Protein AF-A0A965RM20-F1 (afdb_monomer)

Structure (mmCIF, N/CA/C/O backbone):
data_AF-A0A965RM20-F1
#
_entry.id   AF-A0A965RM20-F1
#
loop_
_atom_site.group_PDB
_atom_site.id
_atom_site.type_symbol
_atom_site.label_atom_id
_atom_site.label_alt_id
_atom_site.label_comp_id
_atom_site.label_asym_id
_atom_site.label_entity_id
_atom_site.label_seq_id
_atom_site.pdbx_PDB_ins_code
_atom_site.Cartn_x
_atom_site.Cartn_y
_atom_site.Cartn_z
_atom_site.occupancy
_atom_site.B_iso_or_equiv
_atom_site.auth_seq_id
_atom_site.auth_comp_id
_atom_site.auth_asym_id
_atom_site.auth_atom_id
_atom_site.pdbx_PDB_model_num
ATOM 1 N N . PRO A 1 1 ? -33.122 11.699 17.972 1.00 32.84 1 PRO A N 1
ATOM 2 C CA . PRO A 1 1 ? -33.521 12.817 18.857 1.00 32.84 1 PRO A CA 1
ATOM 3 C C . PRO A 1 1 ? -34.446 12.333 19.983 1.00 32.84 1 PRO A C 1
ATOM 5 O O . PRO A 1 1 ? -35.595 11.990 19.729 1.00 32.84 1 PRO A O 1
ATOM 8 N N . VAL A 1 2 ? -33.918 12.237 21.207 1.00 36.31 2 VAL A N 1
ATOM 9 C CA . VAL A 1 2 ? -34.731 12.017 22.412 1.00 36.31 2 VAL A CA 1
ATOM 10 C C . VAL A 1 2 ? -35.053 13.401 22.963 1.00 36.31 2 VAL A C 1
ATOM 12 O O . VAL A 1 2 ? -34.188 14.048 23.544 1.00 36.31 2 VAL A O 1
ATOM 15 N N . THR A 1 3 ? -36.254 13.899 22.696 1.00 39.00 3 THR A N 1
ATOM 16 C CA . THR A 1 3 ? -36.725 15.182 23.227 1.00 39.00 3 THR A CA 1
ATOM 17 C C . THR A 1 3 ? -37.344 14.920 24.595 1.00 39.00 3 THR A C 1
ATOM 19 O O . THR A 1 3 ? -38.378 14.266 24.690 1.00 39.00 3 THR A O 1
ATOM 22 N N . ALA A 1 4 ? -36.682 15.377 25.655 1.00 50.94 4 ALA A N 1
ATOM 23 C CA . ALA A 1 4 ? -37.259 15.439 26.991 1.00 50.94 4 ALA A CA 1
ATOM 24 C C . ALA A 1 4 ? -37.867 16.836 27.177 1.00 50.94 4 ALA A C 1
ATOM 26 O O . ALA A 1 4 ? -37.135 17.824 27.109 1.00 50.94 4 ALA A O 1
ATOM 27 N N . GLU A 1 5 ? -39.182 16.927 27.373 1.00 51.47 5 GLU A N 1
ATOM 28 C CA . GLU A 1 5 ? -39.807 18.157 27.868 1.00 51.47 5 GLU A CA 1
ATOM 29 C C . GLU A 1 5 ? -39.437 18.311 29.347 1.00 51.47 5 GLU A C 1
ATOM 31 O O . GLU A 1 5 ? -39.635 17.393 30.142 1.00 51.47 5 GLU A O 1
ATOM 36 N N . LEU A 1 6 ? -38.814 19.441 29.683 1.00 58.28 6 LEU A N 1
ATOM 37 C CA . LEU A 1 6 ? -38.391 19.789 31.037 1.00 58.28 6 LEU A CA 1
ATOM 38 C C . LEU A 1 6 ? -39.292 20.931 31.512 1.00 58.28 6 LEU A C 1
ATOM 40 O O . LEU A 1 6 ? -39.357 21.971 30.856 1.00 58.28 6 LEU A O 1
ATOM 44 N N . GLU A 1 7 ? -40.001 20.735 32.622 1.00 58.09 7 GLU A N 1
ATOM 45 C CA . GLU A 1 7 ? -41.026 21.681 33.097 1.00 58.09 7 GLU A CA 1
ATOM 46 C C . GLU A 1 7 ? -40.463 22.766 34.038 1.00 58.09 7 GLU A C 1
ATOM 48 O O . GLU A 1 7 ? -41.152 23.741 34.344 1.00 58.09 7 GLU A O 1
ATOM 53 N N . GLY A 1 8 ? -39.208 22.643 34.492 1.00 62.31 8 GLY A N 1
ATOM 54 C CA . GLY A 1 8 ? -38.568 23.589 35.413 1.00 62.31 8 GLY A CA 1
ATOM 55 C C . GLY A 1 8 ? -37.155 24.026 35.014 1.00 62.31 8 GLY A C 1
ATOM 56 O O . GLY A 1 8 ? -36.543 23.486 34.097 1.00 62.31 8 GLY A O 1
ATOM 57 N N . GLY A 1 9 ? -36.617 25.024 35.734 1.00 72.94 9 GLY A N 1
ATOM 58 C CA . GLY A 1 9 ? -35.262 25.564 35.562 1.00 72.94 9 GLY A CA 1
ATOM 59 C C . GLY A 1 9 ? -34.168 24.540 35.876 1.00 72.94 9 GLY A C 1
ATOM 60 O O . GLY A 1 9 ? -33.583 24.556 36.956 1.00 72.94 9 GLY A O 1
ATOM 61 N N . VAL A 1 10 ? -33.907 23.642 34.930 1.00 84.31 10 VAL A N 1
ATOM 62 C CA . VAL A 1 10 ? -32.833 22.652 34.991 1.00 84.31 10 VAL A CA 1
ATOM 63 C C . VAL A 1 10 ? -31.493 23.349 34.768 1.00 84.31 10 VAL A C 1
ATOM 65 O O . VAL A 1 10 ? -31.271 23.983 33.737 1.00 84.31 10 VAL A O 1
ATOM 68 N N . LYS A 1 11 ? -30.571 23.200 35.721 1.00 88.19 11 LYS A N 1
ATOM 69 C CA . LYS A 1 11 ? -29.186 23.659 35.596 1.00 88.19 11 LYS A CA 1
ATOM 70 C C . LYS A 1 11 ? -28.258 22.453 35.556 1.00 88.19 11 LYS A C 1
ATOM 72 O O . LYS A 1 11 ? -28.249 21.640 36.476 1.00 88.19 11 LYS A O 1
ATOM 77 N N . ILE A 1 12 ? -27.473 22.355 34.490 1.00 90.94 12 ILE A N 1
ATOM 78 C CA . ILE A 1 12 ? -26.477 21.302 34.293 1.00 90.94 12 ILE A CA 1
ATOM 79 C C . ILE A 1 12 ? -25.111 21.977 34.239 1.00 90.94 12 ILE A C 1
ATOM 81 O O . ILE A 1 12 ? -24.907 22.903 33.454 1.00 90.94 12 ILE A O 1
ATOM 85 N N . THR A 1 13 ? -24.184 21.531 35.078 1.00 91.88 13 THR A N 1
ATOM 86 C CA . THR A 1 13 ? -22.796 22.006 35.090 1.00 91.88 13 THR A CA 1
ATOM 87 C C . THR A 1 13 ? -21.851 20.814 35.092 1.00 91.88 13 THR A C 1
ATOM 89 O O . THR A 1 13 ? -22.064 19.868 35.843 1.00 91.88 13 THR A O 1
ATOM 92 N N . SER A 1 14 ? -20.809 20.853 34.267 1.00 94.62 14 SER A N 1
ATOM 93 C CA . SER A 1 14 ? -19.762 19.829 34.223 1.00 94.62 14 SER A CA 1
ATOM 94 C C . SER A 1 14 ? -18.563 20.239 35.072 1.00 94.62 14 SER A C 1
ATOM 96 O O . SER A 1 14 ? -18.095 21.373 34.952 1.00 94.62 14 SER A O 1
ATOM 98 N N . ASP A 1 15 ? -18.029 19.309 35.856 1.00 95.69 15 ASP A N 1
ATOM 99 C CA . ASP A 1 15 ? -16.698 19.415 36.441 1.00 95.69 15 ASP A CA 1
ATOM 100 C C . ASP A 1 15 ? -15.720 18.550 35.637 1.00 95.69 15 ASP A C 1
ATOM 102 O O . ASP A 1 15 ? -15.744 17.318 35.687 1.00 95.69 15 ASP A O 1
ATOM 106 N N . ALA A 1 16 ? -14.851 19.217 34.878 1.00 93.62 16 ALA A N 1
ATOM 107 C CA . ALA A 1 16 ? -13.869 18.556 34.030 1.00 93.62 16 ALA A CA 1
ATOM 108 C C . ALA A 1 16 ? -12.754 17.867 34.833 1.00 93.62 16 ALA A C 1
ATOM 110 O O . ALA A 1 16 ? -12.184 16.896 34.345 1.00 93.62 16 ALA A O 1
ATOM 111 N N . ALA A 1 17 ? -12.442 18.332 36.051 1.00 94.00 17 ALA A N 1
ATOM 112 C CA . ALA A 1 17 ? -11.348 17.765 36.842 1.00 94.00 17 ALA A CA 1
ATOM 113 C C . ALA A 1 17 ? -11.677 16.355 37.352 1.00 94.00 17 ALA A C 1
ATOM 115 O O . ALA A 1 17 ? -10.795 15.504 37.447 1.00 94.00 17 ALA A O 1
ATOM 116 N N . THR A 1 18 ? -12.952 16.105 37.653 1.00 93.88 18 THR A N 1
ATOM 117 C CA . THR A 1 18 ? -13.449 14.812 38.143 1.00 93.88 18 THR A CA 1
ATOM 118 C C . THR A 1 18 ? -14.221 14.017 37.088 1.00 93.88 18 THR A C 1
ATOM 120 O O . THR A 1 18 ? -14.688 12.921 37.385 1.00 93.88 18 THR A O 1
ATOM 123 N N . ASN A 1 19 ? -14.356 14.550 35.865 1.00 92.81 19 ASN A N 1
ATOM 124 C CA . ASN A 1 19 ? -15.216 14.015 34.804 1.00 92.81 19 ASN A CA 1
ATOM 125 C C . ASN A 1 19 ? -16.644 13.724 35.306 1.00 92.81 19 ASN A C 1
ATOM 127 O O . ASN A 1 19 ? -17.208 12.658 35.057 1.00 92.81 19 ASN A O 1
ATOM 131 N N . SER A 1 20 ? -17.205 14.663 36.071 1.00 93.06 20 SER A N 1
ATOM 132 C CA . SER A 1 20 ? -18.515 14.515 36.704 1.00 93.06 20 SER A CA 1
ATOM 133 C C . SER A 1 20 ? -19.493 15.600 36.254 1.00 93.06 20 SER A C 1
ATOM 135 O O . SER A 1 20 ? -19.115 16.685 35.802 1.00 93.06 20 SER A O 1
ATOM 137 N N . LEU A 1 21 ? -20.787 15.296 36.352 1.00 91.62 21 LEU A N 1
ATOM 138 C CA . LEU A 1 21 ? -21.869 16.202 35.980 1.00 91.62 21 LEU A CA 1
ATOM 139 C C . LEU A 1 21 ? -22.718 16.512 37.217 1.00 91.62 21 LEU A C 1
ATOM 141 O O . LEU A 1 21 ? -23.281 15.611 37.837 1.00 91.62 21 LEU A O 1
ATOM 145 N N . VAL A 1 22 ? -22.850 17.793 37.552 1.00 91.56 22 VAL A N 1
ATOM 146 C CA . VAL A 1 22 ? -23.730 18.277 38.619 1.00 91.56 22 VAL A CA 1
ATOM 147 C C . VAL A 1 22 ? -25.034 18.755 37.987 1.00 91.56 22 VAL A C 1
ATOM 149 O O . VAL A 1 22 ? -25.050 19.692 37.186 1.00 91.56 22 VAL A O 1
ATOM 152 N N . ILE A 1 23 ? -26.136 18.095 38.345 1.00 91.38 23 ILE A N 1
ATOM 153 C CA . ILE A 1 23 ? -27.475 18.379 37.820 1.00 91.38 23 ILE A CA 1
ATOM 154 C C . ILE A 1 23 ? -28.342 18.912 38.956 1.00 91.38 23 ILE A C 1
ATOM 156 O O . ILE A 1 23 ? -28.523 18.248 39.974 1.00 91.38 23 ILE A O 1
ATOM 160 N N . THR A 1 24 ? -28.912 20.098 38.773 1.00 91.62 24 THR A N 1
ATOM 161 C CA . THR A 1 24 ? -29.936 20.667 39.656 1.00 91.62 24 THR A CA 1
ATOM 162 C C . THR A 1 24 ? -31.247 20.738 38.883 1.00 91.62 24 THR A C 1
ATOM 164 O O . THR A 1 24 ? -31.360 21.499 37.924 1.00 91.62 24 THR A O 1
ATOM 167 N N . ALA A 1 25 ? -32.219 19.911 39.264 1.00 91.12 25 ALA A N 1
ATOM 168 C CA . ALA A 1 25 ? -33.496 19.761 38.571 1.00 91.12 25 ALA A CA 1
ATOM 169 C C . ALA A 1 25 ? -34.602 19.327 39.548 1.00 91.12 25 ALA A C 1
ATOM 171 O O . ALA A 1 25 ? -34.311 18.836 40.641 1.00 91.12 25 ALA A O 1
ATOM 172 N N . ASN A 1 26 ? -35.868 19.469 39.145 1.00 91.06 26 ASN A N 1
ATOM 173 C CA . ASN A 1 26 ? -36.992 18.870 39.865 1.00 91.06 26 ASN A CA 1
ATOM 174 C C . ASN A 1 26 ? -36.927 17.327 39.774 1.00 91.06 26 ASN A C 1
ATOM 176 O O . ASN A 1 26 ? -36.317 16.772 38.860 1.00 91.06 26 ASN A O 1
ATOM 180 N N . SER A 1 27 ? -37.566 16.612 40.705 1.00 87.31 27 SER A N 1
ATOM 181 C CA . SER A 1 27 ? -37.489 15.144 40.804 1.00 87.31 27 SER A CA 1
ATOM 182 C C . SER A 1 27 ? -37.934 14.428 39.520 1.00 87.31 27 SER A C 1
ATOM 184 O O . SER A 1 27 ? -37.311 13.443 39.117 1.00 87.31 27 SER A O 1
ATOM 186 N N . ASN A 1 28 ? -38.975 14.933 38.849 1.00 87.81 28 ASN A N 1
ATOM 187 C CA . ASN A 1 28 ? -39.467 14.363 37.590 1.00 87.81 28 ASN A CA 1
ATOM 188 C C . ASN A 1 28 ? -38.471 14.579 36.437 1.00 87.81 28 ASN A C 1
ATOM 190 O O . ASN A 1 28 ? -38.099 13.613 35.771 1.00 87.81 28 ASN A O 1
ATOM 194 N N . ASP A 1 29 ? -37.957 15.801 36.274 1.00 88.94 29 ASP A N 1
ATOM 195 C CA . ASP A 1 29 ? -36.952 16.146 35.258 1.00 88.94 29 ASP A CA 1
ATOM 196 C C . ASP A 1 29 ? -35.656 15.340 35.442 1.00 88.94 29 ASP A C 1
ATOM 198 O O . ASP A 1 29 ? -35.086 14.832 34.475 1.00 88.94 29 ASP A O 1
ATOM 202 N N . TYR A 1 30 ? -35.213 15.143 36.691 1.00 89.50 30 TYR A N 1
ATOM 203 C CA . TYR A 1 30 ? -34.039 14.324 36.999 1.00 89.50 30 TYR A CA 1
ATOM 204 C C . TYR A 1 30 ? -34.222 12.860 36.578 1.00 89.50 30 TYR A C 1
ATOM 206 O O . TYR A 1 30 ? -33.298 12.265 36.022 1.00 89.50 30 TYR A O 1
ATOM 214 N N . LYS A 1 31 ? -35.405 12.262 36.791 1.00 89.44 31 LYS A N 1
ATOM 215 C CA . LYS A 1 31 ? -35.685 10.882 36.346 1.00 89.44 31 LYS A CA 1
ATOM 216 C C . LYS A 1 31 ? -35.602 10.760 34.826 1.00 89.44 31 LYS A C 1
ATOM 218 O O . LYS A 1 31 ? -35.030 9.788 34.330 1.00 89.44 31 LYS A O 1
ATOM 223 N N . THR A 1 32 ? -36.121 11.746 34.097 1.00 89.44 32 THR A N 1
ATOM 224 C CA . THR A 1 32 ? -36.027 11.797 32.634 1.00 89.44 32 THR A CA 1
ATOM 225 C C . THR A 1 32 ? -34.573 11.951 32.182 1.00 89.44 32 THR A C 1
ATOM 227 O O . THR A 1 32 ? -34.100 11.157 31.369 1.00 89.44 32 THR A O 1
ATOM 230 N N . LEU A 1 33 ? -33.818 12.882 32.777 1.00 90.06 33 LEU A N 1
ATOM 231 C CA . LEU A 1 33 ? -32.390 13.075 32.493 1.00 90.06 33 LEU A CA 1
ATOM 232 C C . LEU A 1 33 ? -31.563 11.824 32.798 1.00 90.06 33 LEU A C 1
ATOM 234 O O . LEU A 1 33 ? -30.727 11.439 31.988 1.00 90.06 33 LEU A O 1
ATOM 238 N N . ARG A 1 34 ? -31.826 11.131 33.912 1.00 89.69 34 ARG A N 1
ATOM 239 C CA . ARG A 1 34 ? -31.138 9.880 34.268 1.00 89.69 34 ARG A CA 1
ATOM 240 C C . ARG A 1 34 ? -31.366 8.782 33.227 1.00 89.69 34 ARG A C 1
ATOM 242 O O . ARG A 1 34 ? -30.452 8.005 32.960 1.00 89.69 34 ARG A O 1
ATOM 249 N N . LYS A 1 35 ? -32.564 8.693 32.636 1.00 89.88 35 LYS A N 1
ATOM 250 C CA . LYS A 1 35 ? -32.844 7.748 31.538 1.00 89.88 35 LYS A CA 1
ATOM 251 C C . LYS A 1 35 ? -32.078 8.118 30.267 1.00 89.88 35 LYS A C 1
ATOM 253 O O . LYS A 1 35 ? -31.538 7.231 29.615 1.00 89.88 35 LYS A O 1
ATOM 258 N N . VAL A 1 36 ? -31.993 9.407 29.937 1.00 90.69 36 VAL A N 1
ATOM 259 C CA . VAL A 1 36 ? -31.220 9.890 28.780 1.00 90.69 36 VAL A CA 1
ATOM 260 C C . VAL A 1 36 ? -29.721 9.650 28.976 1.00 90.69 36 VAL A C 1
ATOM 262 O O . VAL A 1 36 ? -29.080 9.109 28.081 1.00 90.69 36 VAL A O 1
ATOM 265 N N . LEU A 1 37 ? -29.176 9.976 30.151 1.00 89.62 37 LEU A N 1
ATOM 266 C CA . LEU A 1 37 ? -27.760 9.783 30.475 1.00 89.62 37 LEU A CA 1
ATOM 267 C C . LEU A 1 37 ? -27.353 8.313 30.388 1.00 89.62 37 LEU A C 1
ATOM 269 O O . LEU A 1 37 ? -26.351 8.016 29.753 1.00 89.62 37 LEU A O 1
ATOM 273 N N . ARG A 1 38 ? -28.171 7.386 30.905 1.00 87.81 38 ARG A N 1
ATOM 274 C CA . ARG A 1 38 ? -27.920 5.940 30.765 1.00 87.81 38 ARG A CA 1
ATOM 275 C C . ARG A 1 38 ? -27.852 5.464 29.309 1.00 87.81 38 ARG A C 1
ATOM 277 O O . ARG A 1 38 ? -27.168 4.490 29.030 1.00 87.81 38 ARG A O 1
ATOM 284 N N . LYS A 1 39 ? -28.557 6.125 28.385 1.00 85.69 39 LYS A N 1
ATOM 285 C CA . LYS A 1 39 ? -28.514 5.798 26.947 1.00 85.69 39 LYS A CA 1
ATOM 286 C C . LYS A 1 39 ? -27.341 6.455 26.215 1.00 85.69 39 LYS A C 1
ATOM 288 O O . LYS A 1 39 ? -27.015 6.020 25.115 1.00 85.69 39 LYS A O 1
ATOM 293 N N . LEU A 1 40 ? -26.758 7.509 26.787 1.00 88.25 40 LEU A N 1
ATOM 294 C CA . LEU A 1 40 ? -25.660 8.270 26.192 1.00 88.25 40 LEU A CA 1
ATOM 295 C C . LEU A 1 40 ? -24.290 7.801 26.695 1.00 88.25 40 LEU A C 1
ATOM 297 O O . LEU A 1 40 ? -23.351 7.734 25.908 1.00 88.25 40 LEU A O 1
ATOM 301 N N . ASP A 1 41 ? -24.188 7.474 27.984 1.00 87.81 41 ASP A N 1
ATOM 302 C CA . ASP A 1 41 ? -22.965 7.015 28.643 1.00 87.81 41 ASP A CA 1
ATOM 303 C C . ASP A 1 41 ? -22.758 5.511 28.420 1.00 87.81 41 ASP A C 1
ATOM 305 O O . ASP A 1 41 ? -22.906 4.680 29.317 1.00 87.81 41 ASP A O 1
ATOM 309 N N . ILE A 1 42 ? -22.500 5.159 27.160 1.00 83.56 42 ILE A N 1
ATOM 310 C CA . ILE A 1 42 ? -22.158 3.804 26.729 1.00 83.56 42 ILE A CA 1
ATOM 311 C C . ILE A 1 42 ? -20.725 3.776 26.185 1.00 83.56 42 ILE A C 1
ATOM 313 O O . ILE A 1 42 ? -20.285 4.741 25.550 1.00 83.56 42 ILE A O 1
ATOM 317 N N . PRO A 1 43 ? -19.983 2.671 26.381 1.00 81.69 43 PRO A N 1
ATOM 318 C CA . PRO A 1 43 ? -18.664 2.525 25.785 1.00 81.69 43 PRO A CA 1
ATOM 319 C C . PRO A 1 43 ? -18.763 2.589 24.256 1.00 81.69 43 PRO A C 1
ATOM 321 O O . PRO A 1 43 ? -19.621 1.956 23.637 1.00 81.69 43 PRO A O 1
ATOM 324 N N . ARG A 1 44 ? -17.867 3.363 23.638 1.00 86.19 44 ARG A N 1
ATOM 325 C CA . ARG A 1 44 ? -17.774 3.472 22.177 1.00 86.19 44 ARG A CA 1
ATOM 326 C C . ARG A 1 44 ? -17.084 2.236 21.609 1.00 86.19 44 ARG A C 1
ATOM 328 O O . ARG A 1 44 ? -16.089 1.764 22.158 1.00 86.19 44 ARG A O 1
ATOM 335 N N . LEU A 1 45 ? -17.594 1.746 20.482 1.00 89.81 45 LEU A N 1
ATOM 336 C CA . LEU A 1 45 ? -16.963 0.660 19.737 1.00 89.81 45 LEU A CA 1
ATOM 337 C C . LEU A 1 45 ? -15.677 1.151 19.070 1.00 89.81 45 LEU A C 1
ATOM 339 O O . LEU A 1 45 ? -15.570 2.311 18.662 1.00 89.81 45 LEU A O 1
ATOM 343 N N . GLN A 1 46 ? -14.718 0.244 18.935 1.00 93.06 46 GLN A N 1
ATOM 344 C CA . GLN A 1 46 ? -13.520 0.458 18.136 1.00 93.06 46 GLN A CA 1
ATOM 345 C C . GLN A 1 46 ? -13.645 -0.329 16.833 1.00 93.06 46 GLN A C 1
ATOM 347 O O . GLN A 1 46 ? -14.297 -1.370 16.778 1.00 93.06 46 GLN A O 1
ATOM 352 N N . VAL A 1 47 ? -13.023 0.163 15.772 1.00 95.00 47 VAL A N 1
ATOM 353 C CA . VAL A 1 47 ? -12.945 -0.519 14.484 1.00 95.00 47 VAL A CA 1
ATOM 354 C C . VAL A 1 47 ? -11.483 -0.686 14.133 1.00 95.00 47 VAL A C 1
ATOM 356 O O . VAL A 1 47 ? -10.753 0.290 13.966 1.00 95.00 47 VAL A O 1
ATOM 359 N N . PHE A 1 48 ? -11.068 -1.938 14.019 1.00 95.44 48 PHE A N 1
ATOM 360 C CA . PHE A 1 48 ? -9.810 -2.305 13.402 1.00 95.44 48 PHE A CA 1
ATOM 361 C C . PHE A 1 48 ? -10.003 -2.367 11.896 1.00 95.44 48 PHE A C 1
ATOM 363 O O . PHE A 1 48 ? -10.940 -2.996 11.407 1.00 95.44 48 PHE A O 1
ATOM 370 N N . VAL A 1 49 ? -9.128 -1.705 11.157 1.00 94.69 49 VAL A N 1
ATOM 371 C CA . VAL A 1 49 ? -9.178 -1.661 9.705 1.00 94.69 49 VAL A CA 1
ATOM 372 C C . VAL A 1 49 ? -7.864 -2.174 9.162 1.00 94.69 49 VAL A C 1
ATOM 374 O O . VAL A 1 49 ? -6.796 -1.629 9.439 1.00 94.69 49 VAL A O 1
ATOM 377 N N . GLU A 1 50 ? -7.973 -3.213 8.350 1.00 93.31 50 GLU A N 1
ATOM 378 C CA . GLU A 1 50 ? -6.878 -3.777 7.587 1.00 93.31 50 GLU A CA 1
ATOM 379 C C . GLU A 1 50 ? -7.093 -3.460 6.109 1.00 93.31 50 GLU A C 1
ATOM 381 O O . GLU A 1 50 ? -8.177 -3.666 5.561 1.00 93.31 50 GLU A O 1
ATOM 386 N N . THR A 1 51 ? -6.053 -2.967 5.450 1.00 92.38 51 THR A N 1
ATOM 387 C CA . THR A 1 51 ? -6.028 -2.822 3.991 1.00 92.38 51 THR A CA 1
ATOM 388 C C . THR A 1 51 ? -5.006 -3.792 3.431 1.00 92.38 51 THR A C 1
ATOM 390 O O . THR A 1 51 ? -3.977 -4.011 4.057 1.00 92.38 51 THR A O 1
ATOM 393 N N . ALA A 1 52 ? -5.272 -4.380 2.271 1.00 91.50 52 ALA A N 1
ATOM 394 C CA . ALA A 1 52 ? -4.300 -5.194 1.555 1.00 91.50 52 ALA A CA 1
ATOM 395 C C . ALA A 1 52 ? -4.148 -4.649 0.139 1.00 91.50 52 ALA A C 1
ATOM 397 O O . ALA A 1 52 ? -5.112 -4.585 -0.623 1.00 91.50 52 ALA A O 1
ATOM 398 N N . ILE A 1 53 ? -2.932 -4.240 -0.199 1.00 90.94 53 ILE A N 1
ATOM 399 C CA . ILE A 1 53 ? -2.562 -3.778 -1.530 1.00 90.94 53 ILE A CA 1
ATOM 400 C C . ILE A 1 53 ? -1.685 -4.849 -2.148 1.00 90.94 53 ILE A C 1
ATOM 402 O O . ILE A 1 53 ? -0.632 -5.181 -1.604 1.00 90.94 53 ILE A O 1
ATOM 406 N N . LEU A 1 54 ? -2.128 -5.370 -3.283 1.00 92.44 54 LEU A N 1
ATOM 407 C CA . LEU A 1 54 ? -1.400 -6.358 -4.054 1.00 92.44 54 LEU A CA 1
ATOM 408 C C . LEU A 1 54 ? -1.091 -5.753 -5.409 1.00 92.44 54 LEU A C 1
ATOM 410 O O . LEU A 1 54 ? -2.007 -5.412 -6.153 1.00 92.44 54 LEU A O 1
ATOM 414 N N . GLU A 1 55 ? 0.188 -5.627 -5.729 1.00 91.31 55 GLU A N 1
ATOM 415 C CA . GLU A 1 55 ? 0.635 -5.181 -7.037 1.00 91.31 55 GLU A CA 1
ATOM 416 C C . GLU A 1 55 ? 1.587 -6.182 -7.660 1.00 91.31 55 GLU A C 1
ATOM 418 O O . GLU A 1 55 ? 2.548 -6.619 -7.035 1.00 91.31 55 GLU A O 1
ATOM 423 N N . VAL A 1 56 ? 1.341 -6.488 -8.927 1.00 93.00 56 VAL A N 1
ATOM 424 C CA . VAL A 1 56 ? 2.246 -7.244 -9.778 1.00 93.00 56 VAL A CA 1
ATOM 425 C C . VAL A 1 56 ? 2.599 -6.371 -10.972 1.00 93.00 56 VAL A C 1
ATOM 427 O O . VAL A 1 56 ? 1.728 -5.962 -11.744 1.00 93.00 56 VAL A O 1
ATOM 430 N N . ASN A 1 57 ? 3.887 -6.089 -11.125 1.00 91.69 57 ASN A N 1
ATOM 431 C CA . ASN A 1 57 ? 4.452 -5.415 -12.278 1.00 91.69 57 ASN A CA 1
ATOM 432 C C . ASN A 1 57 ? 5.312 -6.403 -13.071 1.00 91.69 57 ASN A C 1
ATOM 434 O O . ASN A 1 57 ? 6.247 -6.998 -12.539 1.00 91.69 57 ASN A O 1
ATOM 438 N N . VAL A 1 58 ? 4.989 -6.565 -14.350 1.00 92.75 58 VAL A N 1
ATOM 439 C CA . VAL A 1 58 ? 5.756 -7.377 -15.296 1.00 92.75 58 VAL A CA 1
ATOM 440 C C . VAL A 1 58 ? 6.273 -6.456 -16.387 1.00 92.75 58 VAL A C 1
ATOM 442 O O . VAL A 1 58 ? 5.497 -5.798 -17.081 1.00 92.75 58 VAL A O 1
ATOM 445 N N . ASN A 1 59 ? 7.586 -6.414 -16.557 1.00 91.56 59 ASN A N 1
ATOM 446 C CA . ASN A 1 59 ? 8.265 -5.604 -17.552 1.00 91.56 59 ASN A CA 1
ATOM 447 C C . ASN A 1 59 ? 9.151 -6.495 -18.423 1.00 91.56 59 ASN A C 1
ATOM 449 O O . ASN A 1 59 ? 10.240 -6.903 -18.020 1.00 91.56 59 ASN A O 1
ATOM 453 N N . ASN A 1 60 ? 8.687 -6.751 -19.641 1.00 91.62 60 ASN A N 1
ATOM 454 C CA . ASN A 1 60 ? 9.399 -7.550 -20.626 1.00 91.62 60 ASN A CA 1
ATOM 455 C C . ASN A 1 60 ? 9.871 -6.640 -21.756 1.00 91.62 60 ASN A C 1
ATOM 457 O O . ASN A 1 60 ? 9.084 -5.910 -22.356 1.00 91.62 60 ASN A O 1
ATOM 461 N N . SER A 1 61 ? 11.160 -6.685 -22.071 1.00 90.19 61 SER A N 1
ATOM 462 C CA . SER A 1 61 ? 11.758 -5.923 -23.161 1.00 90.19 61 SER A CA 1
ATOM 463 C C . SER A 1 61 ? 12.570 -6.853 -24.047 1.00 90.19 61 SER A C 1
ATOM 465 O O . SER A 1 61 ? 13.606 -7.366 -23.632 1.00 90.19 61 SER A O 1
ATOM 467 N N . THR A 1 62 ? 12.156 -6.997 -25.301 1.00 88.75 62 THR A N 1
ATOM 468 C CA . THR A 1 62 ? 12.920 -7.701 -26.331 1.00 88.75 62 THR A CA 1
ATOM 469 C C . THR A 1 62 ? 13.469 -6.685 -27.319 1.00 88.75 62 THR A C 1
ATOM 471 O O . THR A 1 62 ? 12.728 -5.887 -27.893 1.00 88.75 62 THR A O 1
ATOM 474 N N . LYS A 1 63 ? 14.780 -6.716 -27.525 1.00 84.62 63 LYS A N 1
ATOM 475 C CA . LYS A 1 63 ? 15.501 -5.916 -28.508 1.00 84.62 63 LYS A CA 1
ATOM 476 C C . LYS A 1 63 ? 16.181 -6.858 -29.489 1.00 84.62 63 LYS A C 1
ATOM 478 O O . LYS A 1 63 ? 16.927 -7.753 -29.092 1.00 84.62 63 LYS A O 1
ATOM 483 N N . LEU A 1 64 ? 15.909 -6.640 -30.767 1.00 85.50 64 LEU A N 1
ATOM 484 C CA . LEU A 1 64 ? 16.531 -7.351 -31.872 1.00 85.50 64 LEU A CA 1
ATOM 485 C C . LEU A 1 64 ? 16.857 -6.341 -32.959 1.00 85.50 64 LEU A C 1
ATOM 487 O O . LEU A 1 64 ? 15.950 -5.731 -33.527 1.00 85.50 64 LEU A O 1
ATOM 491 N N . GLY A 1 65 ? 18.130 -6.193 -33.297 1.00 79.75 65 GLY A N 1
ATOM 492 C CA . GLY A 1 65 ? 18.500 -5.301 -34.381 1.00 79.75 65 GLY A CA 1
ATOM 493 C C . GLY A 1 65 ? 19.944 -5.413 -34.811 1.00 79.75 65 GLY A C 1
ATOM 494 O O . GLY A 1 65 ? 20.794 -5.989 -34.133 1.00 79.75 65 GLY A O 1
ATOM 495 N N . THR A 1 66 ? 20.208 -4.822 -35.965 1.00 74.69 66 THR A N 1
ATOM 496 C CA . THR A 1 66 ? 21.535 -4.720 -36.554 1.00 74.69 66 THR A CA 1
ATOM 497 C C . THR A 1 66 ? 21.925 -3.252 -36.688 1.00 74.69 66 THR A C 1
ATOM 499 O O . THR A 1 66 ? 21.135 -2.391 -37.084 1.00 74.69 66 THR A O 1
ATOM 502 N N . ASN A 1 67 ? 23.168 -2.962 -36.332 1.00 72.12 67 ASN A N 1
ATOM 503 C CA . ASN A 1 67 ? 23.799 -1.664 -36.518 1.00 72.12 67 ASN A CA 1
ATOM 504 C C . ASN A 1 67 ? 24.832 -1.813 -37.622 1.00 72.12 67 ASN A C 1
ATOM 506 O O . ASN A 1 67 ? 25.687 -2.686 -37.510 1.00 72.12 67 ASN A O 1
ATOM 510 N N . ILE A 1 68 ? 24.765 -0.994 -38.672 1.00 68.94 68 ILE A N 1
ATOM 511 C CA . ILE A 1 68 ? 25.718 -1.042 -39.783 1.00 68.94 68 ILE A CA 1
ATOM 512 C C . ILE A 1 68 ? 26.294 0.354 -40.011 1.00 68.94 68 ILE A C 1
ATOM 514 O O . ILE A 1 68 ? 25.591 1.363 -40.019 1.00 68.94 68 ILE A O 1
ATOM 518 N N . THR A 1 69 ? 27.606 0.429 -40.182 1.00 66.75 69 THR A N 1
ATOM 519 C CA . THR A 1 69 ? 28.320 1.654 -40.533 1.00 66.75 69 THR A CA 1
ATOM 520 C C . THR A 1 69 ? 29.325 1.356 -41.628 1.00 66.75 69 THR A C 1
ATOM 522 O O . THR A 1 69 ? 30.182 0.483 -41.494 1.00 66.75 69 THR A O 1
ATOM 525 N N . ALA A 1 70 ? 29.224 2.110 -42.715 1.00 64.88 70 ALA A N 1
ATOM 526 C CA . ALA A 1 70 ? 30.211 2.131 -43.774 1.00 64.88 70 ALA A CA 1
ATOM 527 C C . ALA A 1 70 ? 31.151 3.322 -43.557 1.00 64.88 70 ALA A C 1
ATOM 529 O O . ALA A 1 70 ? 30.698 4.459 -43.415 1.00 64.88 70 ALA A O 1
ATOM 530 N N . ALA A 1 71 ? 32.457 3.071 -43.532 1.00 59.16 71 ALA A N 1
ATOM 531 C CA . ALA A 1 71 ? 33.485 4.096 -43.390 1.00 59.16 71 ALA A CA 1
ATOM 532 C C . ALA A 1 71 ? 34.359 4.110 -44.648 1.00 59.16 71 ALA A C 1
ATOM 534 O O . ALA A 1 71 ? 34.905 3.085 -45.043 1.00 59.16 71 ALA A O 1
ATOM 535 N N . GLY A 1 72 ? 34.478 5.272 -45.289 1.00 55.31 72 GLY A N 1
ATOM 536 C CA . GLY A 1 72 ? 35.387 5.506 -46.409 1.00 55.31 72 GLY A CA 1
ATOM 537 C C . GLY A 1 72 ? 36.299 6.710 -46.155 1.00 55.31 72 GLY A C 1
ATOM 538 O O . GLY A 1 72 ? 36.087 7.446 -45.186 1.00 55.31 72 GLY A O 1
ATOM 539 N N . PRO A 1 73 ? 37.304 6.953 -47.021 1.00 51.81 73 PRO A N 1
ATOM 540 C CA . PRO A 1 73 ? 38.211 8.091 -46.889 1.00 51.81 73 PRO A CA 1
ATOM 541 C C . PRO A 1 73 ? 37.422 9.410 -46.832 1.00 51.81 73 PRO A C 1
ATOM 543 O O . PRO A 1 73 ? 36.856 9.857 -47.827 1.00 51.81 73 PRO A O 1
ATOM 546 N N . GLY A 1 74 ? 37.337 10.010 -45.643 1.00 51.19 74 GLY A N 1
ATOM 547 C CA . GLY A 1 74 ? 36.686 11.303 -45.409 1.00 51.19 74 GLY A CA 1
ATOM 548 C C . GLY A 1 74 ? 35.150 11.318 -45.337 1.00 51.19 74 GLY A C 1
ATOM 549 O O . GLY A 1 74 ? 34.596 12.401 -45.158 1.00 51.19 74 GLY A O 1
ATOM 550 N N . LYS A 1 75 ? 34.441 10.181 -45.451 1.00 51.56 75 LYS A N 1
ATOM 551 C CA . LYS A 1 75 ? 32.972 10.104 -45.277 1.00 51.56 75 LYS A CA 1
ATOM 552 C C . LYS A 1 75 ? 32.555 8.788 -44.615 1.00 51.56 75 LYS A C 1
ATOM 554 O O . LYS A 1 75 ? 32.888 7.716 -45.114 1.00 51.56 75 LYS A O 1
ATOM 559 N N . ALA A 1 76 ? 31.793 8.873 -43.527 1.00 54.78 76 ALA A N 1
ATOM 560 C CA . ALA A 1 76 ? 31.133 7.728 -42.905 1.00 54.78 76 ALA A CA 1
ATOM 561 C C . ALA A 1 76 ? 29.621 7.813 -43.159 1.00 54.78 76 ALA A C 1
ATOM 563 O O . ALA A 1 76 ? 29.009 8.855 -42.928 1.00 54.78 76 ALA A O 1
ATOM 564 N N . PHE A 1 77 ? 29.030 6.725 -43.646 1.00 54.59 77 PHE A N 1
ATOM 565 C CA . PHE A 1 77 ? 27.588 6.558 -43.790 1.00 54.59 77 PHE A CA 1
ATOM 566 C C . PHE A 1 77 ? 27.124 5.526 -42.762 1.00 54.59 77 PHE A C 1
ATOM 568 O O . PHE A 1 77 ? 27.514 4.361 -42.822 1.00 54.59 77 PHE A O 1
ATOM 575 N N . ALA A 1 78 ? 26.293 5.950 -41.814 1.00 55.22 78 ALA A N 1
ATOM 576 C CA . ALA A 1 78 ? 25.633 5.053 -40.871 1.00 55.22 78 ALA A CA 1
ATOM 577 C C . ALA A 1 78 ? 24.231 4.703 -41.393 1.00 55.22 78 ALA A C 1
ATOM 579 O O . ALA A 1 78 ? 23.506 5.582 -41.861 1.00 55.22 78 ALA A O 1
ATOM 580 N N . GLY A 1 79 ? 23.848 3.427 -41.327 1.00 51.22 79 GLY A N 1
ATOM 581 C CA . GLY A 1 79 ? 22.527 2.945 -41.729 1.00 51.22 79 GLY A CA 1
ATOM 582 C C . GLY A 1 79 ? 22.075 1.801 -40.824 1.00 51.22 79 GLY A C 1
ATOM 583 O O . GLY A 1 79 ? 22.817 0.851 -40.605 1.00 51.22 79 GLY A O 1
ATOM 584 N N . GLY A 1 80 ? 20.864 1.888 -40.275 1.00 53.91 80 GLY A N 1
ATOM 585 C CA . GLY A 1 80 ? 20.350 0.941 -39.279 1.00 53.91 80 GLY A CA 1
ATOM 586 C C . GLY A 1 80 ? 19.828 1.668 -38.043 1.00 53.91 80 GLY A C 1
ATOM 587 O O . GLY A 1 80 ? 19.475 2.844 -38.126 1.00 53.91 80 GLY A O 1
ATOM 588 N N . PHE A 1 81 ? 19.747 0.974 -36.907 1.00 50.25 81 PHE A N 1
ATOM 589 C CA . PHE A 1 81 ? 19.374 1.574 -35.625 1.00 50.25 81 PHE A CA 1
ATOM 590 C C . PHE A 1 81 ? 20.302 2.757 -35.323 1.00 50.25 81 PHE A C 1
ATOM 592 O O . PHE A 1 81 ? 21.456 2.572 -34.964 1.00 50.25 81 PHE A O 1
ATOM 599 N N . ILE A 1 82 ? 19.804 3.990 -35.444 1.00 46.47 82 ILE A N 1
ATOM 600 C CA . ILE A 1 82 ? 20.408 5.135 -34.755 1.00 46.47 82 ILE A CA 1
ATOM 601 C C . ILE A 1 82 ? 19.982 5.011 -33.285 1.00 46.47 82 ILE A C 1
ATOM 603 O O . ILE A 1 82 ? 19.202 5.800 -32.764 1.00 46.47 82 ILE A O 1
ATOM 607 N N . GLY A 1 83 ? 20.438 3.943 -32.631 1.00 47.66 83 GLY A N 1
ATOM 608 C CA . GLY A 1 83 ? 20.912 4.094 -31.272 1.00 47.66 83 GLY A CA 1
ATOM 609 C C . GLY A 1 83 ? 22.178 4.901 -31.425 1.00 47.66 83 GLY A C 1
ATOM 610 O O . GLY A 1 83 ? 23.012 4.560 -32.259 1.00 47.66 83 GLY A O 1
ATOM 611 N N . ASP A 1 84 ? 22.209 6.037 -30.748 1.00 54.00 84 ASP A N 1
ATOM 612 C CA . ASP A 1 84 ? 23.363 6.896 -30.536 1.00 54.00 84 ASP A CA 1
ATOM 613 C C . ASP A 1 84 ? 24.704 6.267 -30.990 1.00 54.00 84 ASP A C 1
ATOM 615 O O . ASP A 1 84 ? 25.048 5.155 -30.584 1.00 54.00 84 ASP A O 1
ATOM 619 N N . ALA A 1 85 ? 25.470 6.956 -31.851 1.00 54.66 85 ALA A N 1
ATOM 620 C CA . ALA A 1 85 ? 26.736 6.464 -32.428 1.00 54.66 85 ALA A CA 1
ATOM 621 C C . ALA A 1 85 ? 27.760 5.983 -31.369 1.00 54.66 85 ALA A C 1
ATOM 623 O O . ALA A 1 85 ? 28.777 5.369 -31.705 1.00 54.66 85 ALA A O 1
ATOM 624 N N . SER A 1 86 ? 27.467 6.246 -30.092 1.00 57.69 86 SER A N 1
ATOM 625 C CA . SER A 1 86 ? 28.031 5.617 -28.907 1.00 57.69 86 SER A CA 1
ATOM 626 C C . SER A 1 86 ? 28.032 4.087 -28.935 1.00 57.69 86 SER A C 1
ATOM 628 O O . SER A 1 86 ? 29.069 3.537 -28.624 1.00 57.69 86 SER A O 1
ATOM 630 N N . THR A 1 87 ? 27.001 3.361 -29.385 1.00 60.97 87 THR A N 1
ATOM 631 C CA . THR A 1 87 ? 26.987 1.882 -29.221 1.00 60.97 87 THR A CA 1
ATOM 632 C C . THR A 1 87 ? 28.025 1.159 -30.093 1.00 60.97 87 THR A C 1
ATOM 634 O O . THR A 1 87 ? 28.638 0.180 -29.672 1.00 60.97 87 THR A O 1
ATOM 637 N N . LEU A 1 88 ? 28.252 1.653 -31.316 1.00 63.97 88 LEU A N 1
ATOM 638 C CA . LEU A 1 88 ? 29.315 1.157 -32.201 1.00 63.97 88 LEU A CA 1
ATOM 639 C C . LEU A 1 88 ? 30.696 1.631 -31.740 1.00 63.97 88 LEU A C 1
ATOM 641 O O . LEU A 1 88 ? 31.652 0.859 -31.774 1.00 63.97 88 LEU A O 1
ATOM 645 N N . LYS A 1 89 ? 30.800 2.889 -31.293 1.00 67.00 89 LYS A N 1
ATOM 646 C CA . LYS A 1 89 ? 32.022 3.435 -30.696 1.00 67.00 89 LYS A CA 1
ATOM 647 C C . LYS A 1 89 ? 32.439 2.615 -29.476 1.00 67.00 89 LYS A C 1
ATOM 649 O O . LYS A 1 89 ? 33.586 2.194 -29.416 1.00 67.00 89 LYS A O 1
ATOM 654 N N . ASP A 1 90 ? 31.526 2.364 -28.545 1.00 67.00 90 ASP A N 1
ATOM 655 C CA . ASP A 1 90 ? 31.766 1.626 -27.308 1.00 67.00 90 ASP A CA 1
ATOM 656 C C . ASP A 1 90 ? 32.244 0.214 -27.655 1.00 67.00 90 ASP A C 1
ATOM 658 O O . ASP A 1 90 ? 33.321 -0.168 -27.214 1.00 67.00 90 ASP A O 1
ATOM 662 N N . PHE A 1 91 ? 31.590 -0.486 -28.589 1.00 69.06 91 PHE A N 1
ATOM 663 C CA . PHE A 1 91 ? 32.041 -1.806 -29.043 1.00 69.06 91 PHE A CA 1
ATOM 664 C C . PHE A 1 91 ? 33.492 -1.815 -29.570 1.00 69.06 91 PHE A C 1
ATOM 666 O O . PHE A 1 91 ? 34.315 -2.615 -29.124 1.00 69.06 91 PHE A O 1
ATOM 673 N N . PHE A 1 92 ? 33.840 -0.909 -30.492 1.00 67.31 92 PHE A N 1
ATOM 674 C CA . PHE A 1 92 ? 35.192 -0.842 -31.072 1.00 67.31 92 PHE A CA 1
ATOM 675 C C . PHE A 1 92 ? 36.243 -0.221 -30.137 1.00 67.31 92 PHE A C 1
ATOM 677 O O . PHE A 1 92 ? 37.439 -0.330 -30.407 1.00 67.31 92 PHE A O 1
ATOM 684 N N . THR A 1 93 ? 35.818 0.413 -29.042 1.00 66.69 93 THR A N 1
ATOM 685 C CA . THR A 1 93 ? 36.697 0.970 -28.000 1.00 66.69 93 THR A CA 1
ATOM 686 C C . THR A 1 93 ? 36.726 0.120 -26.721 1.00 66.69 93 THR A C 1
ATOM 688 O O . THR A 1 93 ? 37.361 0.515 -25.746 1.00 66.69 93 THR A O 1
ATOM 691 N N . GLY A 1 94 ? 36.116 -1.076 -26.737 1.00 62.69 94 GLY A N 1
ATOM 692 C CA . GLY A 1 94 ? 36.189 -2.077 -25.662 1.00 62.69 94 GLY A CA 1
ATOM 693 C C . GLY A 1 94 ? 35.034 -2.066 -24.650 1.00 62.69 94 GLY A C 1
ATOM 694 O O . GLY A 1 94 ? 35.041 -2.864 -23.716 1.00 62.69 94 GLY A O 1
ATOM 695 N N . GLY A 1 95 ? 34.034 -1.204 -24.823 1.00 64.44 95 GLY A N 1
ATOM 696 C CA . GLY A 1 95 ? 32.762 -1.236 -24.104 1.00 64.44 95 GLY A CA 1
ATOM 697 C C . GLY A 1 95 ? 31.791 -2.238 -24.732 1.00 64.44 95 GLY A C 1
ATOM 698 O O . GLY A 1 95 ? 31.339 -2.060 -25.860 1.00 64.44 95 GLY A O 1
ATOM 699 N N . LEU A 1 96 ? 31.448 -3.302 -24.008 1.00 59.34 96 LEU A N 1
ATOM 700 C CA . LEU A 1 96 ? 30.445 -4.266 -24.459 1.00 59.34 96 LEU A CA 1
ATOM 701 C C . LEU A 1 96 ? 29.035 -3.710 -24.184 1.00 59.34 96 LEU A C 1
ATOM 703 O O . LEU A 1 96 ? 28.728 -3.420 -23.028 1.00 59.34 96 LEU A O 1
ATOM 707 N N . PRO A 1 97 ? 28.168 -3.562 -25.202 1.00 62.47 97 PRO A N 1
ATOM 708 C CA . PRO A 1 97 ? 26.754 -3.262 -24.986 1.00 62.47 97 PRO A CA 1
ATOM 709 C C . PRO A 1 97 ? 26.064 -4.418 -24.250 1.00 62.47 97 PRO A C 1
ATOM 711 O O . PRO A 1 97 ? 26.439 -5.575 -24.445 1.00 62.47 97 PRO A O 1
ATOM 714 N N . ASP A 1 98 ? 25.009 -4.132 -23.484 1.00 64.19 98 ASP A N 1
ATOM 715 C CA . ASP A 1 98 ? 24.174 -5.178 -22.880 1.00 64.19 98 ASP A CA 1
ATOM 716 C C . ASP A 1 98 ? 23.604 -6.138 -23.948 1.00 64.19 98 ASP A C 1
ATOM 718 O O . ASP A 1 98 ? 23.049 -5.716 -24.973 1.00 64.19 98 ASP A O 1
ATOM 722 N N . GLY A 1 99 ? 23.698 -7.444 -23.677 1.00 67.81 99 GLY A N 1
ATOM 723 C CA . GLY A 1 99 ? 23.170 -8.521 -24.523 1.00 67.81 99 GLY A CA 1
ATOM 724 C C . GLY A 1 99 ? 24.208 -9.225 -25.404 1.00 67.81 99 GLY A C 1
ATOM 725 O O . GLY A 1 99 ? 25.407 -8.962 -25.345 1.00 67.81 99 GLY A O 1
ATOM 726 N N . ALA A 1 100 ? 23.741 -10.163 -26.231 1.00 71.88 100 ALA A N 1
ATOM 727 C CA . ALA A 1 100 ? 24.596 -10.876 -27.174 1.00 71.88 100 ALA A CA 1
ATOM 728 C C . ALA A 1 100 ? 24.905 -9.961 -28.364 1.00 71.88 100 ALA A C 1
ATOM 730 O O . ALA A 1 100 ? 23.999 -9.557 -29.100 1.00 71.88 100 ALA A O 1
ATOM 731 N N . THR A 1 101 ? 26.184 -9.630 -28.543 1.00 71.25 101 THR A N 1
ATOM 732 C CA . THR A 1 101 ? 26.664 -8.805 -29.653 1.00 71.25 101 THR A CA 1
ATOM 733 C C . THR A 1 101 ? 27.551 -9.621 -30.584 1.00 71.25 101 THR A C 1
ATOM 735 O O . THR A 1 101 ? 28.537 -10.215 -30.158 1.00 71.25 101 THR A O 1
ATOM 738 N N . ILE A 1 102 ? 27.188 -9.678 -31.866 1.00 75.00 102 ILE A N 1
ATOM 739 C CA . ILE A 1 102 ? 27.982 -10.352 -32.901 1.00 75.00 102 ILE A CA 1
ATOM 740 C C . ILE A 1 102 ? 28.537 -9.274 -33.831 1.00 75.00 102 ILE A C 1
ATOM 742 O O . ILE A 1 102 ? 27.770 -8.709 -34.622 1.00 75.00 102 ILE A O 1
ATOM 746 N N . PRO A 1 103 ? 29.835 -8.948 -33.736 1.00 72.88 103 PRO A N 1
ATOM 747 C CA . PRO A 1 103 ? 30.460 -8.019 -34.658 1.00 72.88 103 PRO A CA 1
ATOM 748 C C . PRO A 1 103 ? 30.726 -8.679 -36.005 1.00 72.88 103 PRO A C 1
ATOM 750 O O . PRO A 1 103 ? 31.038 -9.866 -36.094 1.00 72.88 103 PRO A O 1
ATOM 753 N N . PHE A 1 104 ? 30.682 -7.880 -37.059 1.00 75.25 104 PHE A N 1
ATOM 754 C CA . PHE A 1 104 ? 31.213 -8.254 -38.356 1.00 75.25 104 PHE A CA 1
ATOM 755 C C . PHE A 1 104 ? 31.928 -7.068 -38.991 1.00 75.25 104 PHE A C 1
ATOM 757 O O . PHE A 1 104 ? 31.563 -5.905 -38.803 1.00 75.25 104 PHE A O 1
ATOM 764 N N . GLN A 1 105 ? 32.961 -7.382 -39.761 1.00 75.25 105 GLN A N 1
ATOM 765 C CA . GLN A 1 105 ? 33.764 -6.413 -40.483 1.00 75.25 105 GLN A CA 1
ATOM 766 C C . GLN A 1 105 ? 34.068 -6.961 -41.877 1.00 75.25 105 GLN A C 1
ATOM 768 O O . GLN A 1 105 ? 34.382 -8.140 -42.029 1.00 75.25 105 GLN A O 1
ATOM 773 N N . ALA A 1 106 ? 33.965 -6.109 -42.895 1.00 72.44 106 ALA A N 1
ATOM 774 C CA . ALA A 1 106 ? 34.276 -6.449 -44.276 1.00 72.44 106 ALA A CA 1
ATOM 775 C C . ALA A 1 106 ? 34.988 -5.293 -44.999 1.00 72.44 106 ALA A C 1
ATOM 777 O O . ALA A 1 106 ? 34.706 -4.115 -44.765 1.00 72.44 106 ALA A O 1
ATOM 778 N N . GLY A 1 107 ? 35.885 -5.640 -45.927 1.00 73.00 107 GLY A N 1
ATOM 779 C CA . GLY A 1 107 ? 36.663 -4.694 -46.732 1.00 73.00 107 GLY A CA 1
ATOM 780 C C . GLY A 1 107 ? 38.065 -4.416 -46.183 1.00 73.00 107 GLY A C 1
ATOM 781 O O . GLY A 1 107 ? 38.522 -5.068 -45.250 1.00 73.00 107 GLY A O 1
ATOM 782 N N . ASN A 1 108 ? 38.756 -3.453 -46.796 1.00 72.88 108 ASN A N 1
ATOM 783 C CA . ASN A 1 108 ? 40.104 -3.066 -46.381 1.00 72.88 108 ASN A CA 1
ATOM 784 C C . ASN A 1 108 ? 40.068 -2.328 -45.044 1.00 72.88 108 ASN A C 1
ATOM 786 O O . ASN A 1 108 ? 39.125 -1.586 -44.772 1.00 72.88 108 ASN A O 1
ATOM 790 N N . LEU A 1 109 ? 41.122 -2.509 -44.248 1.00 72.31 109 LEU A N 1
ATOM 791 C CA . LEU A 1 109 ? 41.286 -1.777 -43.003 1.00 72.31 109 LEU A CA 1
ATOM 792 C C . LEU A 1 109 ? 41.581 -0.307 -43.305 1.00 72.31 109 LEU A C 1
ATOM 794 O O . LEU A 1 109 ? 42.544 0.027 -43.993 1.00 72.31 109 LEU A O 1
ATOM 798 N N . VAL A 1 110 ? 40.743 0.563 -42.768 1.00 68.19 110 VAL A N 1
ATOM 799 C CA . VAL A 1 110 ? 40.825 2.011 -42.856 1.00 68.19 110 VAL A CA 1
ATOM 800 C C . VAL A 1 110 ? 40.736 2.607 -41.455 1.00 68.19 110 VAL A C 1
ATOM 802 O O . VAL A 1 110 ? 40.213 2.002 -40.515 1.00 68.19 110 VAL A O 1
ATOM 805 N N . SER A 1 111 ? 41.276 3.810 -41.304 1.00 67.06 111 SER A N 1
ATOM 806 C CA . SER A 1 111 ? 41.098 4.611 -40.095 1.00 67.06 111 SER A CA 1
ATOM 807 C C . SER A 1 111 ? 39.905 5.536 -40.304 1.00 67.06 111 SER A C 1
ATOM 809 O O . SER A 1 111 ? 39.858 6.266 -41.295 1.00 67.06 111 SER A O 1
ATOM 811 N N . GLY A 1 112 ? 38.938 5.501 -39.391 1.00 66.00 112 GLY A N 1
ATOM 812 C CA . GLY A 1 112 ? 37.717 6.304 -39.466 1.00 66.00 112 GLY A CA 1
ATOM 813 C C . GLY A 1 112 ? 37.405 6.974 -38.133 1.00 66.00 112 GLY A C 1
ATOM 814 O O . GLY A 1 112 ? 37.814 6.487 -37.082 1.00 66.00 112 GLY A O 1
ATOM 815 N N . SER A 1 113 ? 36.687 8.099 -38.167 1.00 63.75 113 SER A N 1
ATOM 816 C CA . SER A 1 113 ? 36.183 8.739 -36.948 1.00 63.75 113 SER A CA 1
ATOM 817 C C . SER A 1 113 ? 34.730 8.333 -36.709 1.00 63.75 113 SER A C 1
ATOM 819 O O . SER A 1 113 ? 33.877 8.589 -37.559 1.00 63.75 113 SER A O 1
ATOM 821 N N . ILE A 1 114 ? 34.446 7.703 -35.567 1.00 63.66 114 ILE A N 1
ATOM 822 C CA . ILE A 1 114 ? 33.085 7.384 -35.108 1.00 63.66 114 ILE A CA 1
ATOM 823 C C . ILE A 1 114 ? 32.879 8.104 -33.774 1.00 63.66 114 ILE A C 1
ATOM 825 O O . ILE A 1 114 ? 33.640 7.901 -32.829 1.00 63.66 114 ILE A O 1
ATOM 829 N N . GLY A 1 115 ? 31.880 8.989 -33.699 1.00 61.22 115 GLY A N 1
ATOM 830 C CA . GLY A 1 115 ? 31.580 9.734 -32.470 1.00 61.22 115 GLY A CA 1
ATOM 831 C C . GLY A 1 115 ? 32.728 10.624 -31.965 1.00 61.22 115 GLY A C 1
ATOM 832 O O . GLY A 1 115 ? 32.860 10.800 -30.758 1.00 61.22 115 GLY A O 1
ATOM 833 N N . GLY A 1 116 ? 33.575 11.145 -32.864 1.00 63.91 116 GLY A N 1
ATOM 834 C CA . GLY A 1 116 ? 34.688 12.050 -32.538 1.00 63.91 116 GLY A CA 1
ATOM 835 C C . GLY A 1 116 ? 36.025 11.372 -32.214 1.00 63.91 116 GLY A C 1
ATOM 836 O O . GLY A 1 116 ? 37.038 12.059 -32.141 1.00 63.91 116 GLY A O 1
ATOM 837 N N . GLN A 1 117 ? 36.064 10.040 -32.096 1.00 63.34 117 GLN A N 1
ATOM 838 C CA . GLN A 1 117 ? 37.286 9.276 -31.822 1.00 63.34 117 GLN A CA 1
ATOM 839 C C . GLN A 1 117 ? 37.814 8.617 -33.099 1.00 63.34 117 GLN A C 1
ATOM 841 O O . GLN A 1 117 ? 37.038 8.039 -33.862 1.00 63.34 117 GLN A O 1
ATOM 846 N N . THR A 1 118 ? 39.126 8.684 -33.334 1.00 68.31 118 THR A N 1
ATOM 847 C CA . THR A 1 118 ? 39.782 7.966 -34.439 1.00 68.31 118 THR A CA 1
ATOM 848 C C . THR A 1 118 ? 39.950 6.501 -34.061 1.00 68.31 118 THR A C 1
ATOM 850 O O . THR A 1 118 ? 40.718 6.177 -33.159 1.00 68.31 118 THR A O 1
ATOM 853 N N . ILE A 1 119 ? 39.248 5.621 -34.767 1.00 68.81 119 ILE A N 1
ATOM 854 C CA . ILE A 1 119 ? 39.349 4.173 -34.610 1.00 68.81 119 ILE A CA 1
ATOM 855 C C . ILE A 1 119 ? 40.166 3.638 -35.787 1.00 68.81 119 ILE A C 1
ATOM 857 O O . ILE A 1 119 ? 39.844 3.884 -36.954 1.00 68.81 119 ILE A O 1
ATOM 861 N N . THR A 1 120 ? 41.257 2.943 -35.477 1.00 67.44 120 THR A N 1
ATOM 862 C CA . THR A 1 120 ? 42.139 2.292 -36.450 1.00 67.44 120 THR A CA 1
ATOM 863 C C . THR A 1 120 ? 41.740 0.824 -36.611 1.00 67.44 120 THR A C 1
ATOM 865 O O . THR A 1 120 ? 41.340 0.175 -35.650 1.00 67.44 120 THR A O 1
ATOM 868 N N . GLY A 1 121 ? 41.827 0.288 -37.833 1.00 66.62 121 GLY A N 1
ATOM 869 C CA . GLY A 1 121 ? 41.463 -1.110 -38.102 1.00 66.62 121 GLY A CA 1
ATOM 870 C C . GLY A 1 121 ? 39.965 -1.349 -38.320 1.00 66.62 121 GLY A C 1
ATOM 871 O O . GLY A 1 121 ? 39.480 -2.449 -38.068 1.00 66.62 121 GLY A O 1
ATOM 872 N N . LEU A 1 122 ? 39.226 -0.339 -38.789 1.00 68.31 122 LEU A N 1
ATOM 873 C CA . LEU A 1 122 ? 37.843 -0.504 -39.239 1.00 68.31 122 LEU A CA 1
ATOM 874 C C . LEU A 1 122 ? 37.825 -1.038 -40.672 1.00 68.31 122 LEU A C 1
ATOM 876 O O . LEU A 1 122 ? 38.581 -0.562 -41.507 1.00 68.31 122 LEU A O 1
ATOM 880 N N . GLY A 1 123 ? 36.937 -1.972 -40.996 1.00 67.69 123 GLY A N 1
ATOM 881 C CA . GLY A 1 123 ? 36.687 -2.336 -42.392 1.00 67.69 123 GLY A CA 1
ATOM 882 C C . GLY A 1 123 ? 35.909 -1.228 -43.100 1.00 67.69 123 GLY A C 1
ATOM 883 O O . GLY A 1 123 ? 35.306 -0.370 -42.453 1.00 67.69 123 GLY A O 1
ATOM 884 N N . ASN A 1 124 ? 35.843 -1.270 -44.429 1.00 68.56 124 ASN A N 1
ATOM 885 C CA . ASN A 1 124 ? 34.961 -0.376 -45.192 1.00 68.56 124 ASN A CA 1
ATOM 886 C C . ASN A 1 124 ? 33.480 -0.527 -44.784 1.00 68.56 124 ASN A C 1
ATOM 888 O O . ASN A 1 124 ? 32.705 0.421 -44.903 1.00 68.56 124 ASN A O 1
ATOM 892 N N . LEU A 1 125 ? 33.094 -1.710 -44.295 1.00 70.50 125 LEU A N 1
ATOM 893 C CA . LEU A 1 125 ? 31.786 -2.016 -43.728 1.00 70.50 125 LEU A CA 1
ATOM 894 C C . LEU A 1 125 ? 31.970 -2.663 -42.355 1.00 70.50 125 LEU A C 1
ATOM 896 O O . LEU A 1 125 ? 32.639 -3.687 -42.230 1.00 70.50 125 LEU A O 1
ATOM 900 N N . ASN A 1 126 ? 31.342 -2.094 -41.336 1.00 72.50 126 ASN A N 1
ATOM 901 C CA . ASN A 1 126 ? 31.318 -2.634 -39.984 1.00 72.50 126 ASN A CA 1
ATOM 902 C C . ASN A 1 126 ? 29.871 -2.770 -39.538 1.00 72.50 126 ASN A C 1
ATOM 904 O O . ASN A 1 126 ? 29.028 -1.943 -39.889 1.00 72.50 126 ASN A O 1
ATOM 908 N N . GLY A 1 127 ? 29.583 -3.769 -38.721 1.00 73.69 127 GLY A N 1
ATOM 909 C CA . GLY A 1 127 ? 28.301 -3.829 -38.056 1.00 73.69 127 GLY A CA 1
ATOM 910 C C . GLY A 1 127 ? 28.296 -4.716 -36.832 1.00 73.69 127 GLY A C 1
ATOM 911 O O . GLY A 1 127 ? 29.222 -5.483 -36.585 1.00 73.69 127 GLY A O 1
ATOM 912 N N . VAL A 1 128 ? 27.239 -4.565 -36.046 1.00 73.38 128 VAL A N 1
ATOM 913 C CA . VAL A 1 128 ? 26.999 -5.325 -34.823 1.00 73.38 128 VAL A CA 1
ATOM 914 C C . VAL A 1 128 ? 25.545 -5.766 -34.818 1.00 73.38 128 VAL A C 1
ATOM 916 O O . VAL A 1 128 ? 24.636 -4.942 -34.938 1.00 73.38 128 VAL A O 1
ATOM 919 N N . ILE A 1 129 ? 25.324 -7.066 -34.663 1.00 77.31 129 ILE A N 1
ATOM 920 C CA . ILE A 1 129 ? 24.004 -7.629 -34.373 1.00 77.31 129 ILE A CA 1
ATOM 921 C C . ILE A 1 129 ? 23.847 -7.632 -32.855 1.00 77.31 129 ILE A C 1
ATOM 923 O O . ILE A 1 129 ? 24.679 -8.227 -32.179 1.00 77.31 129 ILE A O 1
ATOM 927 N N . ASN A 1 130 ? 22.815 -6.976 -32.324 1.00 76.56 130 ASN A N 1
ATOM 928 C CA . ASN A 1 130 ? 22.501 -6.979 -30.895 1.00 76.56 130 ASN A CA 1
ATOM 929 C C . ASN A 1 130 ? 21.178 -7.714 -30.654 1.00 76.56 130 ASN A C 1
ATOM 931 O O . ASN A 1 130 ? 20.149 -7.392 -31.258 1.00 76.56 130 ASN A O 1
ATOM 935 N N . LEU A 1 131 ? 21.231 -8.706 -29.765 1.00 81.06 131 LEU A N 1
ATOM 936 C CA . LEU A 1 131 ? 20.068 -9.425 -29.262 1.00 81.06 131 LEU A CA 1
ATOM 937 C C . LEU A 1 131 ? 20.035 -9.311 -27.739 1.00 81.06 131 LEU A C 1
ATOM 939 O O . LEU A 1 131 ? 20.972 -9.729 -27.056 1.00 81.06 131 LEU A O 1
ATOM 943 N N . LEU A 1 132 ? 18.940 -8.776 -27.207 1.00 85.25 132 LEU A N 1
ATOM 944 C CA . LEU A 1 132 ? 18.737 -8.643 -25.769 1.00 85.25 132 LEU A CA 1
ATOM 945 C C . LEU A 1 132 ? 17.275 -8.915 -25.416 1.00 85.25 132 LEU A C 1
ATOM 947 O O . LEU A 1 132 ? 16.380 -8.192 -25.847 1.00 85.25 132 LEU A O 1
ATOM 951 N N . ALA A 1 133 ? 17.041 -9.928 -24.589 1.00 85.75 133 ALA A N 1
ATOM 952 C CA . ALA A 1 133 ? 15.767 -10.144 -23.916 1.00 85.75 133 ALA A CA 1
ATOM 953 C C . ALA A 1 133 ? 15.961 -9.865 -22.421 1.00 85.75 133 ALA A C 1
ATOM 955 O O . ALA A 1 133 ? 16.819 -10.473 -21.786 1.00 85.75 133 ALA A O 1
ATOM 956 N N . LYS A 1 134 ? 15.199 -8.911 -21.881 1.00 86.00 134 LYS A N 1
ATOM 957 C CA . LYS A 1 134 ? 15.166 -8.559 -20.458 1.00 86.00 134 LYS A CA 1
ATOM 958 C C . LYS A 1 134 ? 13.766 -8.847 -19.937 1.00 86.00 134 LYS A C 1
ATOM 960 O O . LYS A 1 134 ? 12.793 -8.339 -20.492 1.00 86.00 134 LYS A O 1
ATOM 965 N N . GLU A 1 135 ? 13.689 -9.619 -18.868 1.00 88.81 135 GLU A N 1
ATOM 966 C CA . GLU A 1 135 ? 12.460 -9.889 -18.129 1.00 88.81 135 GLU A CA 1
ATOM 967 C C . GLU A 1 135 ? 12.635 -9.352 -16.712 1.00 88.81 135 GLU A C 1
ATOM 969 O O . GLU A 1 135 ? 13.686 -9.526 -16.094 1.00 88.81 135 GLU A O 1
ATOM 974 N N . GLY A 1 136 ? 11.627 -8.646 -16.218 1.00 87.25 136 GLY A N 1
ATOM 975 C CA . GLY A 1 136 ? 11.608 -8.091 -14.875 1.00 87.25 136 GLY A CA 1
ATOM 976 C C . GLY A 1 136 ? 10.233 -8.291 -14.268 1.00 87.25 136 GLY A C 1
ATOM 977 O O . GLY A 1 136 ? 9.244 -7.832 -14.829 1.00 87.25 136 GLY A O 1
ATOM 978 N N . ASN A 1 137 ? 10.184 -8.953 -13.118 1.00 88.56 137 ASN A N 1
ATOM 979 C CA . ASN A 1 137 ? 8.961 -9.168 -12.358 1.00 88.56 137 ASN A CA 1
ATOM 980 C C . ASN A 1 137 ? 9.140 -8.533 -10.984 1.00 88.56 137 ASN A C 1
ATOM 982 O O . ASN A 1 137 ? 10.148 -8.774 -10.319 1.00 88.56 137 ASN A O 1
ATOM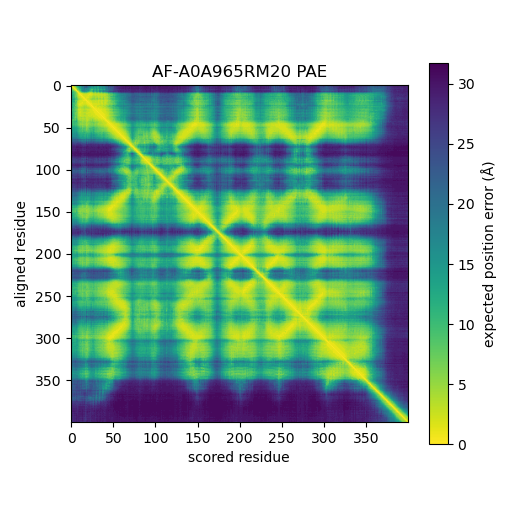 986 N N . ALA A 1 138 ? 8.173 -7.730 -10.566 1.00 87.06 138 ALA A N 1
ATOM 987 C CA . ALA A 1 138 ? 8.129 -7.152 -9.236 1.00 87.06 138 ALA A CA 1
ATOM 988 C C . ALA A 1 138 ? 6.741 -7.380 -8.642 1.00 87.06 138 ALA A C 1
ATOM 990 O O . ALA A 1 138 ? 5.732 -7.079 -9.278 1.00 87.06 138 ALA A O 1
ATOM 991 N N . THR A 1 139 ? 6.705 -7.889 -7.416 1.00 86.62 139 THR A N 1
ATOM 992 C CA . THR A 1 139 ? 5.474 -8.064 -6.649 1.00 86.62 139 THR A CA 1
ATOM 993 C C . THR A 1 139 ? 5.587 -7.246 -5.377 1.00 86.62 139 THR A C 1
ATOM 995 O O . THR A 1 139 ? 6.609 -7.294 -4.696 1.00 86.62 139 THR A O 1
ATOM 998 N N . VAL A 1 140 ? 4.540 -6.495 -5.060 1.00 86.00 140 VAL A N 1
ATOM 999 C CA . VAL A 1 140 ? 4.446 -5.704 -3.838 1.00 86.00 140 VAL A CA 1
ATOM 1000 C C . VAL A 1 140 ? 3.191 -6.135 -3.097 1.00 86.00 140 VAL A C 1
ATOM 1002 O O . VAL A 1 140 ? 2.085 -6.031 -3.626 1.00 86.00 140 VAL A O 1
ATOM 1005 N N . LEU A 1 141 ? 3.375 -6.608 -1.866 1.00 88.06 141 LEU A N 1
ATOM 1006 C CA . LEU A 1 141 ? 2.304 -6.826 -0.905 1.00 88.06 141 LEU A CA 1
ATOM 1007 C C . LEU A 1 141 ? 2.476 -5.815 0.225 1.00 88.06 141 LEU A C 1
ATOM 1009 O O . LEU A 1 141 ? 3.543 -5.707 0.823 1.00 88.06 141 LEU A O 1
ATOM 1013 N N . SER A 1 142 ? 1.431 -5.054 0.517 1.00 87.88 142 SER A N 1
ATOM 1014 C CA . SER A 1 142 ? 1.419 -4.140 1.656 1.00 87.88 142 SER A CA 1
ATOM 1015 C C . SER A 1 142 ? 0.122 -4.307 2.425 1.00 87.88 142 SER A C 1
ATOM 1017 O O . SER A 1 142 ? -0.955 -4.183 1.843 1.00 87.88 142 SER A O 1
ATOM 1019 N N . THR A 1 143 ? 0.228 -4.556 3.733 1.00 91.25 143 THR A N 1
ATOM 1020 C CA . THR A 1 143 ? -0.926 -4.757 4.623 1.00 91.25 143 THR A CA 1
ATOM 1021 C C . THR A 1 143 ? -0.963 -3.750 5.779 1.00 91.25 143 THR A C 1
ATOM 1023 O O . THR A 1 143 ? -0.658 -4.099 6.923 1.00 91.25 143 THR A O 1
ATOM 1026 N N . PRO A 1 144 ? -1.278 -2.471 5.513 1.00 91.50 144 PRO A N 1
ATOM 1027 C CA . PRO A 1 144 ? -1.441 -1.484 6.568 1.00 91.50 144 PRO A CA 1
ATOM 1028 C C . PRO A 1 144 ? -2.623 -1.816 7.481 1.00 91.50 144 PRO A C 1
ATOM 1030 O O . PRO A 1 144 ? -3.704 -2.179 7.006 1.00 91.50 144 PRO A O 1
ATOM 1033 N N . GLN A 1 145 ? -2.431 -1.596 8.778 1.00 92.31 145 GLN A N 1
ATOM 1034 C CA . GLN A 1 145 ? -3.428 -1.829 9.818 1.00 92.31 145 GLN A CA 1
ATOM 1035 C C . GLN A 1 145 ? -3.511 -0.626 10.763 1.00 92.31 145 GLN A C 1
ATOM 1037 O O . GLN A 1 145 ? -2.485 -0.072 11.157 1.00 92.31 145 GLN A O 1
ATOM 1042 N N . ILE A 1 146 ? -4.727 -0.211 11.116 1.00 94.75 146 ILE A N 1
ATOM 1043 C CA . ILE A 1 146 ? -4.988 0.910 12.029 1.00 94.75 146 ILE A CA 1
ATOM 1044 C C . ILE A 1 146 ? -6.295 0.666 12.795 1.00 94.75 146 ILE A C 1
ATOM 1046 O O . ILE A 1 146 ? -7.229 0.061 12.271 1.00 94.75 146 ILE A O 1
ATOM 1050 N N . ILE A 1 147 ? -6.365 1.137 14.038 1.00 94.69 147 ILE A N 1
ATOM 1051 C CA . ILE A 1 147 ? -7.573 1.103 14.867 1.00 94.69 147 ILE A CA 1
ATOM 1052 C C . ILE A 1 147 ? -8.106 2.522 15.075 1.00 94.69 147 ILE A C 1
ATOM 1054 O O . ILE A 1 147 ? -7.329 3.465 15.223 1.00 94.69 147 ILE A O 1
ATOM 1058 N N . ALA A 1 148 ? -9.426 2.675 15.085 1.00 95.50 148 ALA A N 1
ATOM 1059 C CA . ALA A 1 148 ? -10.097 3.951 15.310 1.00 95.50 148 ALA A CA 1
ATOM 1060 C C . ALA A 1 148 ? -11.351 3.769 16.169 1.00 95.50 148 ALA A C 1
ATOM 1062 O O . ALA A 1 148 ? -11.998 2.723 16.118 1.00 95.50 148 ALA A O 1
ATOM 1063 N N . LEU A 1 149 ? -11.714 4.788 16.948 1.00 95.06 149 LEU A N 1
ATOM 1064 C CA . LEU A 1 149 ? -13.007 4.829 17.632 1.00 95.06 149 LEU A CA 1
ATOM 1065 C C . LEU A 1 149 ? -14.128 5.139 16.632 1.00 95.06 149 LEU A C 1
ATOM 1067 O O . LEU A 1 149 ? -13.922 5.855 15.653 1.00 95.06 149 LEU A O 1
ATOM 1071 N N . ASP A 1 150 ? -15.330 4.630 16.896 1.00 93.94 150 ASP A N 1
ATOM 1072 C CA . ASP A 1 150 ? -16.517 4.937 16.096 1.00 93.94 150 ASP A CA 1
ATOM 1073 C C . ASP A 1 150 ? -16.780 6.453 16.036 1.00 93.94 150 ASP A C 1
ATOM 1075 O O . ASP A 1 150 ? -16.925 7.095 17.077 1.00 93.94 150 ASP A O 1
ATOM 1079 N N . ASN A 1 151 ? -16.882 7.022 14.832 1.00 93.31 151 ASN A N 1
ATOM 1080 C CA . ASN A 1 151 ? -16.970 8.460 14.529 1.00 93.31 151 ASN A CA 1
ATOM 1081 C C . ASN A 1 151 ? -15.705 9.286 14.814 1.00 93.31 151 ASN A C 1
ATOM 1083 O O . ASN A 1 151 ? -15.785 10.511 14.907 1.00 93.31 151 ASN A O 1
ATOM 1087 N N . GLU A 1 152 ? -14.540 8.655 14.951 1.00 96.00 152 GLU A N 1
ATOM 1088 C CA . GLU A 1 152 ? -13.276 9.354 15.189 1.00 96.00 152 GLU A CA 1
ATOM 1089 C C . GLU A 1 152 ? -12.291 9.155 14.046 1.00 96.00 152 GLU A C 1
ATOM 1091 O O . GLU A 1 152 ? -12.114 8.048 13.536 1.00 96.00 152 GLU A O 1
ATOM 1096 N N . LYS A 1 153 ? -11.630 10.243 13.649 1.00 96.25 153 LYS A N 1
ATOM 1097 C CA . LYS A 1 153 ? -10.609 10.188 12.610 1.00 96.25 153 LYS A CA 1
ATOM 1098 C C . LYS A 1 153 ? -9.332 9.576 13.174 1.00 96.25 153 LYS A C 1
ATOM 1100 O O . LYS A 1 153 ? -8.807 10.063 14.171 1.00 96.25 153 LYS A O 1
ATOM 1105 N N . ALA A 1 154 ? -8.795 8.580 12.482 1.00 96.62 154 ALA A N 1
ATOM 1106 C CA . ALA A 1 154 ? -7.474 8.028 12.743 1.00 96.62 154 ALA A CA 1
ATOM 1107 C C . ALA A 1 154 ? -6.562 8.225 11.530 1.00 96.62 154 ALA A C 1
ATOM 1109 O O . ALA A 1 154 ? -7.020 8.238 10.385 1.00 96.62 154 ALA A O 1
ATOM 1110 N N . GLU A 1 155 ? -5.267 8.390 11.786 1.00 95.94 155 GLU A N 1
ATOM 1111 C CA . GLU A 1 155 ? -4.255 8.591 10.755 1.00 95.94 155 GLU A CA 1
ATOM 1112 C C . GLU A 1 155 ? -2.990 7.789 11.071 1.00 95.94 155 GLU A C 1
ATOM 1114 O O . GLU A 1 155 ? -2.478 7.832 12.189 1.00 95.94 155 GLU A O 1
ATOM 1119 N N . LEU A 1 156 ? -2.485 7.071 10.069 1.00 94.56 156 LEU A N 1
ATOM 1120 C CA . LEU A 1 156 ? -1.217 6.351 10.093 1.00 94.56 156 LEU A CA 1
ATOM 1121 C C . LEU A 1 156 ? -0.335 6.894 8.968 1.00 94.56 156 LEU A C 1
ATOM 1123 O O . LEU A 1 156 ? -0.701 6.810 7.796 1.00 94.56 156 LEU A O 1
ATOM 1127 N N . GLN A 1 157 ? 0.838 7.417 9.324 1.00 93.50 157 GLN A N 1
ATOM 1128 C CA . GLN A 1 157 ? 1.857 7.852 8.373 1.00 93.50 157 GLN A CA 1
ATOM 1129 C C . GLN A 1 157 ? 3.154 7.082 8.616 1.00 93.50 157 GLN A C 1
ATOM 1131 O O . GLN A 1 157 ? 3.746 7.178 9.689 1.00 93.50 157 GLN A O 1
ATOM 1136 N N . VAL A 1 158 ? 3.608 6.356 7.602 1.00 93.00 158 VAL A N 1
ATOM 1137 C CA . VAL A 1 158 ? 4.924 5.714 7.558 1.00 93.00 158 VAL A CA 1
ATOM 1138 C C . VAL A 1 158 ? 5.648 6.317 6.367 1.00 93.00 158 VAL A C 1
ATOM 1140 O O . VAL A 1 158 ? 5.285 6.026 5.230 1.00 93.00 158 VAL A O 1
ATOM 1143 N N . LEU A 1 159 ? 6.593 7.222 6.625 1.00 91.50 159 LEU A N 1
ATOM 1144 C CA . LEU A 1 159 ? 7.247 8.023 5.592 1.00 91.50 159 LEU A CA 1
ATOM 1145 C C . LEU A 1 159 ? 8.766 7.860 5.642 1.00 91.50 159 LEU A C 1
ATOM 1147 O O . LEU A 1 159 ? 9.376 8.017 6.698 1.00 91.50 159 LEU A O 1
ATOM 1151 N N . ASP A 1 160 ? 9.355 7.658 4.474 1.00 89.69 160 ASP A N 1
ATOM 1152 C CA . ASP A 1 160 ? 10.777 7.764 4.200 1.00 89.69 160 ASP A CA 1
ATOM 1153 C C . ASP A 1 160 ? 11.097 9.185 3.739 1.00 89.69 160 ASP A C 1
ATOM 1155 O O . ASP A 1 160 ? 10.445 9.721 2.838 1.00 89.69 160 ASP A O 1
ATOM 1159 N N . ASP A 1 161 ? 12.111 9.799 4.344 1.00 87.00 161 ASP A N 1
ATOM 1160 C CA . ASP A 1 161 ? 12.554 11.155 4.023 1.00 87.00 161 ASP A CA 1
ATOM 1161 C C . ASP A 1 161 ? 13.890 11.115 3.265 1.00 87.00 161 ASP A C 1
ATOM 1163 O O . ASP A 1 161 ? 14.955 10.938 3.862 1.00 87.00 161 ASP A O 1
ATOM 1167 N N . THR A 1 162 ? 13.839 11.244 1.934 1.00 84.25 162 THR A N 1
ATOM 1168 C CA . THR A 1 162 ? 15.035 11.165 1.080 1.00 84.25 162 THR A CA 1
ATOM 1169 C C . THR A 1 162 ? 15.456 12.551 0.583 1.00 84.25 162 THR A C 1
ATOM 1171 O O . THR A 1 162 ? 14.666 13.238 -0.075 1.00 84.25 162 THR A O 1
ATOM 1174 N N . PRO A 1 163 ? 16.713 12.973 0.823 1.00 83.38 163 PRO A N 1
ATOM 1175 C CA . PRO A 1 163 ? 17.236 14.216 0.272 1.00 83.38 163 PRO A CA 1
ATOM 1176 C C . PRO A 1 163 ? 17.505 14.089 -1.236 1.00 83.38 163 PRO A C 1
ATOM 1178 O O . PRO A 1 163 ? 18.178 13.163 -1.688 1.00 83.38 163 PRO A O 1
ATOM 1181 N N . VAL A 1 164 ? 17.027 15.060 -2.011 1.00 79.69 164 VAL A N 1
ATOM 1182 C CA . VAL A 1 164 ? 17.295 15.227 -3.444 1.00 79.69 164 VAL A CA 1
ATOM 1183 C C . VAL A 1 164 ? 17.883 16.609 -3.711 1.00 79.69 164 VAL A C 1
ATOM 1185 O O . VAL A 1 164 ? 17.576 17.580 -3.024 1.00 79.69 164 VAL A O 1
ATOM 1188 N N . VAL A 1 165 ? 18.760 16.725 -4.704 1.00 76.31 165 VAL A N 1
ATOM 1189 C CA . VAL A 1 165 ? 19.400 18.003 -5.038 1.00 76.31 165 VAL A CA 1
ATOM 1190 C C . VAL A 1 165 ? 18.464 18.834 -5.919 1.00 76.31 165 VAL A C 1
ATOM 1192 O O . VAL A 1 165 ? 18.380 18.614 -7.121 1.00 76.31 165 VAL A O 1
ATOM 1195 N N . ALA A 1 166 ? 17.787 19.821 -5.339 1.00 68.25 166 ALA A N 1
ATOM 1196 C CA . ALA A 1 166 ? 16.841 20.681 -6.048 1.00 68.25 166 ALA A CA 1
ATOM 1197 C C . ALA A 1 166 ? 17.516 21.615 -7.066 1.00 68.25 166 ALA A C 1
ATOM 1199 O O . ALA A 1 166 ? 16.980 21.850 -8.148 1.00 68.25 166 ALA A O 1
ATOM 1200 N N . SER A 1 167 ? 18.697 22.153 -6.743 1.00 66.69 167 SER A N 1
ATOM 1201 C CA . SER A 1 167 ? 19.455 23.005 -7.667 1.00 66.69 167 SER A CA 1
ATOM 1202 C C . SER A 1 167 ? 20.928 23.090 -7.291 1.00 66.69 167 SER A C 1
ATOM 1204 O O . SER A 1 167 ? 21.250 23.205 -6.110 1.00 66.69 167 SER A O 1
ATOM 1206 N N . THR A 1 168 ? 21.806 23.165 -8.289 1.00 66.25 168 THR A N 1
ATOM 1207 C CA . THR A 1 168 ? 23.212 23.537 -8.098 1.00 66.25 168 THR A CA 1
ATOM 1208 C C . THR A 1 168 ? 23.443 24.900 -8.734 1.00 66.25 168 THR A C 1
ATOM 1210 O O . THR A 1 168 ? 23.321 25.042 -9.948 1.00 66.25 168 THR A O 1
ATOM 1213 N N . ILE A 1 169 ? 23.759 25.910 -7.926 1.00 64.06 169 ILE A N 1
ATOM 1214 C CA . ILE A 1 169 ? 24.103 27.251 -8.404 1.00 64.06 169 ILE A CA 1
ATOM 1215 C C . ILE A 1 169 ? 25.625 27.371 -8.389 1.00 64.06 169 ILE A C 1
ATOM 1217 O O . ILE A 1 169 ? 26.254 27.209 -7.346 1.00 64.06 169 ILE A O 1
ATOM 1221 N N . VAL A 1 170 ? 26.222 27.671 -9.541 1.00 67.00 170 VAL A N 1
ATOM 1222 C CA . VAL A 1 170 ? 27.641 28.029 -9.646 1.00 67.00 170 VAL A CA 1
ATOM 1223 C C . VAL A 1 170 ? 27.704 29.526 -9.920 1.00 67.00 170 VAL A C 1
ATOM 1225 O O . VAL A 1 170 ? 27.450 29.965 -11.039 1.00 67.00 170 VAL A O 1
ATOM 1228 N N . SER A 1 171 ? 27.992 30.325 -8.893 1.00 59.94 171 SER A N 1
ATOM 1229 C CA . SER A 1 171 ? 28.150 31.772 -9.060 1.00 59.94 171 SER A CA 1
ATOM 1230 C C . SER A 1 171 ? 29.598 32.073 -9.443 1.00 59.94 171 SER A C 1
ATOM 1232 O O . SER A 1 171 ? 30.492 32.001 -8.605 1.00 59.94 171 SER A O 1
ATOM 1234 N N . ALA A 1 172 ? 29.855 32.335 -10.724 1.00 62.16 172 ALA A N 1
ATOM 1235 C CA . ALA A 1 172 ? 31.182 32.712 -11.198 1.00 62.16 172 ALA A CA 1
ATOM 1236 C C . ALA A 1 172 ? 31.377 34.227 -11.052 1.00 62.16 172 ALA A C 1
ATOM 1238 O O . ALA A 1 172 ? 30.704 35.011 -11.721 1.00 62.16 172 ALA A O 1
ATOM 1239 N N . THR A 1 173 ? 32.328 34.638 -10.214 1.00 62.72 173 THR A N 1
ATOM 1240 C CA . THR A 1 173 ? 32.733 36.043 -10.081 1.00 62.72 173 THR A CA 1
ATOM 1241 C C . THR A 1 173 ? 34.118 36.203 -10.702 1.00 62.72 173 THR A C 1
ATOM 1243 O O . THR A 1 173 ? 35.072 35.556 -10.276 1.00 62.72 173 THR A O 1
ATOM 1246 N N . SER A 1 174 ? 34.240 37.059 -11.720 1.00 62.88 174 SER A N 1
ATOM 1247 C CA . SER A 1 174 ? 35.529 37.504 -12.282 1.00 62.88 174 SER A CA 1
ATOM 1248 C C . SER A 1 174 ? 36.470 36.390 -12.783 1.00 62.88 174 SER A C 1
ATOM 1250 O O . SER A 1 174 ? 37.656 36.387 -12.466 1.00 62.88 174 SER A O 1
ATOM 1252 N N . GLY A 1 175 ? 35.969 35.443 -13.583 1.00 65.12 175 GLY A N 1
ATOM 1253 C CA . GLY A 1 175 ? 36.817 34.460 -14.282 1.00 65.12 175 GLY A CA 1
ATOM 1254 C C . GLY A 1 175 ? 37.348 33.302 -13.425 1.00 65.12 175 GLY A C 1
ATOM 1255 O O . GLY A 1 175 ? 38.068 32.453 -13.945 1.00 65.12 175 GLY A O 1
ATOM 1256 N N . VAL A 1 176 ? 36.962 33.222 -12.147 1.00 71.12 176 VAL A N 1
ATOM 1257 C CA . VAL A 1 176 ? 37.195 32.061 -11.274 1.00 71.12 176 VAL A CA 1
ATOM 1258 C C . VAL A 1 176 ? 35.885 31.279 -11.144 1.00 71.12 176 VAL A C 1
ATOM 1260 O O . VAL A 1 176 ? 34.839 31.862 -10.852 1.00 71.12 176 VAL A O 1
ATOM 1263 N N . ALA A 1 177 ? 35.919 29.963 -11.380 1.00 67.19 177 ALA A N 1
ATOM 1264 C CA . ALA A 1 177 ? 34.755 29.102 -11.172 1.00 67.19 177 ALA A CA 1
ATOM 1265 C C . ALA A 1 177 ? 34.363 29.121 -9.684 1.00 67.19 177 ALA A C 1
ATOM 1267 O O . ALA A 1 177 ? 35.161 28.741 -8.827 1.00 67.19 177 ALA A O 1
ATOM 1268 N N . GLY A 1 178 ? 33.154 29.598 -9.374 1.00 66.00 178 GLY A N 1
ATOM 1269 C CA . GLY A 1 178 ? 32.631 29.590 -8.009 1.00 66.00 178 GLY A CA 1
ATOM 1270 C C . GLY A 1 178 ? 32.399 28.174 -7.486 1.00 66.00 178 GLY A C 1
ATOM 1271 O O . GLY A 1 178 ? 32.236 27.230 -8.259 1.00 66.00 178 GLY A O 1
ATOM 1272 N N . LEU A 1 179 ? 32.363 28.021 -6.162 1.00 68.88 179 LEU A N 1
ATOM 1273 C CA . LEU A 1 179 ? 32.008 26.747 -5.538 1.00 68.88 179 LEU A CA 1
ATOM 1274 C C . LEU A 1 179 ? 30.528 26.426 -5.821 1.00 68.88 179 LEU A C 1
ATOM 1276 O O . LEU A 1 179 ? 29.688 27.323 -5.711 1.00 68.88 179 LEU A O 1
ATOM 1280 N N . PRO A 1 180 ? 30.187 25.176 -6.180 1.00 69.88 180 PRO A N 1
ATOM 1281 C CA . PRO A 1 180 ? 28.803 24.786 -6.407 1.00 69.88 180 PRO A CA 1
ATOM 1282 C C . PRO A 1 180 ? 28.018 24.853 -5.093 1.00 69.88 180 PRO A C 1
ATOM 1284 O O . PRO A 1 180 ? 28.291 24.105 -4.154 1.00 69.88 180 PRO A O 1
ATOM 1287 N N . GLN A 1 181 ? 27.026 25.738 -5.029 1.00 70.81 181 GLN A N 1
ATOM 1288 C CA . GLN A 1 181 ? 26.070 25.785 -3.932 1.00 70.81 181 GLN A CA 1
ATOM 1289 C C . GLN A 1 181 ? 24.909 24.848 -4.263 1.00 70.81 181 GLN A C 1
ATOM 1291 O O . GLN A 1 181 ? 24.165 25.073 -5.218 1.00 70.81 181 GLN A O 1
ATOM 1296 N N . VAL A 1 182 ? 24.780 23.775 -3.486 1.00 75.06 182 VAL A N 1
ATOM 1297 C CA . VAL A 1 182 ? 23.780 22.725 -3.696 1.00 75.06 182 VAL A CA 1
ATOM 1298 C C . VAL A 1 182 ? 22.604 22.968 -2.753 1.00 75.06 182 VAL A C 1
ATOM 1300 O O . VAL A 1 182 ? 22.759 22.901 -1.537 1.00 75.06 182 VAL A O 1
ATOM 1303 N N . ASN A 1 183 ? 21.428 23.260 -3.305 1.00 77.81 183 ASN A N 1
ATOM 1304 C CA . ASN A 1 183 ? 20.179 23.291 -2.551 1.00 77.81 183 ASN A CA 1
ATOM 1305 C C . ASN A 1 183 ? 19.596 21.878 -2.509 1.00 77.81 183 ASN A C 1
ATOM 1307 O O . ASN A 1 183 ? 19.405 21.263 -3.560 1.00 77.81 183 ASN A O 1
ATOM 1311 N N . VAL A 1 184 ? 19.319 21.368 -1.313 1.00 79.06 184 VAL A N 1
ATOM 1312 C CA . VAL A 1 184 ? 18.774 20.023 -1.108 1.00 79.06 184 VAL A CA 1
ATOM 1313 C C . VAL A 1 184 ? 17.325 20.154 -0.655 1.00 79.06 184 VAL A C 1
ATOM 1315 O O . VAL A 1 184 ? 17.047 20.770 0.370 1.00 79.06 184 VAL A O 1
ATOM 1318 N N . GLU A 1 185 ? 16.410 19.569 -1.417 1.00 83.06 185 GLU A N 1
ATOM 1319 C CA . GLU A 1 185 ? 15.006 19.414 -1.047 1.00 83.06 185 GLU A CA 1
ATOM 1320 C C . GLU A 1 185 ? 14.781 18.003 -0.503 1.00 83.06 185 GLU A C 1
ATOM 1322 O O . GLU A 1 185 ? 15.483 17.058 -0.856 1.00 83.06 185 GLU A O 1
ATOM 1327 N N . ARG A 1 186 ? 13.819 17.853 0.401 1.00 83.50 186 ARG A N 1
ATOM 1328 C CA . ARG A 1 186 ? 13.500 16.577 1.033 1.00 83.50 186 ARG A CA 1
ATOM 1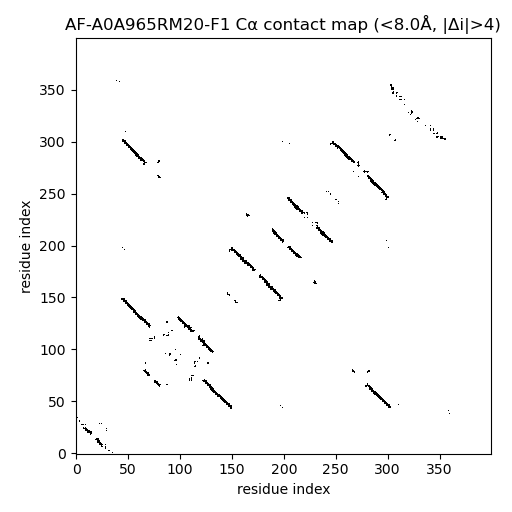329 C C . ARG A 1 186 ? 12.179 16.049 0.498 1.00 83.50 186 ARG A C 1
ATOM 1331 O O . ARG A 1 186 ? 11.139 16.673 0.704 1.00 83.50 186 ARG A O 1
ATOM 1338 N N . LEU A 1 187 ? 12.229 14.917 -0.201 1.00 83.94 187 LEU A N 1
ATOM 1339 C CA . LEU A 1 187 ? 11.042 14.238 -0.708 1.00 83.94 187 LEU A CA 1
ATOM 1340 C C . LEU A 1 187 ? 10.624 13.154 0.277 1.00 83.94 187 LEU A C 1
ATOM 1342 O O . LEU A 1 187 ? 11.386 12.228 0.556 1.00 83.94 187 LEU A O 1
ATOM 1346 N N . LYS A 1 188 ? 9.386 13.271 0.762 1.00 87.56 188 LYS A N 1
ATOM 1347 C CA . LYS A 1 188 ? 8.760 12.280 1.636 1.00 87.56 188 LYS A CA 1
ATOM 1348 C C . LYS A 1 188 ? 7.925 11.315 0.809 1.00 87.56 188 LYS A C 1
ATOM 1350 O O . LYS A 1 188 ? 7.029 11.749 0.085 1.00 87.56 188 LYS A O 1
ATOM 1355 N N . THR A 1 189 ? 8.196 10.026 0.938 1.00 89.75 189 THR A N 1
ATOM 1356 C CA . THR A 1 189 ? 7.431 8.947 0.297 1.00 89.75 189 THR A CA 1
ATOM 1357 C C . THR A 1 189 ? 7.029 7.913 1.325 1.00 89.75 189 THR A C 1
ATOM 1359 O O . THR A 1 189 ? 7.655 7.837 2.366 1.00 89.75 189 THR A O 1
ATOM 1362 N N . GLY A 1 190 ? 6.021 7.098 1.057 1.00 90.12 190 GLY A N 1
ATOM 1363 C CA . GLY A 1 190 ? 5.594 6.047 1.971 1.00 90.12 190 GLY A CA 1
ATOM 1364 C C . GLY A 1 190 ? 4.082 5.905 1.992 1.00 90.12 190 GLY A C 1
ATOM 1365 O O . GLY A 1 190 ? 3.406 6.229 1.017 1.00 90.12 190 GLY A O 1
ATOM 1366 N N . ILE A 1 191 ? 3.549 5.401 3.098 1.00 91.44 191 ILE A N 1
ATOM 1367 C CA . ILE A 1 191 ? 2.135 5.067 3.255 1.00 91.44 191 ILE A CA 1
ATOM 1368 C C . ILE A 1 191 ? 1.487 6.102 4.177 1.00 91.44 191 ILE A C 1
ATOM 1370 O O . ILE A 1 191 ? 1.905 6.272 5.320 1.00 91.44 191 ILE A O 1
ATOM 1374 N N . ASN A 1 192 ? 0.446 6.775 3.693 1.00 93.50 192 ASN A N 1
ATOM 1375 C CA . ASN A 1 192 ? -0.441 7.612 4.492 1.00 93.50 192 ASN A CA 1
ATOM 1376 C C . ASN A 1 192 ? -1.867 7.070 4.382 1.00 93.50 192 ASN A C 1
ATOM 1378 O O . ASN A 1 192 ? -2.409 6.960 3.281 1.00 93.50 192 ASN A O 1
ATOM 1382 N N . ILE A 1 193 ? -2.463 6.724 5.517 1.00 94.00 193 ILE A N 1
ATOM 1383 C CA . ILE A 1 193 ? -3.841 6.253 5.608 1.00 94.00 193 ILE A CA 1
ATOM 1384 C C . ILE A 1 193 ? -4.565 7.105 6.625 1.00 94.00 193 ILE A C 1
ATOM 1386 O O . ILE A 1 193 ? -4.144 7.204 7.773 1.00 94.00 193 ILE A O 1
ATOM 1390 N N . LYS A 1 194 ? -5.691 7.665 6.207 1.00 95.75 194 LYS A N 1
ATOM 1391 C CA . LYS A 1 194 ? -6.645 8.351 7.065 1.00 95.75 194 LYS A CA 1
ATOM 1392 C C . LYS A 1 194 ? -7.973 7.651 6.942 1.00 95.75 194 LYS A C 1
ATOM 1394 O O . LYS A 1 194 ? -8.412 7.354 5.831 1.00 95.75 194 LYS A O 1
ATOM 1399 N N . LEU A 1 195 ? -8.626 7.425 8.070 1.00 95.44 195 LEU A N 1
ATOM 1400 C CA . LEU A 1 195 ? -9.964 6.870 8.052 1.00 95.44 195 LEU A CA 1
ATOM 1401 C C . LEU A 1 195 ? -10.859 7.431 9.138 1.00 95.44 195 LEU A C 1
ATOM 1403 O O . LEU A 1 195 ? -10.382 7.864 10.185 1.00 95.44 195 LEU A O 1
ATOM 1407 N N . THR A 1 196 ? -12.158 7.365 8.873 1.00 97.00 196 THR A N 1
ATOM 1408 C CA . THR A 1 196 ? -13.223 7.651 9.832 1.00 97.00 196 THR A CA 1
ATOM 1409 C C . THR A 1 196 ? -14.256 6.526 9.733 1.00 97.00 196 THR A C 1
ATOM 1411 O O . THR A 1 196 ? -14.917 6.402 8.694 1.00 97.00 196 THR A O 1
ATOM 1414 N N . PRO A 1 197 ? -14.394 5.667 10.757 1.00 96.44 197 PRO A N 1
ATOM 1415 C CA . PRO A 1 197 ? -15.399 4.619 10.766 1.00 96.44 197 PRO A CA 1
ATOM 1416 C C . PRO A 1 197 ? -16.720 5.122 11.347 1.00 96.44 197 PRO A C 1
ATOM 1418 O O . PRO A 1 197 ? -16.750 5.997 12.209 1.00 96.44 197 PRO A O 1
ATOM 1421 N N . HIS A 1 198 ? -17.809 4.509 10.905 1.00 95.06 198 HIS A N 1
ATOM 1422 C CA . HIS A 1 198 ? -19.139 4.669 11.464 1.00 95.06 198 HIS A CA 1
ATOM 1423 C C . HIS A 1 198 ? -19.817 3.300 11.574 1.00 95.06 198 HIS A C 1
ATOM 1425 O O . HIS A 1 198 ? -20.123 2.665 10.560 1.00 95.06 198 HIS A O 1
ATOM 1431 N N . VAL A 1 199 ? -20.041 2.826 12.796 1.00 93.50 199 VAL A N 1
ATOM 1432 C CA . VAL A 1 199 ? -20.584 1.491 13.068 1.00 93.50 199 VAL A CA 1
ATOM 1433 C C . VAL A 1 199 ? -22.098 1.555 13.227 1.00 93.50 199 VAL A C 1
ATOM 1435 O O . VAL A 1 199 ? -22.628 2.186 14.138 1.00 93.50 199 VAL A O 1
ATOM 1438 N N . ASN A 1 200 ? -22.817 0.818 12.382 1.00 91.12 200 ASN A N 1
ATOM 1439 C CA . ASN A 1 200 ? -24.235 0.570 12.593 1.00 91.12 200 ASN A CA 1
ATOM 1440 C C . ASN A 1 200 ? -24.424 -0.735 13.375 1.00 91.12 200 ASN A C 1
ATOM 1442 O O . ASN A 1 200 ? -24.295 -1.831 12.825 1.00 91.12 200 ASN A O 1
ATOM 1446 N N . ALA A 1 201 ? -24.768 -0.604 14.657 1.00 80.81 201 ALA A N 1
ATOM 1447 C CA . ALA A 1 201 ? -24.986 -1.739 15.550 1.00 80.81 201 ALA A CA 1
ATOM 1448 C C . ALA A 1 201 ? -26.153 -2.649 15.115 1.00 80.81 201 ALA A C 1
ATOM 1450 O O . ALA A 1 201 ? -26.092 -3.851 15.342 1.00 80.81 201 ALA A O 1
ATOM 1451 N N . ALA A 1 202 ? -27.193 -2.111 14.464 1.00 82.94 202 ALA A N 1
ATOM 1452 C CA . ALA A 1 202 ? -28.380 -2.889 14.097 1.00 82.94 202 ALA A CA 1
ATOM 1453 C C . ALA A 1 202 ? -28.120 -3.851 12.927 1.00 82.94 202 ALA A C 1
ATOM 1455 O O . ALA A 1 202 ? -28.642 -4.961 12.902 1.00 82.94 202 ALA A O 1
ATOM 1456 N N . SER A 1 203 ? -27.314 -3.427 11.951 1.00 84.94 203 SER A N 1
ATOM 1457 C CA . SER A 1 203 ? -26.997 -4.211 10.750 1.00 84.94 203 SER A CA 1
ATOM 1458 C C . SER A 1 203 ? -25.611 -4.858 10.780 1.00 84.94 203 SER A C 1
ATOM 1460 O O . SER A 1 203 ? -25.271 -5.573 9.839 1.00 84.94 203 SER A O 1
ATOM 1462 N N . ARG A 1 204 ? -24.800 -4.596 11.820 1.00 86.38 204 ARG A N 1
ATOM 1463 C CA . ARG A 1 204 ? -23.373 -4.975 11.904 1.00 86.38 204 ARG A CA 1
ATOM 1464 C C . ARG A 1 204 ? -22.584 -4.596 10.648 1.00 86.38 204 ARG A C 1
ATOM 1466 O O . ARG A 1 204 ? -21.728 -5.334 10.165 1.00 86.38 204 ARG A O 1
ATOM 1473 N N . THR A 1 205 ? -22.904 -3.426 10.103 1.00 94.06 205 THR A N 1
ATOM 1474 C CA . THR A 1 205 ? -22.200 -2.834 8.964 1.00 94.06 205 THR A CA 1
ATOM 1475 C C . THR A 1 205 ? -21.409 -1.626 9.423 1.00 94.06 205 THR A C 1
ATOM 1477 O O . THR A 1 205 ? -21.925 -0.799 10.175 1.00 94.06 205 THR A O 1
ATOM 1480 N N . ILE A 1 206 ? -20.197 -1.482 8.911 1.00 95.31 206 ILE A N 1
ATOM 1481 C CA . ILE A 1 206 ? -19.334 -0.332 9.122 1.00 95.31 206 ILE A CA 1
ATOM 1482 C C . ILE A 1 206 ? -19.315 0.488 7.835 1.00 95.31 206 ILE A C 1
ATOM 1484 O O . ILE A 1 206 ? -18.957 -0.016 6.770 1.00 95.31 206 ILE A O 1
ATOM 1488 N N . ARG A 1 207 ? -19.699 1.759 7.931 1.00 96.06 207 ARG A N 1
ATOM 1489 C CA . ARG A 1 207 ? -19.398 2.755 6.905 1.00 96.06 207 ARG A CA 1
ATOM 1490 C C . ARG A 1 207 ? -18.003 3.309 7.176 1.00 96.06 207 ARG A C 1
ATOM 1492 O O . ARG A 1 207 ? -17.715 3.714 8.293 1.00 96.06 207 ARG A O 1
ATOM 1499 N N . LEU A 1 208 ? -17.143 3.323 6.171 1.00 95.38 208 LEU A N 1
ATOM 1500 C CA . LEU A 1 208 ? -15.762 3.782 6.272 1.00 95.38 208 LEU A CA 1
ATOM 1501 C C . LEU A 1 208 ? -15.534 4.874 5.250 1.00 95.38 208 LEU A C 1
ATOM 1503 O O . LEU A 1 208 ? -15.778 4.671 4.064 1.00 95.38 208 LEU A O 1
ATOM 1507 N N . GLU A 1 209 ? -15.055 6.016 5.715 1.00 96.12 209 GLU A N 1
ATOM 1508 C CA . GLU A 1 209 ? -14.444 7.030 4.866 1.00 96.12 209 GLU A CA 1
ATOM 1509 C C . GLU A 1 209 ? -12.939 6.806 4.925 1.00 96.12 209 GLU A C 1
ATOM 1511 O O . GLU A 1 209 ? -12.361 6.877 6.007 1.00 96.12 209 GLU A O 1
ATOM 1516 N N . LEU A 1 210 ? -12.330 6.461 3.791 1.00 94.06 210 LEU A N 1
ATOM 1517 C CA . LEU A 1 210 ? -10.915 6.118 3.688 1.00 94.06 210 LEU A CA 1
ATOM 1518 C C . LEU A 1 210 ? -10.234 7.028 2.666 1.00 94.06 210 LEU A C 1
ATOM 1520 O O . LEU A 1 210 ? -10.657 7.105 1.510 1.00 94.06 210 LEU A O 1
ATOM 1524 N N . GLU A 1 211 ? -9.136 7.644 3.088 1.00 94.94 211 GLU A N 1
ATOM 1525 C CA . GLU A 1 211 ? -8.161 8.299 2.222 1.00 94.94 211 GLU A CA 1
ATOM 1526 C C . GLU A 1 211 ? -6.828 7.570 2.373 1.00 94.94 211 GLU A C 1
ATOM 1528 O O . GLU A 1 211 ? -6.236 7.529 3.452 1.00 94.94 211 GLU A O 1
ATOM 1533 N N . GLN A 1 212 ? -6.344 6.987 1.288 1.00 92.19 212 GLN A N 1
ATOM 1534 C CA . GLN A 1 212 ? -5.098 6.241 1.262 1.00 92.19 212 GLN A CA 1
ATOM 1535 C C . GLN A 1 212 ? -4.191 6.785 0.168 1.00 92.19 212 GLN A C 1
ATOM 1537 O O . GLN A 1 212 ? -4.591 6.891 -0.992 1.00 92.19 212 GLN A O 1
ATOM 1542 N N . LYS A 1 213 ? -2.946 7.089 0.531 1.00 92.00 213 LYS A N 1
ATOM 1543 C CA . LYS A 1 213 ? -1.886 7.514 -0.379 1.00 92.00 213 LYS A CA 1
ATOM 1544 C C . LYS A 1 213 ? -0.649 6.656 -0.167 1.00 92.00 213 LYS A C 1
ATOM 1546 O O . LYS A 1 213 ? -0.182 6.505 0.956 1.00 92.00 213 LYS A O 1
ATOM 1551 N N . ILE A 1 214 ? -0.126 6.108 -1.255 1.00 89.88 214 ILE A N 1
ATOM 1552 C CA . ILE A 1 214 ? 1.104 5.320 -1.268 1.00 89.88 214 ILE A CA 1
ATOM 1553 C C . ILE A 1 214 ? 2.036 5.955 -2.282 1.00 89.88 214 ILE A C 1
ATOM 1555 O O . ILE A 1 214 ? 1.729 5.985 -3.473 1.00 89.88 214 ILE A O 1
ATOM 1559 N N . ASP A 1 215 ? 3.167 6.444 -1.804 1.00 90.44 215 ASP A N 1
ATOM 1560 C CA . ASP A 1 215 ? 4.217 7.022 -2.623 1.00 90.44 215 ASP A CA 1
ATOM 1561 C C . ASP A 1 215 ? 5.434 6.097 -2.609 1.00 90.44 215 ASP A C 1
ATOM 1563 O O . ASP A 1 215 ? 5.877 5.662 -1.549 1.00 90.44 215 ASP A O 1
ATOM 1567 N N . SER A 1 216 ? 5.998 5.823 -3.782 1.00 85.75 216 SER A N 1
ATOM 1568 C CA . SER A 1 216 ? 7.229 5.045 -3.927 1.00 85.75 216 SER A CA 1
ATOM 1569 C C . SER A 1 216 ? 8.170 5.712 -4.924 1.00 85.75 216 SER A C 1
ATOM 1571 O O . SER A 1 216 ? 7.729 6.210 -5.967 1.00 85.75 216 SER A O 1
ATOM 1573 N N . PHE A 1 217 ? 9.475 5.681 -4.659 1.00 80.94 217 PHE A N 1
ATOM 1574 C CA . PHE A 1 217 ? 10.471 6.130 -5.631 1.00 80.94 217 PHE A CA 1
ATOM 1575 C C . PHE A 1 217 ? 10.487 5.215 -6.859 1.00 80.94 217 PHE A C 1
ATOM 1577 O O . PHE A 1 217 ? 10.435 3.991 -6.741 1.00 80.94 217 PHE A O 1
ATOM 1584 N N . ARG A 1 218 ? 10.578 5.806 -8.053 1.00 75.88 218 ARG A N 1
ATOM 1585 C CA . ARG A 1 218 ? 10.915 5.068 -9.275 1.00 75.88 218 ARG A CA 1
ATOM 1586 C C . ARG A 1 218 ? 12.424 4.892 -9.374 1.00 75.88 218 ARG A C 1
ATOM 1588 O O . ARG A 1 218 ? 13.195 5.725 -8.896 1.00 75.88 218 ARG A O 1
ATOM 1595 N N . GLN A 1 219 ? 12.834 3.815 -10.032 1.00 65.38 219 GLN A N 1
ATOM 1596 C CA . GLN A 1 219 ? 14.237 3.542 -10.315 1.00 65.38 219 GLN A CA 1
ATOM 1597 C C . GLN A 1 219 ? 14.824 4.645 -11.221 1.00 65.38 219 GLN A C 1
ATOM 1599 O O . GLN A 1 219 ? 14.124 5.223 -12.053 1.00 65.38 219 GLN A O 1
ATOM 1604 N N . LEU A 1 220 ? 16.116 4.948 -11.048 1.00 58.97 220 LEU A N 1
ATOM 1605 C CA . LEU A 1 220 ? 16.814 6.069 -11.706 1.00 58.97 220 LEU A CA 1
ATOM 1606 C C . LEU A 1 220 ? 16.761 6.040 -13.246 1.00 58.97 220 LEU A C 1
ATOM 1608 O O . LEU A 1 220 ? 16.895 7.087 -13.874 1.00 58.97 220 LEU A O 1
ATOM 1612 N N . GLU A 1 221 ? 16.531 4.869 -13.846 1.00 57.22 221 GLU A N 1
ATOM 1613 C CA . GLU A 1 221 ? 16.465 4.666 -15.302 1.00 57.22 221 GLU A CA 1
ATOM 1614 C C . GLU A 1 221 ? 15.320 5.441 -15.985 1.00 57.22 221 GLU A C 1
ATOM 1616 O O . GLU A 1 221 ? 15.374 5.671 -17.191 1.00 57.22 221 GLU A O 1
ATOM 1621 N N . ASP A 1 222 ? 14.304 5.877 -15.233 1.00 56.75 222 ASP A N 1
ATOM 1622 C CA . ASP A 1 222 ? 13.143 6.607 -15.763 1.00 56.75 222 ASP A CA 1
ATOM 1623 C C . ASP A 1 222 ? 13.318 8.141 -15.789 1.00 56.75 222 ASP A C 1
ATOM 1625 O O . ASP A 1 222 ? 12.448 8.857 -16.290 1.00 56.75 222 ASP A O 1
ATOM 1629 N N . VAL A 1 223 ? 14.422 8.665 -15.244 1.00 60.53 223 VAL A N 1
ATOM 1630 C CA . VAL A 1 223 ? 14.751 10.101 -15.251 1.00 60.53 223 VAL A CA 1
ATOM 1631 C C . VAL A 1 223 ? 15.758 10.369 -16.379 1.00 60.53 223 VAL A C 1
ATOM 1633 O O . VAL A 1 223 ? 16.717 9.603 -16.507 1.00 60.53 223 VAL A O 1
ATOM 1636 N N . PRO A 1 224 ? 15.599 11.433 -17.199 1.00 64.38 224 PRO A N 1
ATOM 1637 C CA . PRO A 1 224 ? 16.581 11.790 -18.224 1.00 64.38 224 PRO A CA 1
ATOM 1638 C C . PRO A 1 224 ? 17.993 11.861 -17.636 1.00 64.38 224 PRO A C 1
ATOM 1640 O O . PRO A 1 224 ? 18.171 12.422 -16.558 1.00 64.38 224 PRO A O 1
ATOM 1643 N N . THR A 1 225 ? 19.004 11.339 -18.335 1.00 64.12 225 THR A N 1
ATOM 1644 C CA . THR A 1 225 ? 20.392 11.198 -17.839 1.00 64.12 225 THR A CA 1
ATOM 1645 C C . THR A 1 225 ? 20.979 12.489 -17.261 1.00 64.12 225 THR A C 1
ATOM 1647 O O . THR A 1 225 ? 21.710 12.445 -16.278 1.00 64.12 225 THR A O 1
ATOM 1650 N N . GLN A 1 226 ? 20.584 13.647 -17.797 1.00 64.62 226 GLN A N 1
ATOM 1651 C CA . GLN A 1 226 ? 21.011 14.971 -17.322 1.00 64.62 226 GLN A CA 1
ATOM 1652 C C . GLN A 1 226 ? 20.407 15.391 -15.968 1.00 64.62 226 GLN A C 1
ATOM 1654 O O . GLN A 1 226 ? 20.870 16.353 -15.362 1.00 64.62 226 GLN A O 1
ATOM 1659 N N . LEU A 1 227 ? 19.364 14.698 -15.504 1.00 63.38 227 LEU A N 1
ATOM 1660 C CA . LEU A 1 227 ? 18.597 14.994 -14.289 1.00 63.38 227 LEU A CA 1
ATOM 1661 C C . LEU A 1 227 ? 18.698 13.871 -13.242 1.00 63.38 227 LEU A C 1
ATOM 1663 O O . LEU A 1 227 ? 18.192 14.020 -12.135 1.00 63.38 227 LEU A O 1
ATOM 1667 N N . GLN A 1 228 ? 19.374 12.756 -13.542 1.00 64.75 228 GLN A N 1
ATOM 1668 C CA . GLN A 1 228 ? 19.508 11.615 -12.621 1.00 64.75 228 GLN A CA 1
ATOM 1669 C C . GLN A 1 228 ? 20.288 11.956 -11.334 1.00 64.75 228 GLN A C 1
ATOM 1671 O O . GLN A 1 228 ? 20.064 11.338 -10.288 1.00 64.75 228 GLN A O 1
ATOM 1676 N N . SER A 1 229 ? 21.176 12.956 -11.377 1.00 63.97 229 SER A N 1
ATOM 1677 C CA . SER A 1 229 ? 21.918 13.428 -10.198 1.00 63.97 229 SER A CA 1
ATOM 1678 C C . SER A 1 229 ? 21.110 14.379 -9.306 1.00 63.97 229 SER A C 1
ATOM 1680 O O . SER A 1 229 ? 21.430 14.505 -8.126 1.00 63.97 229 SER A O 1
ATOM 1682 N N . THR A 1 230 ? 20.060 15.016 -9.838 1.00 64.31 230 THR A N 1
ATOM 1683 C CA . THR A 1 230 ? 19.303 16.078 -9.154 1.00 64.31 230 THR A CA 1
ATOM 1684 C C . THR A 1 230 ? 17.863 15.691 -8.824 1.00 64.31 230 THR A C 1
ATOM 1686 O O . THR A 1 230 ? 17.321 16.126 -7.814 1.00 64.31 230 THR A O 1
ATOM 1689 N N . GLN A 1 231 ? 17.239 14.815 -9.610 1.00 67.81 231 GLN A N 1
ATOM 1690 C CA . GLN A 1 231 ? 15.813 14.518 -9.498 1.00 67.81 231 GLN A CA 1
ATOM 1691 C C . GLN A 1 231 ? 15.532 13.034 -9.235 1.00 67.81 231 GLN A C 1
ATOM 1693 O O . GLN A 1 231 ? 16.323 12.134 -9.539 1.00 67.81 231 GLN A O 1
ATOM 1698 N N . ARG A 1 232 ? 14.371 12.779 -8.627 1.00 73.56 232 ARG A N 1
ATOM 1699 C CA . ARG A 1 232 ? 13.799 11.447 -8.406 1.00 73.56 232 ARG A CA 1
ATOM 1700 C C . ARG A 1 232 ? 12.352 11.471 -8.873 1.00 73.56 232 ARG A C 1
ATOM 1702 O O . ARG A 1 232 ? 11.605 12.374 -8.508 1.00 73.56 232 ARG A O 1
ATOM 1709 N N . ALA A 1 233 ? 11.959 10.491 -9.678 1.00 78.81 233 ALA A N 1
ATOM 1710 C CA . ALA A 1 233 ? 10.564 10.326 -10.058 1.00 78.81 233 ALA A CA 1
ATOM 1711 C C . ALA A 1 233 ? 9.808 9.564 -8.959 1.00 78.81 233 ALA A C 1
ATOM 1713 O O . ALA A 1 233 ? 10.339 8.626 -8.363 1.00 78.81 233 ALA A O 1
ATOM 1714 N N . LEU A 1 234 ? 8.563 9.965 -8.708 1.00 84.12 234 LEU A N 1
ATOM 1715 C CA . LEU A 1 234 ? 7.668 9.347 -7.732 1.00 84.12 234 LEU A CA 1
ATOM 1716 C C . LEU A 1 234 ? 6.524 8.634 -8.450 1.00 84.12 234 LEU A C 1
ATOM 1718 O O . LEU A 1 234 ? 6.028 9.110 -9.471 1.00 84.12 234 LEU A O 1
ATOM 1722 N N . THR A 1 235 ? 6.101 7.498 -7.906 1.00 87.62 235 THR A N 1
ATOM 1723 C CA . THR A 1 235 ? 4.833 6.856 -8.263 1.00 87.62 235 THR A CA 1
ATOM 1724 C C . THR A 1 235 ? 3.897 6.975 -7.076 1.00 87.62 235 THR A C 1
ATOM 1726 O O . THR A 1 235 ? 4.215 6.473 -6.001 1.00 87.62 235 THR A O 1
ATOM 1729 N N . SER A 1 236 ? 2.750 7.614 -7.286 1.00 89.88 236 SER A N 1
ATOM 1730 C CA . SER A 1 236 ? 1.732 7.816 -6.259 1.00 89.88 236 SER A CA 1
ATOM 1731 C C . SER A 1 236 ? 0.475 7.026 -6.600 1.00 89.88 236 SER A C 1
ATOM 1733 O O . SER A 1 236 ? -0.045 7.124 -7.711 1.00 89.88 236 SER A O 1
ATOM 1735 N N . ARG A 1 237 ? -0.042 6.274 -5.632 1.00 89.38 237 ARG A N 1
ATOM 1736 C CA . ARG A 1 237 ? -1.346 5.604 -5.689 1.00 89.38 237 ARG A CA 1
ATOM 1737 C C . ARG A 1 237 ? -2.238 6.264 -4.657 1.00 89.38 237 ARG A C 1
ATOM 1739 O O . ARG A 1 237 ? -1.881 6.293 -3.483 1.00 89.38 237 ARG A O 1
ATOM 1746 N N . VAL A 1 238 ? -3.360 6.824 -5.095 1.00 92.50 238 VAL A N 1
ATOM 1747 C CA . VAL A 1 238 ? -4.277 7.576 -4.232 1.00 92.50 238 VAL A CA 1
ATOM 1748 C C . VAL A 1 238 ? -5.674 6.993 -4.368 1.00 92.50 238 VAL A C 1
ATOM 1750 O O . VAL A 1 238 ? -6.182 6.872 -5.480 1.00 92.50 238 VAL A O 1
ATOM 1753 N N . THR A 1 239 ? -6.285 6.640 -3.242 1.00 92.62 239 THR A N 1
ATOM 1754 C CA . THR A 1 239 ? -7.651 6.114 -3.161 1.00 92.62 239 THR A CA 1
ATOM 1755 C C . THR A 1 239 ? -8.423 6.921 -2.129 1.00 92.62 239 THR A C 1
ATOM 1757 O O . THR A 1 239 ? -8.045 6.932 -0.964 1.00 92.62 239 THR A O 1
ATOM 1760 N N . ASN A 1 240 ? -9.507 7.570 -2.551 1.00 94.38 240 ASN A N 1
ATOM 1761 C CA . ASN A 1 240 ? -10.417 8.303 -1.672 1.00 94.38 240 ASN A CA 1
ATOM 1762 C C . ASN A 1 240 ? -11.826 7.761 -1.900 1.00 94.38 240 ASN A C 1
ATOM 1764 O O . ASN A 1 240 ? -12.368 7.912 -2.996 1.00 94.38 240 ASN A O 1
ATOM 1768 N N . THR A 1 241 ? -12.401 7.092 -0.905 1.00 94.62 241 THR A N 1
ATOM 1769 C CA . THR A 1 241 ? -13.699 6.428 -1.060 1.00 94.62 241 THR A CA 1
ATOM 1770 C C . THR A 1 241 ? -14.493 6.398 0.243 1.00 94.62 241 THR A C 1
ATOM 1772 O O . THR A 1 241 ? -13.931 6.478 1.335 1.00 94.62 241 THR A O 1
ATOM 1775 N N . SER A 1 242 ? -15.816 6.273 0.120 1.00 94.88 242 SER A N 1
ATOM 1776 C CA . SER A 1 242 ? -16.712 5.979 1.235 1.00 94.88 242 SER A CA 1
ATOM 1777 C C . SER A 1 242 ? -17.466 4.695 0.927 1.00 94.88 242 SER A C 1
ATOM 1779 O O . SER A 1 242 ? -18.188 4.616 -0.067 1.00 94.88 242 SER A O 1
ATOM 1781 N N . VAL A 1 243 ? -17.272 3.677 1.759 1.00 94.81 243 VAL A N 1
ATOM 1782 C CA . VAL A 1 243 ? -17.787 2.325 1.524 1.00 94.81 243 VAL A CA 1
ATOM 1783 C C . VAL A 1 243 ? -18.541 1.813 2.738 1.00 94.81 243 VAL A C 1
ATOM 1785 O O . VAL A 1 243 ? -18.299 2.254 3.857 1.00 94.81 243 VAL A O 1
ATOM 1788 N N . VAL A 1 244 ? -19.455 0.869 2.524 1.00 95.75 244 VAL A N 1
ATOM 1789 C CA . VAL A 1 244 ? -20.153 0.159 3.600 1.00 95.75 244 VAL A CA 1
ATOM 1790 C C . VAL A 1 244 ? -19.815 -1.318 3.487 1.00 95.75 244 VAL A C 1
ATOM 1792 O O . VAL A 1 244 ? -20.039 -1.924 2.442 1.00 95.75 244 VAL A O 1
ATOM 1795 N N . VAL A 1 245 ? -19.273 -1.889 4.557 1.00 96.06 245 VAL A N 1
ATOM 1796 C CA . VAL A 1 245 ? -18.827 -3.287 4.620 1.00 96.06 245 VAL A CA 1
ATOM 1797 C C . VAL A 1 245 ? -19.403 -3.923 5.876 1.00 96.06 245 VAL A C 1
ATOM 1799 O O . VAL A 1 245 ? -19.641 -3.237 6.868 1.00 96.06 245 VAL A O 1
ATOM 1802 N N . LYS A 1 246 ? -19.674 -5.224 5.848 1.00 95.31 246 LYS A N 1
ATOM 1803 C CA . LYS A 1 246 ? -20.044 -5.959 7.061 1.00 95.31 246 LYS A CA 1
ATOM 1804 C C . LYS A 1 246 ? -18.818 -6.212 7.932 1.00 95.31 246 LYS A C 1
ATOM 1806 O O . LYS A 1 246 ? -17.690 -6.221 7.447 1.00 95.31 246 LYS A O 1
ATOM 1811 N N . ASP A 1 247 ? -19.054 -6.417 9.218 1.00 93.75 247 ASP A N 1
ATOM 1812 C CA . ASP A 1 247 ? -18.005 -6.797 10.158 1.00 93.75 247 ASP A CA 1
ATOM 1813 C C . ASP A 1 247 ? -17.285 -8.086 9.719 1.00 93.75 247 ASP A C 1
ATOM 1815 O O . ASP A 1 247 ? -17.914 -9.127 9.541 1.00 93.75 247 ASP A O 1
ATOM 1819 N N . GLY A 1 248 ? -15.967 -8.007 9.523 1.00 91.75 248 GLY A N 1
ATOM 1820 C CA . GLY A 1 248 ? -15.098 -9.130 9.171 1.00 91.75 248 GLY A CA 1
ATOM 1821 C C . GLY A 1 248 ? -15.009 -9.477 7.680 1.00 91.75 248 GLY A C 1
ATOM 1822 O O . GLY A 1 248 ? -14.133 -10.275 7.324 1.00 91.75 248 GLY A O 1
ATOM 1823 N N . ASP A 1 249 ? -15.840 -8.876 6.824 1.00 94.56 249 ASP A N 1
ATOM 1824 C CA . ASP A 1 249 ? -15.878 -9.151 5.383 1.00 94.56 249 ASP A CA 1
ATOM 1825 C C . ASP A 1 249 ? -14.792 -8.381 4.615 1.00 94.56 249 ASP A C 1
ATOM 1827 O O . ASP A 1 249 ? -14.405 -7.267 4.972 1.00 94.56 249 ASP A O 1
ATOM 1831 N N . TYR A 1 250 ? -14.324 -8.971 3.513 1.00 93.44 250 TYR A N 1
ATOM 1832 C CA . TYR A 1 250 ? -13.432 -8.300 2.572 1.00 93.44 250 TYR A CA 1
ATOM 1833 C C . TYR A 1 250 ? -14.235 -7.522 1.530 1.00 93.44 250 TYR A C 1
ATOM 1835 O O . TYR A 1 250 ? -15.136 -8.062 0.888 1.00 93.44 250 TYR A O 1
ATOM 1843 N N . LEU A 1 251 ? -13.848 -6.271 1.301 1.00 95.19 251 LEU A N 1
ATOM 1844 C CA . LEU A 1 251 ? -14.336 -5.443 0.207 1.00 95.19 251 LEU A CA 1
ATOM 1845 C C . LEU A 1 251 ? -13.173 -5.041 -0.701 1.00 95.19 251 LEU A C 1
ATOM 1847 O O . LEU A 1 251 ? -12.171 -4.499 -0.241 1.00 95.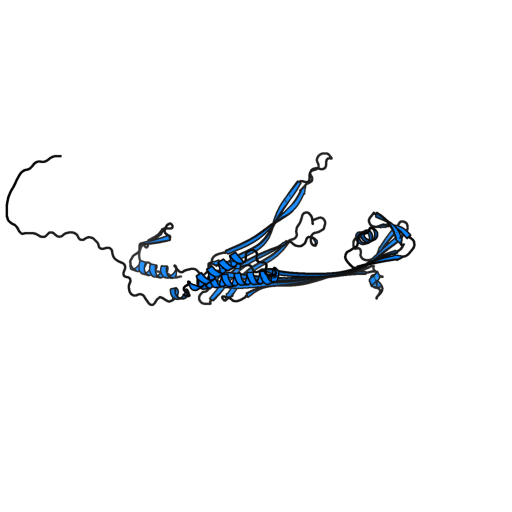19 251 LEU A O 1
ATOM 1851 N N . MET A 1 252 ? -13.332 -5.234 -2.010 1.00 94.69 252 MET A N 1
ATOM 1852 C CA . MET A 1 252 ? -12.438 -4.628 -2.994 1.00 94.69 252 MET A CA 1
ATOM 1853 C C . MET A 1 252 ? -12.791 -3.149 -3.158 1.00 94.69 252 MET A C 1
ATOM 1855 O O . MET A 1 252 ? -13.876 -2.815 -3.627 1.00 94.69 252 MET A O 1
ATOM 1859 N N . MET A 1 253 ? -11.874 -2.266 -2.766 1.00 91.19 253 MET A N 1
ATOM 1860 C CA . MET A 1 253 ? -12.044 -0.815 -2.890 1.00 91.19 253 MET A CA 1
ATOM 1861 C C . MET A 1 253 ? -11.718 -0.316 -4.294 1.00 91.19 253 MET A C 1
ATOM 1863 O O . MET A 1 253 ? -12.256 0.697 -4.734 1.00 91.19 253 MET A O 1
ATOM 1867 N N . GLY A 1 254 ? -10.832 -1.025 -4.993 1.00 91.50 254 GLY A N 1
ATOM 1868 C CA . GLY A 1 254 ? -10.444 -0.691 -6.352 1.00 91.50 254 GLY A CA 1
ATOM 1869 C C . GLY A 1 254 ? -9.314 -1.565 -6.875 1.00 91.50 254 GLY A C 1
ATOM 1870 O O . GLY A 1 254 ? -8.828 -2.477 -6.203 1.00 91.50 254 GLY A O 1
ATOM 1871 N N . GLY A 1 255 ? -8.893 -1.256 -8.095 1.00 92.56 255 GLY A N 1
ATOM 1872 C CA . GLY A 1 255 ? -7.772 -1.903 -8.751 1.00 92.56 255 GLY A CA 1
ATOM 1873 C C . GLY A 1 255 ? -7.422 -1.230 -10.074 1.00 92.56 255 GLY A C 1
ATOM 1874 O O . GLY A 1 255 ? -8.167 -0.389 -10.577 1.00 92.56 255 GLY A O 1
ATOM 1875 N N . LEU A 1 256 ? -6.276 -1.600 -10.632 1.00 94.00 256 LEU A N 1
ATOM 1876 C CA . LEU A 1 256 ? -5.804 -1.154 -11.938 1.00 94.00 256 LEU A CA 1
ATOM 1877 C C . LEU A 1 256 ? -5.227 -2.357 -12.671 1.00 94.00 256 LEU A C 1
ATOM 1879 O O . LEU A 1 256 ? -4.270 -2.957 -12.199 1.00 94.00 256 LEU A O 1
ATOM 1883 N N . MET A 1 257 ? -5.758 -2.655 -13.852 1.00 94.50 257 MET A N 1
ATOM 1884 C CA . MET A 1 257 ? -5.121 -3.575 -14.785 1.00 94.50 257 MET A CA 1
ATOM 1885 C C . MET A 1 257 ? -4.724 -2.791 -16.030 1.00 94.50 257 MET A C 1
ATOM 1887 O O . MET A 1 257 ? -5.571 -2.234 -16.724 1.00 94.50 257 MET A O 1
ATOM 1891 N N . SER A 1 258 ? -3.422 -2.699 -16.266 1.00 93.56 258 SER A N 1
ATOM 1892 C CA . SER A 1 258 ? -2.827 -1.927 -17.349 1.00 93.56 258 SER A CA 1
ATOM 1893 C C . SER A 1 258 ? -1.920 -2.825 -18.171 1.00 93.56 258 SER A C 1
ATOM 1895 O O . SER A 1 258 ? -1.112 -3.568 -17.614 1.00 93.56 258 SER A O 1
ATOM 1897 N N . ASP A 1 259 ? -2.051 -2.742 -19.490 1.00 95.31 259 ASP A N 1
ATOM 1898 C CA . ASP A 1 259 ? -1.180 -3.408 -20.449 1.00 95.31 259 ASP A CA 1
ATOM 1899 C C . ASP A 1 259 ? -0.678 -2.369 -21.444 1.00 95.31 259 ASP A C 1
ATOM 1901 O O . ASP A 1 259 ? -1.447 -1.816 -22.234 1.00 95.31 259 ASP A O 1
ATOM 1905 N N . LYS A 1 260 ? 0.614 -2.064 -21.368 1.00 93.75 260 LYS A N 1
ATOM 1906 C CA . LYS A 1 260 ? 1.267 -1.109 -22.250 1.00 93.75 260 LYS A CA 1
ATOM 1907 C C . LYS A 1 260 ? 2.253 -1.842 -23.142 1.00 93.75 260 LYS A C 1
ATOM 1909 O O . LYS A 1 260 ? 3.207 -2.438 -22.649 1.00 93.75 260 LYS A O 1
ATOM 1914 N N . VAL A 1 261 ? 2.052 -1.737 -24.451 1.00 94.81 261 VAL A N 1
ATOM 1915 C CA . VAL A 1 261 ? 2.960 -2.280 -25.464 1.00 94.81 261 VAL A CA 1
ATOM 1916 C C . VAL A 1 261 ? 3.552 -1.123 -26.262 1.00 94.81 261 VAL A C 1
ATOM 1918 O O . VAL A 1 261 ? 2.845 -0.449 -27.005 1.00 94.81 261 VAL A O 1
ATOM 1921 N N . ASP A 1 262 ? 4.852 -0.904 -26.102 1.00 92.69 262 ASP A N 1
ATOM 1922 C CA . ASP A 1 262 ? 5.644 0.035 -26.889 1.00 92.69 262 ASP A CA 1
ATOM 1923 C C . ASP A 1 262 ? 6.413 -0.775 -27.960 1.00 92.69 262 ASP A C 1
ATOM 1925 O O . ASP A 1 262 ? 7.372 -1.484 -27.639 1.00 92.69 262 ASP A O 1
ATOM 1929 N N . ASP A 1 263 ? 5.972 -0.710 -29.225 1.00 93.00 263 ASP A N 1
ATOM 1930 C CA . ASP A 1 263 ? 6.642 -1.337 -30.381 1.00 93.00 263 ASP A CA 1
ATOM 1931 C C . ASP A 1 263 ? 7.342 -0.268 -31.236 1.00 93.00 263 ASP A C 1
ATOM 1933 O O . ASP A 1 263 ? 6.701 0.493 -31.964 1.00 93.00 263 ASP A O 1
ATOM 1937 N N . THR A 1 264 ? 8.670 -0.209 -31.139 1.00 88.44 264 THR A N 1
ATOM 1938 C CA . THR A 1 264 ? 9.515 0.740 -31.871 1.00 88.44 264 THR A CA 1
ATOM 1939 C C . THR A 1 264 ? 10.293 0.008 -32.955 1.00 88.44 264 THR A C 1
ATOM 1941 O O . THR A 1 264 ? 11.122 -0.858 -32.665 1.00 88.44 264 THR A O 1
ATOM 1944 N N . ILE A 1 265 ? 10.078 0.396 -34.214 1.00 86.94 265 ILE A N 1
ATOM 1945 C CA . ILE A 1 265 ? 10.802 -0.145 -35.368 1.00 86.94 265 ILE A CA 1
ATOM 1946 C C . ILE A 1 265 ? 11.582 0.978 -36.049 1.00 86.94 265 ILE A C 1
ATOM 1948 O O . ILE A 1 265 ? 10.996 1.898 -36.617 1.00 86.94 265 ILE A O 1
ATOM 1952 N N . SER A 1 266 ? 12.905 0.853 -36.060 1.00 82.62 266 SER A N 1
ATOM 1953 C CA . SER A 1 266 ? 13.815 1.742 -36.787 1.00 82.62 266 SER A CA 1
ATOM 1954 C C . SER A 1 266 ? 14.376 0.996 -37.989 1.00 82.62 266 SER A C 1
ATOM 1956 O O . SER A 1 266 ? 14.974 -0.064 -37.823 1.00 82.62 266 SER A O 1
ATOM 1958 N N . LYS A 1 267 ? 14.194 1.514 -39.205 1.00 82.44 267 LYS A N 1
ATOM 1959 C CA . LYS A 1 267 ? 14.625 0.836 -40.437 1.00 82.44 267 LYS A CA 1
ATOM 1960 C C . LYS A 1 267 ? 15.193 1.806 -41.465 1.00 82.44 267 LYS A C 1
ATOM 1962 O O . LYS A 1 267 ? 14.771 2.958 -41.526 1.00 82.44 267 LYS A O 1
ATOM 1967 N N . VAL A 1 268 ? 16.102 1.317 -42.309 1.00 82.19 268 VAL A N 1
ATOM 1968 C CA . VAL A 1 268 ? 16.525 2.035 -43.520 1.00 82.19 268 VAL A CA 1
ATOM 1969 C C . VAL A 1 268 ? 15.381 1.982 -44.546 1.00 82.19 268 VAL A C 1
ATOM 1971 O O . VAL A 1 268 ? 14.907 0.878 -44.838 1.00 82.19 268 VAL A O 1
ATOM 1974 N N . PRO A 1 269 ? 14.919 3.120 -45.106 1.00 81.50 269 PRO A N 1
ATOM 1975 C CA . PRO A 1 269 ? 13.903 3.119 -46.160 1.00 81.50 269 PRO A CA 1
ATOM 1976 C C . PRO A 1 269 ? 14.312 2.222 -47.339 1.00 81.50 269 PRO A C 1
ATOM 1978 O O . PRO A 1 269 ? 15.495 2.151 -47.670 1.00 81.50 269 PRO A O 1
ATOM 1981 N N . LEU A 1 270 ? 13.348 1.544 -47.974 1.00 87.69 270 LEU A N 1
ATOM 1982 C CA . LEU A 1 270 ? 13.534 0.528 -49.031 1.00 87.69 270 LEU A CA 1
ATOM 1983 C C . LEU A 1 270 ? 14.201 -0.774 -48.547 1.00 87.69 270 LEU A C 1
ATOM 1985 O O . LEU A 1 270 ? 13.602 -1.841 -48.657 1.00 87.69 270 LEU A O 1
ATOM 1989 N N . LEU A 1 271 ? 15.414 -0.713 -47.986 1.00 83.88 271 LEU A N 1
ATOM 1990 C CA . LEU A 1 271 ? 16.198 -1.907 -47.627 1.00 83.88 271 LEU A CA 1
ATOM 1991 C C . LEU A 1 271 ? 15.629 -2.673 -46.424 1.00 83.88 271 LEU A C 1
ATOM 1993 O O . LEU A 1 271 ? 15.718 -3.897 -46.376 1.00 83.88 271 LEU A O 1
ATOM 1997 N N . GLY A 1 272 ? 15.014 -1.975 -45.467 1.00 82.19 272 GLY A N 1
ATOM 1998 C CA . GLY A 1 272 ? 14.384 -2.596 -44.298 1.00 82.19 272 GLY A CA 1
ATOM 1999 C C . GLY A 1 272 ? 13.070 -3.326 -44.596 1.00 82.19 272 GLY A C 1
ATOM 2000 O O . GLY A 1 272 ? 12.606 -4.101 -43.756 1.00 82.19 272 GLY A O 1
ATOM 2001 N N . ASP A 1 273 ? 12.486 -3.101 -45.778 1.00 88.00 273 ASP A N 1
ATOM 2002 C CA . ASP A 1 273 ? 11.206 -3.684 -46.201 1.00 88.00 273 ASP A CA 1
ATOM 2003 C C . ASP A 1 273 ? 11.365 -4.972 -47.021 1.00 88.00 273 ASP A C 1
ATOM 2005 O O . ASP A 1 273 ? 10.381 -5.659 -47.292 1.00 88.00 273 ASP A O 1
ATOM 2009 N N . ILE A 1 274 ? 12.600 -5.348 -47.371 1.00 90.75 274 ILE A N 1
ATOM 2010 C CA . ILE A 1 274 ? 12.880 -6.602 -48.075 1.00 90.75 274 ILE A CA 1
ATOM 2011 C C . ILE A 1 274 ? 12.547 -7.784 -47.140 1.00 90.75 274 ILE A C 1
ATOM 2013 O O . ILE A 1 274 ? 13.044 -7.831 -46.008 1.00 90.75 274 ILE A O 1
ATOM 2017 N N . PRO A 1 275 ? 11.734 -8.768 -47.566 1.00 87.19 275 PRO A N 1
ATOM 2018 C CA . PRO A 1 275 ? 11.463 -9.949 -46.752 1.00 87.19 275 PRO A CA 1
ATOM 2019 C C . PRO A 1 275 ? 12.762 -10.714 -46.477 1.00 87.19 275 PRO A C 1
ATOM 2021 O O . PRO A 1 275 ? 13.623 -10.818 -47.348 1.00 87.19 275 PRO A O 1
ATOM 2024 N N . ILE A 1 276 ? 12.898 -11.261 -45.264 1.00 85.06 276 ILE A N 1
ATOM 2025 C CA . ILE A 1 276 ? 14.085 -11.987 -44.768 1.00 85.06 276 ILE A CA 1
ATOM 2026 C C . ILE A 1 276 ? 15.320 -11.077 -44.611 1.00 85.06 276 ILE A C 1
ATOM 2028 O O . ILE A 1 276 ? 15.791 -10.890 -43.492 1.00 85.06 276 ILE A O 1
ATOM 2032 N N . LEU A 1 277 ? 15.805 -10.452 -45.687 1.00 84.69 277 LEU A N 1
ATOM 2033 C CA . LEU A 1 277 ? 17.022 -9.628 -45.698 1.00 84.69 277 LEU A CA 1
ATOM 2034 C C . LEU A 1 277 ? 16.854 -8.268 -45.009 1.00 84.69 277 LEU A C 1
ATOM 2036 O O . LEU A 1 277 ? 17.829 -7.703 -44.520 1.00 84.69 277 LEU A O 1
ATOM 2040 N N . GLY A 1 278 ? 15.628 -7.753 -44.904 1.00 82.00 278 GLY A N 1
ATOM 2041 C CA . GLY A 1 278 ? 15.350 -6.478 -44.245 1.00 82.00 278 GLY A CA 1
ATOM 2042 C C . GLY A 1 278 ? 15.657 -6.479 -42.747 1.00 82.00 278 GLY A C 1
ATOM 2043 O O . GLY A 1 278 ? 15.868 -5.412 -42.180 1.00 82.00 278 GLY A O 1
ATOM 2044 N N . TRP A 1 279 ? 15.758 -7.653 -42.104 1.00 82.12 279 TRP A N 1
ATOM 2045 C CA . TRP A 1 279 ? 16.230 -7.787 -40.715 1.00 82.12 279 TRP A CA 1
ATOM 2046 C C . TRP A 1 279 ? 17.678 -7.334 -40.515 1.00 82.12 279 TRP A C 1
ATOM 2048 O O . TRP A 1 279 ? 18.032 -6.959 -39.405 1.00 82.12 279 TRP A O 1
ATOM 2058 N N . LEU A 1 280 ? 18.483 -7.300 -41.581 1.00 80.81 280 LEU A N 1
ATOM 2059 C CA . LEU A 1 280 ? 19.842 -6.761 -41.551 1.00 80.81 280 LEU A CA 1
ATOM 2060 C C . LEU A 1 280 ? 19.870 -5.222 -41.606 1.00 80.81 280 LEU A C 1
ATOM 2062 O O . LEU A 1 280 ? 20.901 -4.620 -41.318 1.00 80.81 280 LEU A O 1
ATOM 2066 N N . PHE A 1 281 ? 18.746 -4.579 -41.931 1.00 81.25 281 PHE A N 1
ATOM 2067 C CA . PHE A 1 281 ? 18.631 -3.125 -42.095 1.00 81.25 281 PHE A CA 1
ATOM 2068 C C . PHE A 1 281 ? 17.542 -2.499 -41.212 1.00 81.25 281 PHE A C 1
ATOM 2070 O O . PHE A 1 281 ? 17.161 -1.340 -41.419 1.00 81.25 281 PHE A O 1
ATOM 2077 N N . LYS A 1 282 ? 17.026 -3.249 -40.232 1.00 81.62 282 LYS A N 1
ATOM 2078 C CA . LYS A 1 282 ? 16.046 -2.766 -39.257 1.00 81.62 282 LYS A CA 1
ATOM 2079 C C . LYS A 1 282 ? 16.363 -3.257 -37.851 1.00 81.62 282 LYS A C 1
ATOM 2081 O O . LYS A 1 282 ? 16.983 -4.296 -37.656 1.00 81.62 282 LYS A O 1
ATOM 2086 N N . SER A 1 283 ? 15.872 -2.517 -36.873 1.00 81.19 283 SER A N 1
ATOM 2087 C CA . SER A 1 283 ? 15.884 -2.871 -35.463 1.00 81.19 283 SER A CA 1
ATOM 2088 C C . SER A 1 283 ? 14.481 -2.740 -34.909 1.00 81.19 283 SER A C 1
ATOM 2090 O O . SER A 1 283 ? 13.751 -1.807 -35.252 1.00 81.19 283 SER A O 1
ATOM 2092 N N . LYS A 1 284 ? 14.108 -3.708 -34.082 1.00 86.25 284 LYS A N 1
ATOM 2093 C CA . LYS A 1 284 ? 12.828 -3.789 -33.403 1.00 86.25 284 LYS A CA 1
ATOM 2094 C C . LYS A 1 284 ? 13.073 -3.834 -31.900 1.00 86.25 284 LYS A C 1
ATOM 2096 O O . LYS A 1 284 ? 13.793 -4.701 -31.404 1.00 86.25 284 LYS A O 1
ATOM 2101 N N . GLN A 1 285 ? 12.432 -2.923 -31.182 1.00 87.88 285 GLN A N 1
ATOM 2102 C CA . GLN A 1 285 ? 12.339 -2.943 -29.732 1.00 87.88 285 GLN A CA 1
ATOM 2103 C C . GLN A 1 285 ? 10.872 -3.085 -29.344 1.00 87.88 285 GLN A C 1
ATOM 2105 O O . GLN A 1 285 ? 10.070 -2.200 -29.620 1.00 87.88 285 GLN A O 1
ATOM 2110 N N . LEU A 1 286 ? 10.548 -4.192 -28.683 1.00 91.44 286 LEU A N 1
ATOM 2111 C CA . LEU A 1 286 ? 9.232 -4.451 -28.119 1.00 91.44 286 LEU A CA 1
ATOM 2112 C C . LEU A 1 286 ? 9.341 -4.394 -26.597 1.00 91.44 286 LEU A C 1
ATOM 2114 O O . LEU A 1 286 ? 9.989 -5.250 -25.994 1.00 91.44 286 LEU A O 1
ATOM 2118 N N . LYS A 1 287 ? 8.716 -3.395 -25.976 1.00 91.94 287 LYS A N 1
ATOM 2119 C CA . LYS A 1 287 ? 8.610 -3.277 -24.519 1.00 91.94 287 LYS A CA 1
ATOM 2120 C C . LYS A 1 287 ? 7.155 -3.473 -24.111 1.00 91.94 287 LYS A C 1
ATOM 2122 O O . LYS A 1 287 ? 6.286 -2.720 -24.527 1.00 91.94 287 LYS A O 1
ATOM 2127 N N . THR A 1 288 ? 6.897 -4.492 -23.304 1.00 94.00 288 THR A N 1
ATOM 2128 C CA . THR A 1 288 ? 5.587 -4.783 -22.721 1.00 94.00 288 THR A CA 1
ATOM 2129 C C . THR A 1 288 ? 5.660 -4.546 -21.221 1.00 94.00 288 THR A C 1
ATOM 2131 O O . THR A 1 288 ? 6.467 -5.165 -20.532 1.00 94.00 288 THR A O 1
ATOM 2134 N N . THR A 1 289 ? 4.819 -3.656 -20.709 1.00 93.06 289 THR A N 1
ATOM 2135 C CA . THR A 1 289 ? 4.695 -3.361 -19.283 1.00 93.06 289 THR A CA 1
ATOM 2136 C C . THR A 1 289 ? 3.268 -3.658 -18.851 1.00 93.06 289 THR A C 1
ATOM 2138 O O . THR A 1 289 ? 2.335 -2.989 -19.290 1.00 93.06 289 THR A O 1
ATOM 2141 N N . LYS A 1 290 ? 3.105 -4.664 -17.992 1.00 94.69 290 LYS A N 1
ATOM 2142 C CA . LYS A 1 290 ? 1.826 -5.034 -17.393 1.00 94.69 290 LYS A CA 1
ATOM 2143 C C . LYS A 1 290 ? 1.834 -4.657 -15.921 1.00 94.69 290 LYS A C 1
ATOM 2145 O O . LYS A 1 290 ? 2.777 -4.986 -15.208 1.00 94.69 290 LYS A O 1
ATOM 2150 N N . THR A 1 291 ? 0.771 -4.007 -15.473 1.00 93.12 291 THR A N 1
ATOM 2151 C CA . THR A 1 291 ? 0.560 -3.669 -14.064 1.00 93.12 291 THR A CA 1
ATOM 2152 C C . THR A 1 291 ? -0.799 -4.198 -13.648 1.00 93.12 291 THR A C 1
ATOM 2154 O O . THR A 1 291 ? -1.798 -3.859 -14.279 1.00 93.12 291 THR A O 1
ATOM 2157 N N . ASN A 1 292 ? -0.843 -5.006 -12.594 1.00 94.56 292 ASN A N 1
ATOM 2158 C CA . ASN A 1 292 ? -2.077 -5.457 -11.964 1.00 94.56 292 ASN A CA 1
ATOM 2159 C C . ASN A 1 292 ? -2.049 -5.066 -10.486 1.00 94.56 292 ASN A C 1
ATOM 2161 O O . ASN A 1 292 ? -1.193 -5.538 -9.748 1.00 94.56 292 ASN A O 1
ATOM 2165 N N . LEU A 1 293 ? -2.953 -4.184 -10.084 1.00 93.06 293 LEU A N 1
ATOM 2166 C CA . LEU A 1 293 ? -3.095 -3.650 -8.738 1.00 93.06 293 LEU A CA 1
ATOM 2167 C C . LEU A 1 293 ? -4.486 -4.002 -8.222 1.00 93.06 293 LEU A C 1
ATOM 2169 O O . LEU A 1 293 ? -5.479 -3.711 -8.886 1.00 93.06 293 LEU A O 1
ATOM 2173 N N . ILE A 1 294 ? -4.556 -4.553 -7.019 1.00 94.31 294 ILE A N 1
ATOM 2174 C CA . ILE A 1 294 ? -5.797 -4.819 -6.296 1.00 94.31 294 ILE A CA 1
ATOM 2175 C C . ILE A 1 294 ? -5.678 -4.192 -4.913 1.00 94.31 294 ILE A C 1
ATOM 2177 O O . ILE A 1 294 ? -4.667 -4.361 -4.232 1.00 94.31 294 ILE A O 1
ATOM 2181 N N . ILE A 1 295 ? -6.721 -3.475 -4.497 1.00 93.44 295 ILE A N 1
ATOM 2182 C CA . ILE A 1 295 ? -6.805 -2.857 -3.177 1.00 93.44 295 ILE A CA 1
ATOM 2183 C C . ILE A 1 295 ? -8.034 -3.415 -2.459 1.00 93.44 295 ILE A C 1
ATOM 2185 O O . ILE A 1 295 ? -9.176 -3.195 -2.872 1.00 93.44 295 ILE A O 1
ATOM 2189 N N . LEU A 1 296 ? -7.786 -4.147 -1.378 1.00 94.69 296 LEU A N 1
ATOM 2190 C CA . LEU A 1 296 ? -8.787 -4.766 -0.520 1.00 94.69 296 LEU A CA 1
ATOM 2191 C C . LEU A 1 296 ? -8.824 -4.068 0.841 1.00 94.69 296 LEU A C 1
ATOM 2193 O O . LEU A 1 296 ? -7.824 -3.531 1.316 1.00 94.69 296 LEU A O 1
ATOM 2197 N N . LEU A 1 297 ? -9.983 -4.122 1.478 1.00 94.31 297 LEU A N 1
ATOM 2198 C CA . LEU A 1 297 ? -10.256 -3.600 2.808 1.00 94.31 297 LEU A CA 1
ATOM 2199 C C . LEU A 1 297 ? -10.992 -4.656 3.613 1.00 94.31 297 LEU A C 1
ATOM 2201 O O . LEU A 1 297 ? -11.912 -5.290 3.100 1.00 94.31 297 LEU A O 1
ATOM 2205 N N . ARG A 1 298 ? -10.633 -4.791 4.883 1.00 95.25 298 ARG A N 1
ATOM 2206 C CA . ARG A 1 298 ? -11.337 -5.626 5.845 1.00 95.25 298 ARG A CA 1
ATOM 2207 C C . ARG A 1 298 ? -11.473 -4.882 7.173 1.00 95.25 298 ARG A C 1
ATOM 2209 O O . ARG A 1 298 ? -10.477 -4.721 7.881 1.00 95.25 298 ARG A O 1
ATOM 2216 N N . PRO A 1 299 ? -12.676 -4.418 7.533 1.00 95.19 299 PRO A N 1
ATOM 2217 C CA . PRO A 1 299 ? -12.925 -3.885 8.860 1.00 95.19 299 PRO A CA 1
ATOM 2218 C C . PRO A 1 299 ? -13.369 -4.976 9.834 1.00 95.19 299 PRO A C 1
ATOM 2220 O O . PRO A 1 299 ? -14.059 -5.919 9.454 1.00 95.19 299 PRO A O 1
ATOM 2223 N N . LYS A 1 300 ? -13.003 -4.822 11.104 1.00 93.94 300 LYS A N 1
ATOM 2224 C CA . LYS A 1 300 ? -13.414 -5.685 12.212 1.00 93.94 300 LYS A CA 1
ATOM 2225 C C . LYS A 1 300 ? -13.794 -4.827 13.414 1.00 93.94 300 LYS A C 1
ATOM 2227 O O . LYS A 1 300 ? -13.005 -3.990 13.854 1.00 93.94 300 LYS A O 1
ATOM 2232 N N . VAL A 1 301 ? -15.001 -5.005 13.935 1.00 93.00 301 VAL A N 1
ATOM 2233 C CA . VAL A 1 301 ? -15.481 -4.289 15.120 1.00 93.00 301 VAL A CA 1
ATOM 2234 C C . VAL A 1 301 ? -14.879 -4.932 16.363 1.00 93.00 301 VAL A C 1
ATOM 2236 O O . VAL A 1 301 ? -14.966 -6.139 16.579 1.00 93.00 301 VAL A O 1
ATOM 2239 N N . ILE A 1 302 ? -14.271 -4.106 17.205 1.00 90.69 302 ILE A N 1
ATOM 2240 C CA . ILE A 1 302 ? -13.723 -4.497 18.496 1.00 90.69 302 ILE A CA 1
ATOM 2241 C C . ILE A 1 302 ? -14.661 -3.962 19.568 1.00 90.69 302 ILE A C 1
ATOM 2243 O O . ILE A 1 302 ? -14.739 -2.759 19.829 1.00 90.69 302 ILE A O 1
ATOM 2247 N N . GLY A 1 303 ? -15.398 -4.901 20.157 1.00 84.44 303 GLY A N 1
ATOM 2248 C CA . GLY A 1 303 ? -16.220 -4.661 21.329 1.00 84.44 303 GLY A CA 1
ATOM 2249 C C . GLY A 1 303 ? -15.521 -5.139 22.603 1.00 84.44 303 GLY A C 1
ATOM 2250 O O . GLY A 1 303 ? -15.200 -4.373 23.498 1.00 84.44 303 GLY A O 1
ATOM 2251 N N . THR A 1 304 ? -15.242 -6.431 22.689 1.00 81.44 304 THR A N 1
ATOM 2252 C CA . THR A 1 304 ? -14.751 -7.041 23.927 1.00 81.44 304 THR A CA 1
ATOM 2253 C C . THR A 1 304 ? -13.225 -7.031 24.019 1.00 81.44 304 THR A C 1
ATOM 2255 O O . THR A 1 304 ? -12.516 -6.938 23.012 1.00 81.44 304 THR A O 1
ATOM 2258 N N . SER A 1 305 ? -12.701 -7.188 25.238 1.00 80.81 305 SER A N 1
ATOM 2259 C CA . SER A 1 305 ? -11.267 -7.425 25.458 1.00 80.81 305 SER A CA 1
ATOM 2260 C C . SER A 1 305 ? -10.782 -8.688 24.736 1.00 80.81 305 SER A C 1
ATOM 2262 O O . SER A 1 305 ? -9.664 -8.705 24.227 1.00 80.81 305 SER A O 1
ATOM 2264 N N . VAL A 1 306 ? -11.644 -9.704 24.624 1.00 84.44 306 VAL A N 1
ATOM 2265 C CA . VAL A 1 306 ? -11.400 -10.938 23.863 1.00 84.44 306 VAL A CA 1
ATOM 2266 C C . VAL A 1 306 ? -11.313 -10.655 22.361 1.00 84.44 306 VAL A C 1
ATOM 2268 O O . VAL A 1 306 ? -10.386 -11.117 21.697 1.00 84.44 306 VAL A O 1
ATOM 2271 N N . ALA A 1 307 ? -12.218 -9.840 21.807 1.00 84.88 307 ALA A N 1
ATOM 2272 C CA . ALA A 1 307 ? -12.158 -9.441 20.400 1.00 84.88 307 ALA A CA 1
ATOM 2273 C C . ALA A 1 307 ? -10.872 -8.661 20.081 1.00 84.88 307 ALA A C 1
ATOM 2275 O O . ALA A 1 307 ? -10.247 -8.912 19.049 1.00 84.88 307 ALA A O 1
ATOM 2276 N N . ALA A 1 308 ? -10.452 -7.765 20.980 1.00 85.88 308 ALA A N 1
ATOM 2277 C CA . ALA A 1 308 ? -9.187 -7.043 20.859 1.00 85.88 308 ALA A CA 1
ATOM 2278 C C . ALA A 1 308 ? -7.985 -8.002 20.880 1.00 85.88 308 ALA A C 1
ATOM 2280 O O . ALA A 1 308 ? -7.105 -7.907 20.024 1.00 85.88 308 ALA A O 1
ATOM 2281 N N . ALA A 1 309 ? -7.977 -8.964 21.808 1.00 86.69 309 ALA A N 1
ATOM 2282 C CA . ALA A 1 309 ? -6.924 -9.969 21.908 1.00 86.69 309 ALA A CA 1
ATOM 2283 C C . ALA A 1 309 ? -6.822 -10.833 20.640 1.00 86.69 309 ALA A C 1
ATOM 2285 O O . ALA A 1 309 ? -5.731 -11.025 20.107 1.00 86.69 309 ALA A O 1
ATOM 2286 N N . ASN A 1 310 ? -7.960 -11.269 20.092 1.00 87.50 310 ASN A N 1
ATOM 2287 C CA . ASN A 1 310 ? -8.004 -12.035 18.846 1.00 87.50 310 ASN A CA 1
ATOM 2288 C C . ASN A 1 310 ? -7.439 -11.248 17.655 1.00 87.50 310 ASN A C 1
ATOM 2290 O O . ASN A 1 310 ? -6.724 -11.813 16.837 1.00 87.50 310 ASN A O 1
ATOM 2294 N N . VAL A 1 311 ? -7.728 -9.944 17.552 1.00 89.00 311 VAL A N 1
ATOM 2295 C CA . VAL A 1 311 ? -7.145 -9.091 16.500 1.00 89.00 311 VAL A CA 1
ATOM 2296 C C . VAL A 1 311 ? -5.626 -9.017 16.625 1.00 89.00 311 VAL A C 1
ATOM 2298 O O . VAL A 1 311 ? -4.928 -9.156 15.625 1.00 89.00 311 VAL A O 1
ATOM 2301 N N . ILE A 1 312 ? -5.106 -8.845 17.843 1.00 88.19 312 ILE A N 1
ATOM 2302 C CA . ILE A 1 312 ? -3.657 -8.808 18.071 1.00 88.19 312 ILE A CA 1
ATOM 2303 C C . ILE A 1 312 ? -3.029 -10.147 17.682 1.00 88.19 312 ILE A C 1
ATOM 2305 O O . ILE A 1 312 ? -2.047 -10.163 16.943 1.00 88.19 312 ILE A O 1
ATOM 2309 N N . LYS A 1 313 ? -3.620 -11.264 18.114 1.00 87.75 313 LYS A N 1
ATOM 2310 C CA . LYS A 1 313 ? -3.150 -12.612 17.784 1.00 87.75 313 LYS A CA 1
ATOM 2311 C C . LYS A 1 313 ? -3.115 -12.859 16.276 1.00 87.75 313 LYS A C 1
ATOM 2313 O O . LYS A 1 313 ? -2.092 -13.306 15.764 1.00 87.75 313 LYS A O 1
ATOM 2318 N N . ASP A 1 314 ? -4.185 -12.496 15.567 1.00 89.38 314 ASP A N 1
ATOM 2319 C CA . ASP A 1 314 ? -4.257 -12.585 14.104 1.00 89.38 314 ASP A CA 1
ATOM 2320 C C . ASP A 1 314 ? -3.118 -11.779 13.445 1.00 89.38 314 ASP A C 1
ATOM 2322 O O . ASP A 1 314 ? -2.455 -12.265 12.526 1.00 89.38 314 ASP A O 1
ATOM 2326 N N . SER A 1 315 ? -2.849 -10.559 13.924 1.00 87.38 315 SER A N 1
ATOM 2327 C CA . SER A 1 315 ? -1.767 -9.712 13.404 1.00 87.38 315 SER A CA 1
ATOM 2328 C C . SER A 1 315 ? -0.369 -10.264 13.711 1.00 87.38 315 SER A C 1
ATOM 2330 O O . SER A 1 315 ? 0.519 -10.175 12.860 1.00 87.38 315 SER A O 1
ATOM 2332 N N . LEU A 1 316 ? -0.158 -10.850 14.894 1.00 87.62 316 LEU A N 1
ATOM 2333 C CA . LEU A 1 316 ? 1.111 -11.486 15.260 1.00 87.62 316 LEU A CA 1
ATOM 2334 C C . LEU A 1 316 ? 1.373 -12.745 14.430 1.00 87.62 316 LEU A C 1
ATOM 2336 O O . LEU A 1 316 ? 2.498 -12.941 13.971 1.00 87.62 316 LEU A O 1
ATOM 2340 N N . GLN A 1 317 ? 0.337 -13.548 14.178 1.00 87.69 317 GLN A N 1
ATOM 2341 C CA . GLN A 1 317 ? 0.447 -14.730 13.329 1.00 87.69 317 GLN A CA 1
ATOM 2342 C C . GLN A 1 317 ? 0.814 -14.345 11.893 1.00 87.69 317 GLN A C 1
ATOM 2344 O O . GLN A 1 317 ? 1.789 -14.858 11.360 1.00 87.69 317 GLN A O 1
ATOM 2349 N N . LYS A 1 318 ? 0.125 -13.362 11.300 1.00 86.69 318 LYS A N 1
ATOM 2350 C CA . LYS A 1 318 ? 0.461 -12.868 9.951 1.00 86.69 318 LYS A CA 1
ATOM 2351 C C . LYS A 1 318 ? 1.889 -12.350 9.852 1.00 86.69 318 LYS A C 1
ATOM 2353 O O . LYS A 1 318 ? 2.559 -12.563 8.846 1.00 86.69 318 LYS A O 1
ATOM 2358 N N . ARG A 1 319 ? 2.366 -1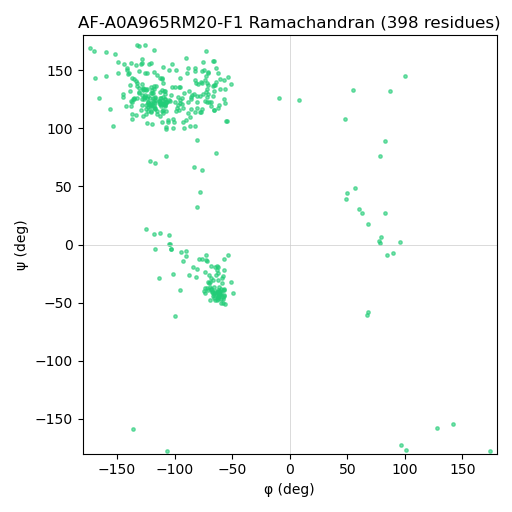1.655 10.889 1.00 86.50 319 ARG A N 1
ATOM 2359 C CA . ARG A 1 319 ? 3.760 -11.209 10.960 1.00 86.50 319 ARG A CA 1
ATOM 2360 C C . ARG A 1 319 ? 4.712 -12.404 10.974 1.00 86.50 319 ARG A C 1
ATOM 2362 O O . ARG A 1 319 ? 5.715 -12.369 10.270 1.00 86.50 319 ARG A O 1
ATOM 2369 N N . LYS A 1 320 ? 4.418 -13.431 11.772 1.00 86.56 320 LYS A N 1
ATOM 2370 C CA . LYS A 1 320 ? 5.221 -14.655 11.829 1.00 86.56 320 LYS A CA 1
ATOM 2371 C C . LYS A 1 320 ? 5.274 -15.336 10.461 1.00 86.56 320 LYS A C 1
ATOM 2373 O O . LYS A 1 320 ? 6.372 -15.566 9.967 1.00 86.56 320 LYS A O 1
ATOM 2378 N N . ASP A 1 321 ? 4.122 -15.539 9.826 1.00 86.75 321 ASP A N 1
ATOM 2379 C CA . ASP A 1 321 ? 4.022 -16.133 8.489 1.00 86.75 321 ASP A CA 1
ATOM 2380 C C . ASP A 1 321 ? 4.839 -15.321 7.465 1.00 86.75 321 ASP A C 1
ATOM 2382 O O . ASP A 1 321 ? 5.616 -15.878 6.692 1.00 86.75 321 ASP A O 1
ATOM 2386 N N . PHE A 1 322 ? 4.754 -13.986 7.519 1.00 84.94 322 PHE A N 1
ATOM 2387 C CA . PHE A 1 322 ? 5.538 -13.098 6.658 1.00 84.94 322 PHE A CA 1
ATOM 2388 C C . PHE A 1 322 ? 7.053 -13.266 6.853 1.00 84.94 322 PHE A C 1
ATOM 2390 O O . PHE A 1 322 ? 7.798 -13.276 5.873 1.00 84.94 322 PHE A O 1
ATOM 2397 N N . ILE A 1 323 ? 7.529 -13.395 8.094 1.00 85.81 323 ILE A N 1
ATOM 2398 C CA . ILE A 1 323 ? 8.957 -13.580 8.399 1.00 85.81 323 ILE A CA 1
ATOM 2399 C C . ILE A 1 323 ? 9.431 -14.976 7.987 1.00 85.81 323 ILE A C 1
ATOM 2401 O O . ILE A 1 323 ? 10.535 -15.119 7.461 1.00 85.81 323 ILE A O 1
ATOM 2405 N N . GLU A 1 324 ? 8.613 -16.004 8.196 1.00 85.88 324 GLU A N 1
ATOM 2406 C CA . GLU A 1 324 ? 8.929 -17.364 7.760 1.00 85.88 324 GLU A CA 1
ATOM 2407 C C . GLU A 1 324 ? 9.055 -17.439 6.233 1.00 85.88 324 GLU A C 1
ATOM 2409 O O . GLU A 1 324 ? 10.046 -17.971 5.730 1.00 85.88 324 GLU A O 1
ATOM 2414 N N . GLU A 1 325 ? 8.121 -16.831 5.499 1.00 83.50 325 GLU A N 1
ATOM 2415 C CA . GLU A 1 325 ? 8.102 -16.855 4.034 1.00 83.50 325 GLU A CA 1
ATOM 2416 C C . GLU A 1 325 ? 9.183 -15.959 3.400 1.00 83.50 325 GLU A C 1
ATOM 2418 O O . GLU A 1 325 ? 9.833 -16.368 2.438 1.00 83.50 325 GLU A O 1
ATOM 2423 N N . ASN A 1 326 ? 9.413 -14.751 3.933 1.00 81.44 326 ASN A N 1
ATOM 2424 C CA . ASN A 1 326 ? 10.271 -13.747 3.283 1.00 81.44 326 ASN A CA 1
ATOM 2425 C C . ASN A 1 326 ? 11.683 -13.644 3.875 1.00 81.44 326 ASN A C 1
ATOM 2427 O O . ASN A 1 326 ? 12.606 -13.214 3.184 1.00 81.44 326 ASN A O 1
ATOM 2431 N N . LEU A 1 327 ? 11.869 -14.007 5.147 1.00 79.88 327 LEU A N 1
ATOM 2432 C CA . LEU A 1 327 ? 13.142 -13.870 5.870 1.00 79.88 327 LEU A CA 1
ATOM 2433 C C . LEU A 1 327 ? 13.712 -15.221 6.329 1.00 79.88 327 LEU A C 1
ATOM 2435 O O . LEU A 1 327 ? 14.677 -15.256 7.094 1.00 79.88 327 LEU A O 1
ATOM 2439 N N . GLY A 1 328 ? 13.127 -16.339 5.884 1.00 81.19 328 GLY A N 1
ATOM 2440 C CA . GLY A 1 328 ? 13.584 -17.685 6.238 1.00 81.19 328 GLY A CA 1
ATOM 2441 C C . GLY A 1 328 ? 13.487 -17.986 7.736 1.00 81.19 328 GLY A C 1
ATOM 2442 O O . GLY A 1 328 ? 14.280 -18.770 8.254 1.00 81.19 328 GLY A O 1
ATOM 2443 N N . GLY A 1 329 ? 12.560 -17.330 8.443 1.00 75.81 3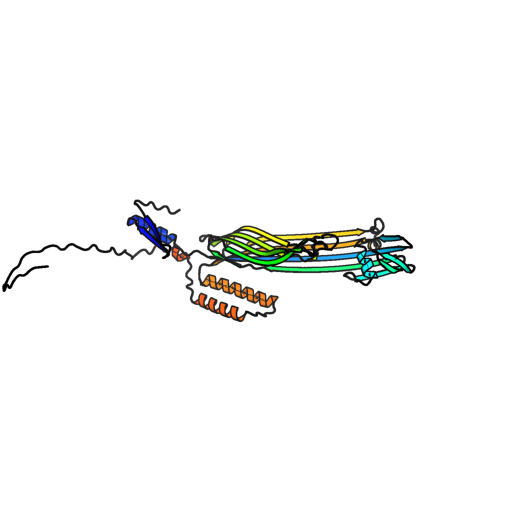29 GLY A N 1
ATOM 2444 C CA . GLY A 1 329 ? 12.320 -17.537 9.874 1.00 75.81 329 GLY A CA 1
ATOM 2445 C C . GLY A 1 329 ? 13.310 -16.838 10.812 1.00 75.81 329 GLY A C 1
ATOM 2446 O O . GLY A 1 329 ? 13.248 -17.056 12.021 1.00 75.81 329 GLY A O 1
ATOM 2447 N N . ASN A 1 330 ? 14.216 -15.995 10.302 1.00 78.31 330 ASN A N 1
ATOM 2448 C CA . ASN A 1 330 ? 15.137 -15.241 11.154 1.00 78.31 330 ASN A CA 1
ATOM 2449 C C . ASN A 1 330 ? 14.445 -14.001 11.753 1.00 78.31 330 ASN A C 1
ATOM 2451 O O . ASN A 1 330 ? 14.455 -12.924 11.157 1.00 78.31 330 ASN A O 1
ATOM 2455 N N . ASP A 1 331 ? 13.830 -14.161 12.928 1.00 81.69 331 ASP A N 1
ATOM 2456 C CA . ASP A 1 331 ? 13.178 -13.078 13.673 1.00 81.69 331 ASP A CA 1
ATOM 2457 C C . ASP A 1 331 ? 14.055 -12.574 14.831 1.00 81.69 331 ASP A C 1
ATOM 2459 O O . ASP A 1 331 ? 14.080 -13.164 15.914 1.00 81.69 331 ASP A O 1
ATOM 2463 N N . GLU A 1 332 ? 14.747 -11.449 14.636 1.00 78.38 332 GLU A N 1
ATOM 2464 C CA . GLU A 1 332 ? 15.595 -10.839 15.674 1.00 78.38 332 GLU A CA 1
ATOM 2465 C C . GLU A 1 332 ? 14.809 -10.403 16.924 1.00 78.38 332 GLU A C 1
ATOM 2467 O O . GLU A 1 332 ? 15.372 -10.337 18.017 1.00 78.38 332 GLU A O 1
ATOM 2472 N N . ILE A 1 333 ? 13.502 -10.143 16.790 1.00 81.44 333 ILE A N 1
ATOM 2473 C CA . ILE A 1 333 ? 12.627 -9.701 17.889 1.00 81.44 333 ILE A CA 1
ATOM 2474 C C . ILE A 1 333 ? 11.577 -10.752 18.279 1.00 81.44 333 ILE A C 1
ATOM 2476 O O . ILE A 1 333 ? 10.690 -10.462 19.083 1.00 81.44 333 ILE A O 1
ATOM 2480 N N . GLY A 1 334 ? 11.687 -11.983 17.766 1.00 79.06 334 GLY A N 1
ATOM 2481 C CA . GLY A 1 334 ? 10.665 -13.024 17.925 1.00 79.06 334 GLY A CA 1
ATOM 2482 C C . GLY A 1 334 ? 10.329 -13.345 19.380 1.00 79.06 334 GLY A C 1
ATOM 2483 O O . GLY A 1 334 ? 9.159 -13.459 19.728 1.00 79.06 334 GLY A O 1
ATOM 2484 N N . ARG A 1 335 ? 11.335 -13.364 20.267 1.00 79.31 335 ARG A N 1
ATOM 2485 C CA . ARG A 1 335 ? 11.129 -13.595 21.710 1.00 79.31 335 ARG A CA 1
ATOM 2486 C C . ARG A 1 335 ? 10.256 -12.529 22.372 1.00 79.31 335 ARG A C 1
ATOM 2488 O O . ARG A 1 335 ? 9.411 -12.861 23.193 1.00 79.31 335 ARG A O 1
ATOM 2495 N N . GLY A 1 336 ? 10.456 -11.257 22.020 1.00 81.81 336 GLY A N 1
ATOM 2496 C CA . GLY A 1 336 ? 9.645 -10.166 22.568 1.00 81.81 336 GLY A CA 1
ATOM 2497 C C . GLY A 1 336 ? 8.209 -10.207 22.049 1.00 81.81 336 GLY A C 1
ATOM 2498 O O . GLY A 1 336 ? 7.275 -9.862 22.764 1.00 81.81 336 GLY A O 1
ATOM 2499 N N . VAL A 1 337 ? 8.022 -10.672 20.814 1.00 83.06 337 VAL A N 1
ATOM 2500 C CA . VAL A 1 337 ? 6.695 -10.846 20.215 1.00 83.06 337 VAL A CA 1
ATOM 2501 C C . VAL A 1 337 ? 5.942 -12.025 20.836 1.00 83.06 337 VAL A C 1
ATOM 2503 O O . VAL A 1 337 ? 4.740 -11.919 21.070 1.00 83.06 337 VAL A O 1
ATOM 2506 N N . GLU A 1 338 ? 6.637 -13.116 21.154 1.00 82.44 338 GLU A N 1
ATOM 2507 C CA . GLU A 1 338 ? 6.060 -14.280 21.832 1.00 82.44 338 GLU A CA 1
ATOM 2508 C C . GLU A 1 338 ? 5.600 -13.934 23.258 1.00 82.44 338 GLU A C 1
ATOM 2510 O O . GLU A 1 338 ? 4.465 -14.231 23.619 1.00 82.44 338 GLU A O 1
ATOM 2515 N N . GLU A 1 339 ? 6.389 -13.158 24.011 1.00 84.12 339 GLU A N 1
ATOM 2516 C CA . GLU A 1 339 ? 5.976 -12.643 25.327 1.00 84.12 339 GLU A CA 1
ATOM 2517 C C . GLU A 1 339 ? 4.709 -11.768 25.242 1.00 84.12 339 GLU A C 1
ATOM 2519 O O . GLU A 1 339 ? 3.827 -11.831 26.103 1.00 84.12 339 GLU A O 1
ATOM 2524 N N . ILE A 1 340 ? 4.584 -10.952 24.190 1.00 84.62 340 ILE A N 1
ATOM 2525 C CA . ILE A 1 340 ? 3.369 -10.163 23.946 1.00 84.62 340 ILE A CA 1
ATOM 2526 C C . ILE A 1 340 ? 2.186 -11.088 23.640 1.00 84.62 340 ILE A C 1
ATOM 2528 O O . ILE A 1 340 ? 1.106 -10.872 24.188 1.00 84.62 340 ILE A O 1
ATOM 2532 N N . SER A 1 341 ? 2.380 -12.117 22.811 1.00 83.06 341 SER A N 1
ATOM 2533 C CA . SER A 1 341 ? 1.341 -13.105 22.498 1.00 83.06 341 SER A CA 1
ATOM 2534 C C . SER A 1 341 ? 0.828 -13.806 23.757 1.00 83.06 341 SER A C 1
ATOM 2536 O O . SER A 1 341 ? -0.382 -13.889 23.960 1.00 83.06 341 SER A O 1
ATOM 2538 N N . ASP A 1 342 ? 1.724 -14.232 24.648 1.00 85.44 342 ASP A N 1
ATOM 2539 C CA . ASP A 1 342 ? 1.356 -14.899 25.900 1.00 85.44 342 ASP A CA 1
ATOM 2540 C C . ASP A 1 342 ? 0.525 -13.988 26.814 1.00 85.44 342 ASP A C 1
ATOM 2542 O O . ASP A 1 342 ? -0.469 -14.408 27.413 1.00 85.44 342 ASP A O 1
ATOM 2546 N N . ARG A 1 343 ? 0.894 -12.704 26.902 1.00 85.12 343 ARG A N 1
ATOM 2547 C CA . ARG A 1 343 ? 0.135 -11.706 27.673 1.00 85.12 343 ARG A CA 1
ATOM 2548 C C . ARG A 1 343 ? -1.2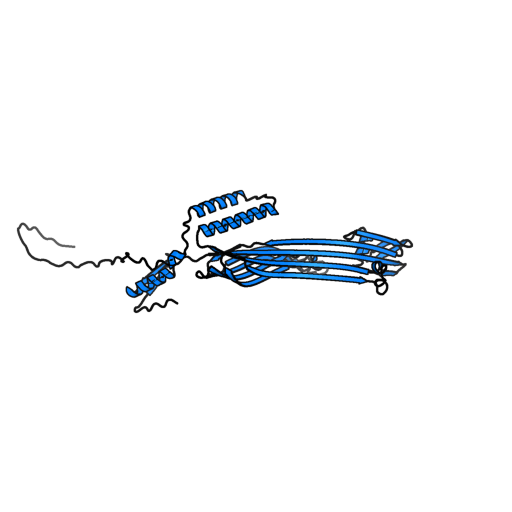44 -11.442 27.073 1.00 85.12 343 ARG A C 1
ATOM 2550 O O . ARG A 1 343 ? -2.203 -11.237 27.816 1.00 85.12 343 ARG A O 1
ATOM 2557 N N . VAL A 1 344 ? -1.351 -11.457 25.748 1.00 84.31 344 VAL A N 1
ATOM 2558 C CA . VAL A 1 344 ? -2.621 -11.311 25.025 1.00 84.31 344 VAL A CA 1
ATOM 2559 C C . VAL A 1 344 ? -3.529 -12.517 25.273 1.00 84.31 344 VAL A C 1
ATOM 2561 O O . VAL A 1 344 ? -4.716 -12.335 25.538 1.00 84.31 344 VAL A O 1
ATOM 2564 N N . ASP A 1 345 ? -2.979 -13.731 25.273 1.00 82.81 345 ASP A N 1
ATOM 2565 C CA . ASP A 1 345 ? -3.727 -14.952 25.591 1.00 82.81 345 ASP A CA 1
ATOM 2566 C C . ASP A 1 345 ? -4.207 -14.954 27.056 1.00 82.81 345 ASP A C 1
ATOM 2568 O O . ASP A 1 345 ? -5.361 -15.292 27.339 1.00 82.81 345 ASP A O 1
ATOM 2572 N N . GLN A 1 346 ? -3.380 -14.479 27.996 1.00 81.88 346 GLN A N 1
ATOM 2573 C CA . GLN A 1 346 ? -3.807 -14.267 29.385 1.00 81.88 346 GLN A CA 1
ATOM 2574 C C . GLN A 1 346 ? -4.950 -13.247 29.478 1.00 81.88 346 GLN A C 1
ATOM 2576 O O . GLN A 1 346 ? -5.944 -13.504 30.160 1.00 81.88 346 GLN A O 1
ATOM 2581 N N . GLN A 1 347 ? -4.856 -12.128 28.756 1.00 76.12 347 GLN A N 1
ATOM 2582 C CA . GLN A 1 347 ? -5.906 -11.110 28.705 1.00 76.12 347 GLN A CA 1
ATOM 2583 C C . GLN A 1 347 ? -7.216 -11.654 28.113 1.00 76.12 347 GLN A C 1
ATOM 2585 O O . GLN A 1 347 ? -8.289 -11.327 28.620 1.00 76.12 347 GLN A O 1
ATOM 2590 N N . ALA A 1 348 ? -7.147 -12.499 27.083 1.00 77.38 348 ALA A N 1
ATOM 2591 C CA . ALA A 1 348 ? -8.319 -13.167 26.524 1.00 77.38 348 ALA A CA 1
ATOM 2592 C C . ALA A 1 348 ? -8.957 -14.133 27.535 1.00 77.38 348 ALA A C 1
ATOM 2594 O O . ALA A 1 348 ? -10.174 -14.145 27.682 1.00 77.38 348 ALA A O 1
ATOM 2595 N N . SER A 1 349 ? -8.143 -14.892 28.279 1.00 76.69 349 SER A N 1
ATOM 2596 C CA . SER A 1 349 ? -8.629 -15.861 29.275 1.00 76.69 349 SER A CA 1
ATOM 2597 C C . SER A 1 349 ? -9.291 -15.217 30.501 1.00 76.69 349 SER A C 1
ATOM 2599 O O . SER A 1 349 ? -10.172 -15.813 31.115 1.00 76.69 349 SER A O 1
ATOM 2601 N N . GLN A 1 350 ? -8.869 -14.000 30.856 1.00 73.44 350 GLN A N 1
ATOM 2602 C CA . GLN A 1 350 ? -9.405 -13.228 31.982 1.00 73.44 350 GLN A CA 1
ATOM 2603 C C . GLN A 1 350 ? -10.547 -12.289 31.568 1.00 73.44 350 GLN A C 1
ATOM 2605 O O . GLN A 1 350 ? -11.242 -11.743 32.426 1.00 73.44 350 GLN A O 1
ATOM 2610 N N . GLY A 1 351 ? -10.729 -12.063 30.265 1.00 62.97 351 GLY A N 1
ATOM 2611 C CA . GLY A 1 351 ? -11.767 -11.196 29.729 1.00 62.97 351 GLY A CA 1
ATOM 2612 C C . GLY A 1 351 ? -13.153 -11.814 29.881 1.00 62.97 351 GLY A C 1
ATOM 2613 O O . GLY A 1 351 ? -13.384 -12.949 29.477 1.00 62.97 351 GLY A O 1
ATOM 2614 N N . ALA A 1 352 ? -14.103 -11.051 30.426 1.00 58.28 352 ALA A N 1
ATOM 2615 C CA . ALA A 1 352 ? -15.509 -11.419 30.342 1.00 58.28 352 ALA A CA 1
ATOM 2616 C C . ALA A 1 352 ? -15.968 -11.303 28.880 1.00 58.28 352 ALA A C 1
ATOM 2618 O O . ALA A 1 352 ? -15.947 -10.215 28.300 1.00 58.28 352 ALA A O 1
ATOM 2619 N N . ASP A 1 353 ? -16.410 -12.415 28.297 1.00 59.84 353 ASP A N 1
ATOM 2620 C CA . ASP A 1 353 ? -16.986 -12.495 26.948 1.00 59.84 353 ASP A CA 1
ATOM 2621 C C . ASP A 1 353 ? -18.450 -12.002 26.947 1.00 59.84 353 ASP A C 1
ATOM 2623 O O . ASP A 1 353 ? -19.368 -12.633 26.430 1.00 59.84 353 ASP A O 1
ATOM 2627 N N . GLU A 1 354 ? -18.699 -10.877 27.616 1.00 56.16 354 GLU A N 1
ATOM 2628 C CA . GLU A 1 354 ? -20.018 -10.261 27.721 1.00 56.16 354 GLU A CA 1
ATOM 2629 C C . GLU A 1 354 ? -20.184 -9.269 26.554 1.00 56.16 354 GLU A C 1
ATOM 2631 O O . GLU A 1 354 ? -19.550 -8.208 26.546 1.00 56.16 354 GLU A O 1
ATOM 2636 N N . PRO A 1 355 ? -21.002 -9.584 25.529 1.00 54.62 355 PRO A N 1
ATOM 2637 C CA . PRO A 1 355 ? -21.229 -8.672 24.418 1.00 54.62 355 PRO A CA 1
ATOM 2638 C C . PRO A 1 355 ? -21.932 -7.398 24.900 1.00 54.62 355 PRO A C 1
ATOM 2640 O O . PRO A 1 355 ? -22.914 -7.444 25.644 1.00 54.62 355 PRO A O 1
ATOM 2643 N N . PHE A 1 356 ? -21.481 -6.247 24.398 1.00 54.59 356 PHE A N 1
ATOM 2644 C CA . PHE A 1 356 ? -22.016 -4.925 24.752 1.00 54.59 356 PHE A CA 1
ATOM 2645 C C . PHE A 1 356 ? -23.518 -4.732 24.497 1.00 54.59 356 PHE A C 1
ATOM 2647 O O . PHE A 1 356 ? -24.107 -3.771 24.990 1.00 54.59 356 PHE A O 1
ATOM 2654 N N . GLU A 1 357 ? -24.163 -5.639 23.762 1.00 50.09 357 GLU A N 1
ATOM 2655 C CA . GLU A 1 357 ? -25.594 -5.570 23.472 1.00 50.09 357 GLU A CA 1
ATOM 2656 C C . GLU A 1 357 ? -26.491 -5.681 24.723 1.00 50.09 357 GLU A C 1
ATOM 2658 O O . GLU A 1 357 ? -27.634 -5.224 24.682 1.00 50.09 357 GLU A O 1
ATOM 2663 N N . ARG A 1 358 ? -25.994 -6.180 25.869 1.00 45.94 358 ARG A N 1
ATOM 2664 C CA . ARG A 1 358 ? -26.795 -6.233 27.112 1.00 45.94 358 ARG A CA 1
ATOM 2665 C C . ARG A 1 358 ? -27.130 -4.863 27.703 1.00 45.94 358 ARG A C 1
ATOM 2667 O O . ARG A 1 358 ? -28.210 -4.705 28.266 1.00 45.94 358 ARG A O 1
ATOM 2674 N N . TYR A 1 359 ? -26.283 -3.847 27.525 1.00 45.88 3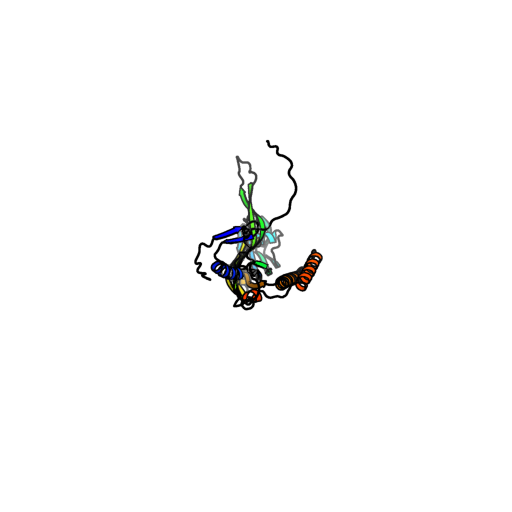59 TYR A N 1
ATOM 2675 C CA . TYR A 1 359 ? -26.570 -2.507 28.061 1.00 45.88 359 TYR A CA 1
ATOM 2676 C C . TYR A 1 359 ? -27.739 -1.812 27.357 1.00 45.88 359 TYR A C 1
ATOM 2678 O O . TYR A 1 359 ? -28.328 -0.886 27.909 1.00 45.88 359 TYR A O 1
ATOM 2686 N N . ARG A 1 360 ? -28.111 -2.268 26.155 1.00 44.81 360 ARG A N 1
ATOM 2687 C CA . ARG A 1 360 ? -29.239 -1.710 25.404 1.00 44.81 360 ARG A CA 1
ATOM 2688 C C . ARG A 1 360 ? -30.582 -2.356 25.763 1.00 44.81 360 ARG A C 1
ATOM 2690 O O . ARG A 1 360 ? -31.601 -1.689 25.629 1.00 44.81 360 ARG A O 1
ATOM 2697 N N . ASN A 1 361 ? -30.580 -3.606 26.234 1.00 41.75 361 ASN A N 1
ATOM 2698 C CA . ASN A 1 361 ? -31.798 -4.400 26.455 1.00 41.75 361 ASN A CA 1
ATOM 2699 C C . ASN A 1 361 ? -32.220 -4.523 27.932 1.00 41.75 361 ASN A C 1
ATOM 2701 O O . ASN A 1 361 ? -33.227 -5.157 28.220 1.00 41.75 361 ASN A O 1
ATOM 2705 N N . ASN A 1 362 ? -31.496 -3.913 28.875 1.00 40.81 362 ASN A N 1
ATOM 2706 C CA . ASN A 1 362 ? -31.805 -3.972 30.313 1.00 40.81 362 ASN A CA 1
ATOM 2707 C C . ASN A 1 362 ? -32.927 -2.998 30.760 1.00 40.81 362 ASN A C 1
ATOM 2709 O O . ASN A 1 362 ? -32.902 -2.500 31.883 1.00 40.81 362 ASN A O 1
ATOM 2713 N N . GLU A 1 363 ? -33.913 -2.707 29.904 1.00 46.53 363 GLU A N 1
ATOM 2714 C CA . GLU A 1 363 ? -35.042 -1.822 30.255 1.00 46.53 363 GLU A CA 1
ATOM 2715 C C . GLU A 1 363 ? -36.061 -2.465 31.225 1.00 46.53 363 GLU A C 1
ATOM 2717 O O . GLU A 1 363 ? -36.876 -1.735 31.785 1.00 46.53 363 GLU A O 1
ATOM 2722 N N . ASP A 1 364 ? -35.970 -3.771 31.516 1.00 44.34 364 ASP A N 1
ATOM 2723 C CA . ASP A 1 364 ? -37.022 -4.499 32.254 1.00 44.34 364 ASP A CA 1
ATOM 2724 C C . ASP A 1 364 ? -36.729 -4.807 33.739 1.00 44.34 364 ASP A C 1
ATOM 2726 O O . ASP A 1 364 ? -37.611 -5.304 34.434 1.00 44.34 364 ASP A O 1
ATOM 2730 N N . ASN A 1 365 ? -35.544 -4.485 34.273 1.00 39.88 365 ASN A N 1
ATOM 2731 C CA . ASN A 1 365 ? -35.211 -4.719 35.690 1.00 39.88 365 ASN A CA 1
ATOM 2732 C C . ASN A 1 365 ? -34.947 -3.396 36.430 1.00 39.88 365 ASN A C 1
ATOM 2734 O O . ASN A 1 365 ? -33.815 -3.081 36.793 1.00 39.88 365 ASN A O 1
ATOM 2738 N N . GLU A 1 366 ? -35.998 -2.600 36.639 1.00 44.78 366 GLU A N 1
ATOM 2739 C CA . GLU A 1 366 ? -35.992 -1.457 37.565 1.00 44.78 366 GLU A CA 1
ATOM 2740 C C . GLU A 1 366 ? -36.817 -1.785 38.824 1.00 44.78 366 GLU A C 1
ATOM 2742 O O . GLU A 1 366 ? -37.918 -1.270 38.997 1.00 44.78 366 GLU A O 1
ATOM 2747 N N . GLU A 1 367 ? -36.278 -2.591 39.742 1.00 41.50 367 GLU A N 1
ATOM 2748 C CA . GLU A 1 367 ? -36.702 -2.555 41.149 1.00 41.50 367 GLU A CA 1
ATOM 2749 C C . GLU A 1 367 ? -35.481 -2.402 42.068 1.00 41.50 367 GLU A C 1
ATOM 2751 O O . GLU A 1 367 ? -34.468 -3.070 41.898 1.00 41.50 367 GLU A O 1
ATOM 2756 N N . GLU A 1 368 ? -35.618 -1.479 43.026 1.00 41.94 368 GLU A N 1
ATOM 2757 C CA . GLU A 1 368 ? -34.707 -1.166 44.140 1.00 41.94 368 GLU A CA 1
ATOM 2758 C C . GLU A 1 368 ? -33.449 -0.328 43.856 1.00 41.94 368 GLU A C 1
ATOM 2760 O O . GLU A 1 368 ? -32.325 -0.801 43.947 1.00 41.94 368 GLU A O 1
ATOM 2765 N N . ASP A 1 369 ? -33.630 0.991 43.694 1.00 40.00 369 ASP A N 1
ATOM 2766 C CA . ASP A 1 369 ? -32.749 1.929 44.412 1.00 40.00 369 ASP A CA 1
ATOM 2767 C C . ASP A 1 369 ? -33.446 3.284 44.652 1.00 40.00 369 ASP A C 1
ATOM 2769 O O . ASP A 1 369 ? -33.613 4.107 43.741 1.00 40.00 369 ASP A O 1
ATOM 2773 N N . LYS A 1 370 ? -33.935 3.511 45.880 1.00 35.41 370 LYS A N 1
ATOM 2774 C CA . LYS A 1 370 ? -34.539 4.793 46.284 1.00 35.41 370 LYS A CA 1
ATOM 2775 C C . LYS A 1 370 ? -33.425 5.741 46.750 1.00 35.41 370 LYS A C 1
ATOM 2777 O O . LYS A 1 370 ? -32.688 5.380 47.663 1.00 35.41 370 LYS A O 1
ATOM 2782 N N . PRO A 1 371 ? -33.324 6.974 46.219 1.00 37.66 371 PRO A N 1
ATOM 2783 C CA . PRO A 1 371 ? -32.323 7.927 46.687 1.00 37.66 371 PRO A CA 1
ATOM 2784 C C . PRO A 1 371 ? -32.595 8.333 48.143 1.00 37.66 371 PRO A C 1
ATOM 2786 O O . PRO A 1 371 ? -33.723 8.684 48.499 1.00 37.66 371 PRO A O 1
ATOM 2789 N N . GLN A 1 372 ? -31.554 8.297 48.979 1.00 36.75 372 GLN A N 1
ATOM 2790 C CA . GLN A 1 372 ? -31.617 8.752 50.366 1.00 36.75 372 GLN A CA 1
ATOM 2791 C C . GLN A 1 372 ? -31.857 10.267 50.413 1.00 36.75 372 GLN A C 1
ATOM 2793 O O . GLN A 1 372 ? -31.029 11.066 49.975 1.00 36.75 372 GLN A O 1
ATOM 2798 N N . VAL A 1 373 ? -33.009 10.662 50.951 1.00 40.72 373 VAL A N 1
ATOM 2799 C CA . VAL A 1 373 ? -33.329 12.054 51.275 1.00 40.72 373 VAL A CA 1
ATOM 2800 C C . VAL A 1 373 ? -32.670 12.375 52.615 1.00 40.72 373 VAL A C 1
ATOM 2802 O O . VAL A 1 373 ? -32.994 11.758 53.627 1.00 40.72 373 VAL A O 1
ATOM 2805 N N . SER A 1 374 ? -31.734 13.326 52.626 1.00 36.62 374 SER A N 1
ATOM 2806 C CA . SER A 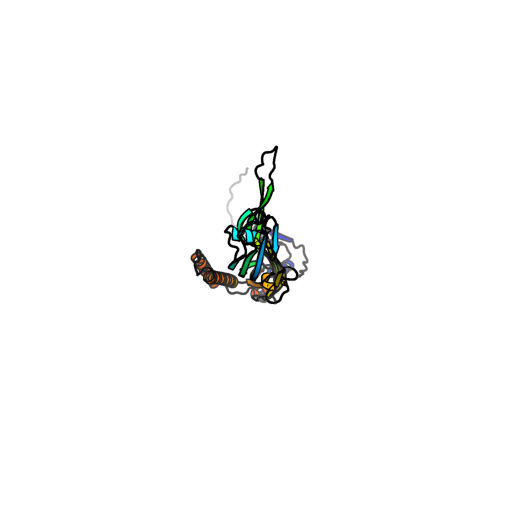1 374 ? -31.137 13.850 53.860 1.00 36.62 374 SER A CA 1
ATOM 2807 C C . SER A 1 374 ? -32.229 14.497 54.725 1.00 36.62 374 SER A C 1
ATOM 2809 O O . SER A 1 374 ? -32.931 15.406 54.275 1.00 36.62 374 SER A O 1
ATOM 2811 N N . ALA A 1 375 ? -32.420 13.977 55.940 1.00 36.34 375 ALA A N 1
ATOM 2812 C CA . ALA A 1 375 ? -33.435 14.433 56.882 1.00 36.34 375 ALA A CA 1
ATOM 2813 C C . ALA A 1 375 ? -33.098 15.821 57.457 1.00 36.34 375 ALA A C 1
ATOM 2815 O O . ALA A 1 375 ? -31.962 16.108 57.832 1.00 36.34 375 ALA A O 1
ATOM 2816 N N . LYS A 1 376 ? -34.121 16.675 57.537 1.00 35.50 376 LYS A N 1
ATOM 2817 C CA . LYS A 1 376 ? -34.097 18.011 58.149 1.00 35.50 376 LYS A CA 1
ATOM 2818 C C . LYS A 1 376 ? -34.064 17.886 59.689 1.00 35.50 376 LYS A C 1
ATOM 2820 O O . LYS A 1 376 ? -34.770 17.018 60.197 1.00 35.50 376 LYS A O 1
ATOM 2825 N N . PRO A 1 377 ? -33.328 18.724 60.447 1.00 39.84 377 PRO A N 1
ATOM 2826 C CA . PRO A 1 377 ? -33.356 18.670 61.912 1.00 39.84 377 PRO A CA 1
ATOM 2827 C C . PRO A 1 377 ? -34.685 19.213 62.468 1.00 39.84 377 PRO A C 1
ATOM 2829 O O . PRO A 1 377 ? -35.143 20.271 62.033 1.00 39.84 377 PRO A O 1
ATOM 2832 N N . GLU A 1 378 ? -35.290 18.495 63.418 1.00 37.06 378 GLU A N 1
ATOM 2833 C CA . GLU A 1 378 ? -36.476 18.919 64.178 1.00 37.06 378 GLU A CA 1
ATOM 2834 C C . GLU A 1 378 ? -36.123 19.955 65.263 1.00 37.06 378 GLU A C 1
ATOM 2836 O O . GLU A 1 378 ? -35.115 19.832 65.960 1.00 37.06 378 GLU A O 1
ATOM 2841 N N . GLU A 1 379 ? -36.979 20.970 65.420 1.00 38.00 379 GLU A N 1
ATOM 2842 C CA . GLU A 1 379 ? -36.959 21.929 66.536 1.00 38.00 379 GLU A CA 1
ATOM 2843 C C . GLU A 1 379 ? -37.458 21.281 67.845 1.00 38.00 379 GLU A C 1
ATOM 2845 O O . GLU A 1 379 ? -38.397 20.478 67.813 1.00 38.00 379 GLU A O 1
ATOM 2850 N N . PRO A 1 380 ? -36.913 21.650 69.022 1.00 38.50 380 PRO A N 1
ATOM 2851 C CA . PRO A 1 380 ? -37.341 21.070 70.289 1.00 38.50 380 PRO A CA 1
ATOM 2852 C C . PRO A 1 380 ? -38.633 21.722 70.813 1.00 38.50 380 PRO A C 1
ATOM 2854 O O . PRO A 1 380 ? -38.721 22.940 70.973 1.00 38.50 380 PRO A O 1
ATOM 2857 N N . LYS A 1 381 ? -39.631 20.889 71.137 1.00 35.66 381 LYS A N 1
ATOM 2858 C CA . LYS A 1 381 ? -40.842 21.279 71.878 1.00 35.66 381 LYS A CA 1
ATOM 2859 C C . LYS A 1 381 ? -40.565 21.368 73.382 1.00 35.66 381 LYS A C 1
ATOM 2861 O O . LYS A 1 381 ? -39.929 20.489 73.955 1.00 35.66 381 LYS A O 1
ATOM 2866 N N . ALA A 1 382 ? -41.107 22.411 74.005 1.00 36.62 382 ALA A N 1
ATOM 2867 C CA . ALA A 1 382 ? -41.177 22.587 75.450 1.00 36.62 382 ALA A CA 1
ATOM 2868 C C . ALA A 1 382 ? -42.199 21.622 76.078 1.00 36.62 382 ALA A C 1
ATOM 2870 O O . ALA A 1 382 ? -43.302 21.483 75.547 1.00 36.62 382 ALA A O 1
ATOM 2871 N N . ASP A 1 383 ? -41.864 21.030 77.225 1.00 38.78 383 ASP A N 1
ATOM 2872 C CA . ASP A 1 383 ? -42.832 20.396 78.122 1.00 38.78 383 ASP A CA 1
ATOM 2873 C C . ASP A 1 383 ? -42.563 20.826 79.568 1.00 38.78 383 ASP A C 1
ATOM 2875 O O . ASP A 1 383 ? -41.418 21.031 79.981 1.00 38.78 383 ASP A O 1
ATOM 2879 N N . GLY A 1 384 ? -43.650 21.058 80.296 1.00 32.88 384 GLY A N 1
ATOM 2880 C CA . GLY A 1 384 ? -43.677 21.677 81.607 1.00 32.88 384 GLY A CA 1
ATOM 2881 C C . GLY A 1 384 ? -43.859 20.682 82.748 1.00 32.88 384 GLY A C 1
ATOM 2882 O O . GLY A 1 384 ? -44.492 19.646 82.617 1.00 32.88 384 GLY A O 1
ATOM 2883 N N . GLY A 1 385 ? -43.386 21.104 83.921 1.00 31.53 385 GLY A N 1
ATOM 2884 C CA . GLY A 1 385 ? -44.075 20.868 85.187 1.00 31.53 385 GLY A CA 1
ATOM 2885 C C . GLY A 1 385 ? -43.873 19.524 85.886 1.00 31.53 385 GLY A C 1
ATOM 2886 O O . GLY A 1 385 ? -44.746 18.670 85.840 1.00 31.53 385 GLY A O 1
ATOM 2887 N N . SER A 1 386 ? -42.845 19.444 86.735 1.00 34.31 386 SER A N 1
ATOM 2888 C CA . SER A 1 386 ? -42.981 18.879 88.090 1.00 34.31 386 SER A CA 1
ATOM 2889 C C . SER A 1 386 ? -41.764 19.238 88.953 1.00 34.31 386 SER A C 1
ATOM 2891 O O . SER A 1 386 ? -40.630 18.968 88.574 1.00 34.31 386 SER A O 1
ATOM 2893 N N . ASN A 1 387 ? -42.013 19.831 90.119 1.00 33.88 387 ASN A N 1
ATOM 2894 C CA . ASN A 1 387 ? -41.075 20.048 91.235 1.00 33.88 387 ASN A CA 1
ATOM 2895 C C . ASN A 1 387 ? -41.643 19.255 92.447 1.00 33.88 387 ASN A C 1
ATOM 2897 O O . ASN A 1 387 ? -42.839 18.947 92.377 1.00 33.88 387 ASN A O 1
ATOM 2901 N N . PRO A 1 388 ? -40.956 19.003 93.593 1.00 53.06 388 PRO A N 1
ATOM 2902 C CA . PRO A 1 388 ? -39.585 19.348 94.044 1.00 53.06 388 PRO A CA 1
ATOM 2903 C C . PRO A 1 388 ? -38.893 18.095 94.729 1.00 53.06 388 PRO A C 1
ATOM 2905 O O . PRO A 1 388 ? -39.374 17.007 94.409 1.00 53.06 388 PRO A O 1
ATOM 2908 N N . PRO A 1 389 ? -37.836 18.098 95.613 1.00 42.78 389 PRO A N 1
ATOM 2909 C CA . PRO A 1 389 ? -37.413 19.090 96.628 1.00 42.78 389 PRO A CA 1
ATOM 2910 C C . PRO A 1 389 ? -35.899 19.444 96.780 1.00 42.78 389 PRO A C 1
ATOM 2912 O O . PRO A 1 389 ? -35.018 18.600 96.747 1.00 42.78 389 PRO A O 1
ATOM 2915 N N . ALA A 1 390 ? -35.681 20.739 97.058 1.00 33.66 390 ALA A N 1
ATOM 2916 C CA . ALA A 1 390 ? -34.881 21.404 98.113 1.00 33.66 390 ALA A CA 1
ATOM 2917 C C . ALA A 1 390 ? -33.364 21.154 98.391 1.00 33.66 390 ALA A C 1
ATOM 2919 O O . ALA A 1 390 ? -32.942 20.051 98.721 1.00 33.66 390 ALA A O 1
ATOM 2920 N N . LEU A 1 391 ? -32.678 22.317 98.533 1.00 35.94 391 LEU A N 1
ATOM 2921 C CA . LEU A 1 391 ? -31.475 22.711 99.324 1.00 35.94 391 LEU A CA 1
ATOM 2922 C C . LEU A 1 391 ? -30.105 22.788 98.598 1.00 35.94 391 LEU A C 1
ATOM 2924 O O . LEU A 1 391 ? -29.775 21.880 97.846 1.00 35.94 391 LEU A O 1
ATOM 2928 N N . PRO A 1 392 ? -29.207 23.739 98.964 1.00 41.12 392 PRO A N 1
ATOM 2929 C CA . PRO A 1 392 ? -29.412 25.169 99.238 1.00 41.12 392 PRO A CA 1
ATOM 2930 C C . PRO A 1 392 ? -28.411 26.103 98.493 1.00 41.12 392 PRO A C 1
ATOM 2932 O O . PRO A 1 392 ? -27.440 25.677 97.878 1.00 41.12 392 PRO A O 1
ATOM 2935 N N . LEU A 1 393 ? -28.702 27.404 98.586 1.00 40.78 393 LEU A N 1
ATOM 2936 C CA . LEU A 1 393 ? -28.011 28.596 98.062 1.00 40.78 393 LEU A CA 1
ATOM 2937 C C . LEU A 1 393 ? -26.544 28.748 98.512 1.00 40.78 393 LEU A C 1
ATOM 2939 O O . LEU A 1 393 ? -26.330 28.605 99.709 1.00 40.78 393 LEU A O 1
ATOM 2943 N N . VAL A 1 394 ? -25.631 29.209 97.631 1.00 39.81 394 VAL A N 1
ATOM 2944 C CA . VAL A 1 394 ? -24.535 30.169 97.947 1.00 39.81 394 VAL A CA 1
ATOM 2945 C C . VAL A 1 394 ? -24.062 30.941 96.684 1.00 39.81 394 VAL A C 1
ATOM 2947 O O . VAL A 1 394 ? -23.560 30.349 95.736 1.00 39.81 394 VAL A O 1
ATOM 2950 N N . GLU A 1 395 ? -24.267 32.263 96.738 1.00 41.25 395 GLU A N 1
ATOM 2951 C CA . GLU A 1 395 ? -23.490 33.436 96.256 1.00 41.25 395 GLU A CA 1
ATOM 2952 C C . GLU A 1 395 ? -22.897 33.564 94.832 1.00 41.25 395 GLU A C 1
ATOM 2954 O O . GLU A 1 395 ? -21.854 33.024 94.479 1.00 41.25 395 GLU A O 1
ATOM 2959 N N . ASP A 1 396 ? -23.543 34.461 94.079 1.00 38.97 396 ASP A N 1
ATOM 2960 C CA . ASP A 1 396 ? -23.023 35.689 93.443 1.00 38.97 396 ASP A CA 1
ATOM 2961 C C . ASP A 1 396 ? -21.502 35.985 93.448 1.00 38.97 396 ASP A C 1
ATOM 2963 O O . ASP A 1 396 ? -20.901 36.231 94.497 1.00 38.97 396 ASP A O 1
ATOM 2967 N N . LYS A 1 397 ? -20.937 36.195 92.243 1.00 41.91 397 LYS A N 1
ATOM 2968 C CA . LYS A 1 397 ? -20.242 37.452 91.874 1.00 41.91 397 LYS A CA 1
ATOM 2969 C C . LYS A 1 397 ? -19.917 37.548 90.364 1.00 41.91 397 LYS A C 1
ATOM 2971 O O . LYS A 1 397 ? -19.546 36.537 89.773 1.00 41.91 397 LYS A O 1
ATOM 2976 N N . PRO A 1 398 ? -20.003 38.747 89.742 1.00 48.09 398 PRO A N 1
ATOM 2977 C CA . PRO A 1 398 ? -19.846 38.939 88.296 1.00 48.09 398 PRO A CA 1
ATOM 2978 C C . PRO A 1 398 ? -18.513 39.601 87.887 1.00 48.09 398 PRO A C 1
ATOM 2980 O O . PRO A 1 398 ? -17.716 40.002 88.736 1.00 48.09 398 PRO A O 1
ATOM 2983 N N . SER A 1 399 ? -18.384 39.832 86.571 1.00 38.47 399 SER A N 1
ATOM 2984 C CA . SER A 1 399 ? -17.322 40.533 85.813 1.00 38.47 399 SER A CA 1
ATOM 2985 C C . SER A 1 399 ? -16.146 39.623 85.420 1.00 38.47 399 SER A C 1
ATOM 2987 O O . SER A 1 399 ? -15.664 38.857 86.243 1.00 38.47 399 SER A O 1
ATOM 2989 N N . SER A 1 400 ? -15.646 39.604 84.182 1.00 44.00 400 SER A N 1
ATOM 2990 C CA . SER A 1 400 ? -15.657 40.598 83.094 1.00 44.00 400 SER A CA 1
ATOM 2991 C C . SER A 1 400 ? -15.629 39.943 81.716 1.00 44.00 400 SER A C 1
ATOM 2993 O O . SER A 1 400 ? -15.126 38.799 81.638 1.00 44.00 400 SER A O 1
#

Solvent-accessible surface area (backbone atoms only — not comparab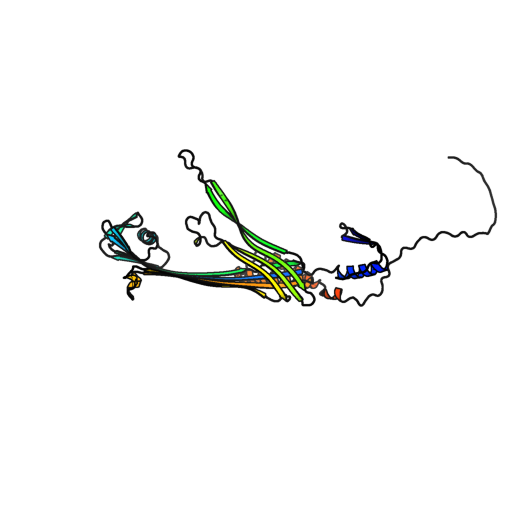le to full-atom values): 23542 Å² total; per-residue (Å²): 138,86,84,77,89,66,96,61,88,65,46,79,47,76,41,80,92,76,75,41,76,50,74,47,58,55,75,68,49,44,56,53,49,52,56,51,46,64,72,65,75,60,88,78,47,32,37,39,38,39,36,41,38,42,36,42,40,40,42,40,37,42,38,44,31,18,36,36,38,36,41,49,95,94,49,71,52,76,53,27,40,83,61,61,60,56,64,63,38,32,48,80,72,73,41,79,69,91,53,55,71,50,75,49,70,43,72,62,72,39,71,41,73,49,83,86,43,80,43,74,74,36,25,35,34,33,34,38,38,43,42,35,80,48,79,45,78,48,76,47,79,48,71,58,72,53,69,30,44,58,75,31,80,33,76,51,77,50,72,50,81,46,81,36,38,71,44,74,47,64,63,63,63,92,94,44,84,38,73,72,46,72,42,72,41,76,51,74,33,32,43,38,40,36,36,34,40,40,72,39,80,91,76,48,33,35,36,36,40,40,41,37,39,40,35,41,78,49,68,66,87,81,42,62,82,94,38,46,86,36,55,80,56,75,47,77,48,76,48,78,51,76,50,76,44,46,63,67,40,80,42,77,79,48,67,45,81,45,80,45,77,50,79,48,76,39,55,35,84,75,56,31,72,41,82,84,63,5,57,67,23,18,21,41,38,41,37,38,41,36,38,42,35,42,34,37,37,32,41,35,72,30,78,39,59,38,50,47,28,51,52,51,50,54,54,53,49,54,51,50,54,50,35,42,74,74,52,74,55,70,57,95,59,45,69,64,53,48,55,51,50,54,51,36,53,51,46,33,73,70,35,69,92,64,68,76,68,56,80,76,67,63,80,81,78,85,79,89,82,81,83,85,76,85,79,79,87,81,82,87,81,88,84,83,90,86,85,86,86,90,88,84,91,85,82,91,86,85,88,133

Sequence (400 aa):
PVTAELEGGVKITSDAATNSLVITANSNDYKTLRKVLRKLDIPRLQVFVETAILEVNVNNSTKLGTNITAAGPGKAFAGGFIGDASTLKDFFTGGLPDGATIPFQAGNLVSGSIGGQTITGLGNLNGVINLLAKEGNATVLSTPQIIALDNEKAELQVLDDTPVVASTIVSATSGVAGLPQVNVERLKTGINIKLTPHVNAASRTIRLELEQKIDSFRQLEDVPTQLQSTQRALTSRVTNTSVVVKDGDYLMMGGLMSDKVDDTISKVPLLGDIPILGWLFKSKQLKTTKTNLIILLRPKVIGTSVAAANVIKDSLQKRKDFIEENLGGNDEIGRGVEEISDRVDQQASQGADEPFERYRNNEDNEEEDKPQVSAKPEEPKADGGSNPPALPLVEDKPSS

Mean predicted aligned error: 15.26 Å

Nearest PDB structures (foldseek):
  6hcg-assembly1_A  TM=7.723E-01  e=2.292E-23  Klebsiella pneumoniae
  6pee-assembly1_A  TM=6.688E-01  e=1.426E-20  Salmonella enterica subsp. enterica serovar Typhimurium str. LT2
  6q14-assembly1_G  TM=6.688E-01  e=1.426E-20  Salmonella enterica subsp. enterica serovar Typhimurium str. LT2
  5tcq-assembly1_A  TM=6.677E-01  e=1.057E-19  Salmonella enterica subsp. enterica serovar Typhimurium
  5tcr-assembly1_A  TM=6.677E-01  e=1.057E-19  Salmonella enterica subsp. enterica serovar Typhimurium

pLDDT: mean 76.35, std 17.99, range [31.53, 97.0]

Secondary structure (DSSP, 8-state):
-------S--EEEEETTTTEEEEE--HHHHHHHHHHHHHHS-PPPEEEEEEEEEEEEEEEEEEEEEEEEEEETTEEEEEE--S-THHHHHHHHT-PPSSEEEEEEESS-EEEEETTEEEEEE-SEEEEEEEEEEEEEEEEEE--EEEEETT--EEEEEEEEEEEEEEEEE--BTTBPPPEEEEEEEEEEEEEEEEEEEEETTTTEEEEEEEEEEEEEPPGGGS-GGGTTT---EEEEEEEEEEEEETT--EEEEEEEEEEEEEEEEE-TTGGGSTTGGGGSEEEEEEEEEEEEEEEEEEEEE-SHHHHHHHHHHHHHHHHHHHHHHHTT--TTHHHHHHHHHHHHHHHHHS----TTHHHHGGG--------PPPPPPPPPP------------------

Foldseek 3Di:
DPDDDAPDDWDWDADPVVRDIDIDGDPVNVVVVVVVCLVVPADFWKKKKKKKKKKKKKKKKKKWAKWKWFDDDPDIDTFEDPPPLVQVVCVLVVNHDPADKDKDADADWDWGDGPNDTRGRGHSMIMITGTDIDIDMDIDIDMDMDMDTAQGKDKDDDKDKDKFFQDWDFDDDPPDTRDTDTDIDIDIFAKIKMKHWHADPVQQKIKMFIWIKGKDWDDLVPDPPVCSRGDIDIDMDIATDIDIGHAFDKDWSDKDWDKDKDKDKDFDPPLLPDPPRNRNGMMIMIIIIIMIMTMMMHMHIDFWLLSVLVVLLVVLVVVQVCCCVPVVRPDPCVVVSVVVNVVSVVSNVPIDPDGSCVSVPPPPDDDDDDDDDDDDDDDDDDDDDDDDDDDDDDDDDDDD

Radius of gyration: 41.71 Å; Cα contacts (8 Å, |Δi|>4): 700; chains: 1; bounding box: 86×58×148 Å